Protein AF-0000000068151051 (afdb_homodimer)

Solvent-accessible surface area (backbone atoms only — not comparable to full-atom values): 31774 Å² total; per-residue (Å²): 129,66,44,76,43,50,45,67,61,50,52,56,44,54,72,76,52,77,57,61,64,48,44,52,53,27,36,29,39,45,66,69,66,43,44,52,66,57,81,72,37,67,48,80,40,77,83,54,43,30,38,35,38,36,38,33,32,34,49,68,95,52,65,44,31,28,42,36,41,39,20,39,16,71,58,23,56,83,70,77,38,70,38,56,23,33,34,39,37,36,24,31,52,78,53,45,43,67,46,36,39,39,48,36,52,30,48,63,60,51,50,51,53,20,45,49,50,30,54,48,40,69,37,43,42,46,91,75,57,74,17,37,16,32,35,32,59,50,71,61,38,52,42,35,55,62,53,30,52,86,73,43,88,63,43,40,34,34,36,30,42,92,43,71,66,48,44,50,54,38,40,52,58,44,40,75,73,67,31,47,67,45,76,41,80,50,56,61,58,32,33,70,56,25,33,33,34,39,37,43,39,80,36,63,51,57,63,47,54,48,89,48,60,48,78,17,24,17,36,43,39,49,30,18,65,39,71,68,23,21,47,51,30,39,57,36,65,48,68,30,74,41,41,31,19,64,41,60,75,59,29,63,62,19,17,54,55,19,52,13,40,74,70,63,51,41,58,75,86,69,50,42,41,45,14,55,42,59,68,68,70,50,62,71,59,87,54,70,57,47,27,30,37,37,40,39,57,79,57,37,48,45,56,38,40,51,52,53,53,47,49,53,56,67,75,99,129,65,43,77,43,50,43,68,62,49,51,56,44,53,72,76,52,77,57,61,64,48,43,52,54,27,37,28,38,46,66,70,66,42,44,50,65,58,81,71,38,67,47,79,40,78,82,52,44,30,39,34,40,37,38,33,34,33,49,70,95,52,65,44,30,26,42,35,39,40,19,40,15,71,59,24,56,85,72,77,37,71,38,56,22,33,37,40,36,34,23,31,50,79,55,44,42,67,45,34,39,40,47,38,51,30,48,63,60,52,50,50,52,19,45,48,51,30,54,50,40,68,37,44,42,46,91,75,56,76,17,36,18,31,35,31,58,50,70,62,37,53,42,35,56,62,53,30,53,85,73,44,86,63,42,39,34,33,36,31,42,94,43,71,66,50,43,50,53,39,41,54,58,43,39,73,73,66,34,47,67,46,77,40,80,49,57,62,59,31,33,69,58,26,34,33,34,38,37,43,38,80,35,64,51,58,62,46,54,49,90,48,59,48,78,16,23,18,36,43,39,48,30,17,65,39,71,68,23,20,47,52,30,40,57,35,68,48,68,30,75,41,40,32,19,66,42,59,74,59,30,63,63,18,17,54,54,19,54,12,40,75,71,63,52,42,58,74,87,68,49,42,40,45,13,55,43,59,68,69,68,51,62,71,59,87,53,71,56,45,27,29,36,36,40,41,58,80,56,38,49,46,55,38,40,51,51,52,54,44,50,53,56,68,73,98

Foldseek 3Di:
DAAEDEQVLLVVLVVVDDCLVLLLVLLLLVVVVQKDWDDKDKDFDVVQGKIKIWTWIDGHPDFKIKIWIKIAGPCVVVVVHARMFIWMWIATPVPRHTHYTYRNGCVLVLQLLLSVLLLCCQQEAFQDKQEEEEEDQHDNSVSNVVSNVVRDVAQEYEYEDDDPVSLVVSCVVSVVVPHHYHYDNQQLVSQVRTQEYEYAAQAQDEREELVSHFFQHEYEYENKQAARGDHHDLLNVLQAPAAEESDLVSVCGIWSSVVNVVVVSDPSVRYHYSSVSSVVVHRPDPDSRGYYYYTYNDHSSSVVSSVVSSVVSSVD/DAAEDEQVLLVVLVVVDDCLVLLLVLLLLVVVVQKDWDDKDKDFDVVQGKIKIWTWIDGHPDFKIKIWIKIAGPCVVVVVHARMFIWMWIAGPVPRHTHYTYRNGCVLVLQLLLSVLLLCCQQEAFQDKQEEEEEDQHDNSQSNVVSNVVVDVAQEYEYEDDDPVSLVVSCVVSVVVVHDYDYDNAQLVSQVRTQEYEYAALAQDEREELVSHFFQHEYEYENKQAARGDHHDLLNVLQAPAAEESDLVSVCGIWSSVVNVVVVSDPSVRYHYSSVSSVVVHRPDPDSRGYYYYTYNDHSSSVNSSVVSSVVSSVD

Organism: Rhizobium meliloti (strain 1021) (NCBI:txid266834)

Radius of gyration: 27.22 Å; Cα contacts (8 Å, |Δi|>4): 1507; chains: 2; bounding box: 50×81×58 Å

Nearest PDB structures (foldseek):
  6t3e-assembly1_A  TM=9.160E-01  e=2.532E-29  Thermococcus litoralis DSM 5473
  3hdj-assembly1_B  TM=8.845E-01  e=2.165E-24  Bordetella pertussis
  8j1g-assembly1_B  TM=8.274E-01  e=4.367E-23  Pseudomonas veronii
  8j1g-assembly1_A  TM=8.328E-01  e=1.120E-21  Pseudomonas veronii
  8j1c-assembly2_C  TM=8.297E-01  e=2.759E-21  Pseudomonas veronii

pLDDT: mean 96.79, std 2.71, range [82.94, 98.94]

Secondary structure (DSSP, 8-state):
--EEE-HHHHHHHHHTS-HHHHHHHHHHHHHTT-EE-PPPEEEEETTTTEEEEEEEEEETT-SEEEEEEEEEETTGGGGTS-SEEEEEEEEETTT--EEEEE--TTHHHHHHHHHHHHHHHHHHS-SS-S-EEEE--SHHHHHHHHHHTTT----EEEEE-S-HHHHHHHHHHHHTTT-EEEEES-HHHHHHH-SEEEE----SS--B-GGGPPTT-EEEE-S--STT---B-HHHHHH-SEEEES-HHHHTTSHHHHHHHHTTSS-GGGEEEHHHHHHHTS-S--STT--EEEE----HHHHHHHHHHHHHHHH-/--EEE-HHHHHHHHHTS-HHHHHHHHHHHHHTT-EE-PPPEEEEETTTTEEEEEEEEEETT-SEEEEEEEEEETTGGGGTS-SEEEEEEEEETTT--EEEEE--TTHHHHHHHHHHHHHHHHHHS-SS-S-EEEE--SHHHHHHHHHHTTT----EEEEE-S-HHHHHHHHHHHHTTT-EEEEES-HHHHHHH-SEEEE----SS--B-GGGPPTT-EEEE-S--STT---B-HHHHHH-SEEEES-HHHHTTSHHHHHHHHTTSS-GGGEEEHHHHHHHTS-S--STT--EEEE----HHHHHHHHHHHHHHHH-

Structure (mmCIF, N/CA/C/O backbone):
data_AF-0000000068151051-model_v1
#
loop_
_entity.id
_entity.type
_entity.pdbx_description
1 polymer Cyclodeaminase
#
loop_
_atom_site.group_PDB
_atom_site.id
_atom_site.type_symbol
_atom_site.label_atom_id
_atom_site.label_alt_id
_atom_site.label_comp_id
_atom_site.label_asym_id
_atom_site.label_entity_id
_atom_site.label_seq_id
_atom_site.pdbx_PDB_ins_code
_atom_site.Cartn_x
_atom_site.Cartn_y
_atom_site.Cartn_z
_atom_site.occupancy
_atom_site.B_iso_or_equiv
_atom_site.auth_seq_id
_atom_site.auth_comp_id
_atom_site.auth_asym_id
_atom_site.auth_atom_id
_atom_site.pdbx_PDB_model_num
ATOM 1 N N . MET A 1 1 ? 11.297 -12.086 16.5 1 83.62 1 MET A N 1
ATOM 2 C CA . MET A 1 1 ? 9.836 -12.148 16.562 1 83.62 1 MET A CA 1
ATOM 3 C C . MET A 1 1 ? 9.227 -10.758 16.438 1 83.62 1 MET A C 1
ATOM 5 O O . MET A 1 1 ? 9.742 -9.797 17.016 1 83.62 1 MET A O 1
ATOM 9 N N . THR A 1 2 ? 8.172 -10.617 15.703 1 95.56 2 THR A N 1
ATOM 10 C CA . THR A 1 2 ? 7.488 -9.352 15.477 1 95.56 2 THR A CA 1
ATOM 11 C C . THR A 1 2 ? 6.91 -8.812 16.781 1 95.56 2 THR A C 1
ATOM 13 O O . THR A 1 2 ? 6.27 -9.547 17.531 1 95.56 2 THR A O 1
ATOM 16 N N . LYS A 1 3 ? 7.211 -7.594 17.141 1 97.56 3 LYS A N 1
ATOM 17 C CA . LYS A 1 3 ? 6.609 -6.938 18.297 1 97.56 3 LYS A CA 1
ATOM 18 C C . LYS A 1 3 ? 5.301 -6.25 17.906 1 97.56 3 LYS A C 1
ATOM 20 O O . LYS A 1 3 ? 5.207 -5.629 16.844 1 97.56 3 LYS A O 1
ATOM 25 N N . VAL A 1 4 ? 4.297 -6.398 18.719 1 98.19 4 VAL A N 1
ATOM 26 C CA . VAL A 1 4 ? 3.016 -5.73 18.516 1 98.19 4 VAL A CA 1
ATOM 27 C C . VAL A 1 4 ? 2.748 -4.77 19.672 1 98.19 4 VAL A C 1
ATOM 29 O O . VAL A 1 4 ? 2.701 -5.184 20.828 1 98.19 4 VAL A O 1
ATOM 32 N N . PHE A 1 5 ? 2.619 -3.494 19.359 1 98.38 5 PHE A N 1
ATOM 33 C CA . PHE A 1 5 ? 2.375 -2.486 20.391 1 98.38 5 PHE A CA 1
ATOM 34 C C . PHE A 1 5 ? 0.96 -1.93 20.266 1 98.38 5 PHE A C 1
ATOM 36 O O . PHE A 1 5 ? 0.501 -1.604 19.172 1 98.38 5 PHE A O 1
ATOM 43 N N . GLY A 1 6 ? 0.269 -1.814 21.406 1 97.88 6 GLY A N 1
ATOM 44 C CA . GLY A 1 6 ? -1.085 -1.286 21.438 1 97.88 6 GLY A CA 1
ATOM 45 C C . GLY A 1 6 ? -1.134 0.217 21.625 1 97.88 6 GLY A C 1
ATOM 46 O O . GLY A 1 6 ? -0.105 0.85 21.875 1 97.88 6 GLY A O 1
ATOM 47 N N . ILE A 1 7 ? -2.293 0.784 21.578 1 97.62 7 ILE A N 1
ATOM 48 C CA . ILE A 1 7 ? -2.51 2.225 21.484 1 97.62 7 ILE A CA 1
ATOM 49 C C . ILE A 1 7 ? -2.088 2.891 22.797 1 97.62 7 ILE A C 1
ATOM 51 O O . ILE A 1 7 ? -1.545 3.998 22.781 1 97.62 7 ILE A O 1
ATOM 55 N N . GLU A 1 8 ? -2.275 2.297 23.922 1 97.75 8 GLU A N 1
ATOM 56 C CA . GLU A 1 8 ? -1.935 2.914 25.203 1 97.75 8 GLU A CA 1
ATOM 57 C C . GLU A 1 8 ? -0.425 3.068 25.359 1 97.75 8 GLU A C 1
ATOM 59 O O . GLU A 1 8 ? 0.054 4.109 25.812 1 97.75 8 GLU A O 1
ATOM 64 N N . GLU A 1 9 ? 0.271 1.989 24.969 1 97.69 9 GLU A N 1
ATOM 65 C CA . GLU A 1 9 ? 1.729 2.057 25.016 1 97.69 9 GLU A CA 1
ATOM 66 C C . GLU A 1 9 ? 2.258 3.125 24.062 1 97.69 9 GLU A C 1
ATOM 68 O O . GLU A 1 9 ? 3.207 3.842 24.391 1 97.69 9 GLU A O 1
ATOM 73 N N . ILE A 1 10 ? 1.653 3.225 22.938 1 98.5 10 ILE A N 1
ATOM 74 C CA . ILE A 1 10 ? 2.084 4.156 21.906 1 98.5 10 ILE A CA 1
ATOM 75 C C . ILE A 1 10 ? 1.846 5.594 22.375 1 98.5 10 ILE A C 1
ATOM 77 O O . ILE A 1 10 ? 2.723 6.449 22.25 1 98.5 10 ILE A O 1
ATOM 81 N N . ARG A 1 11 ? 0.716 5.852 22.969 1 97.88 11 ARG A N 1
ATOM 82 C CA . ARG A 1 11 ? 0.397 7.172 23.484 1 97.88 11 ARG A CA 1
ATOM 83 C C . ARG A 1 11 ? 1.372 7.574 24.594 1 97.88 11 ARG A C 1
ATOM 85 O O . ARG A 1 11 ? 1.846 8.711 24.625 1 97.88 11 ARG A O 1
ATOM 92 N N . ALA A 1 12 ? 1.688 6.656 25.469 1 97.44 12 ALA A N 1
ATOM 93 C CA . ALA A 1 12 ? 2.625 6.926 26.547 1 97.44 12 ALA A CA 1
ATOM 94 C C . ALA A 1 12 ? 4.012 7.258 26.016 1 97.44 12 ALA A C 1
ATOM 96 O O . ALA A 1 12 ? 4.68 8.164 26.516 1 97.44 12 ALA A O 1
ATOM 97 N N . ALA A 1 13 ? 4.383 6.516 25.031 1 97.5 13 ALA A N 1
ATOM 98 C CA . ALA A 1 13 ? 5.688 6.754 24.422 1 97.5 13 ALA A CA 1
ATOM 99 C C . ALA A 1 13 ? 5.754 8.141 23.797 1 97.5 13 ALA A C 1
ATOM 101 O O . ALA A 1 13 ? 6.727 8.875 23.984 1 97.5 13 ALA A O 1
ATOM 102 N N . THR A 1 14 ? 4.746 8.523 23.062 1 97.19 14 THR A N 1
ATOM 103 C CA . THR A 1 14 ? 4.734 9.789 22.328 1 97.19 14 THR A CA 1
ATOM 104 C C . THR A 1 14 ? 4.711 10.969 23.281 1 97.19 14 THR A C 1
ATOM 106 O O . THR A 1 14 ? 5.309 12.016 23.016 1 97.19 14 THR A O 1
ATOM 109 N N . ALA A 1 15 ? 4.066 10.828 24.422 1 94.62 15 ALA A N 1
ATOM 110 C CA . ALA A 1 15 ? 3.916 11.898 25.391 1 94.62 15 ALA A CA 1
ATOM 111 C C . ALA A 1 15 ? 5.266 12.289 25.984 1 94.62 15 ALA A C 1
ATOM 113 O O . ALA A 1 15 ? 5.441 13.422 26.453 1 94.62 15 ALA A O 1
ATOM 114 N N . SER A 1 16 ? 6.191 11.445 25.891 1 92.88 16 SER A N 1
ATOM 115 C CA . SER A 1 16 ? 7.48 11.68 26.531 1 92.88 16 SER A CA 1
ATOM 116 C C . SER A 1 16 ? 8.523 12.141 25.516 1 92.88 16 SER A C 1
ATOM 118 O O . SER A 1 16 ? 9.719 12.211 25.828 1 92.88 16 SER A O 1
ATOM 120 N N . MET A 1 17 ? 8.094 12.508 24.281 1 94.5 17 MET A N 1
ATOM 121 C CA . MET A 1 17 ? 9.055 12.758 23.219 1 94.5 17 MET A CA 1
ATOM 122 C C . MET A 1 17 ? 8.852 14.141 22.609 1 94.5 17 MET A C 1
ATOM 124 O O . MET A 1 17 ? 7.73 14.648 22.578 1 94.5 17 MET A O 1
ATOM 128 N N . ASP A 1 18 ? 10 14.75 22.172 1 93.88 18 ASP A N 1
ATOM 129 C CA . ASP A 1 18 ? 9.914 15.891 21.266 1 93.88 18 ASP A CA 1
ATOM 130 C C . ASP A 1 18 ? 9.805 15.43 19.812 1 93.88 18 ASP A C 1
ATOM 132 O O . ASP A 1 18 ? 10.812 15.227 19.141 1 93.88 18 ASP A O 1
ATOM 136 N N . LEU A 1 19 ? 8.656 15.414 19.297 1 97.25 19 LEU A N 1
ATOM 137 C CA . LEU A 1 19 ? 8.414 14.867 17.969 1 97.25 19 LEU A CA 1
ATOM 138 C C . LEU A 1 19 ? 8.531 15.953 16.906 1 97.25 19 LEU A C 1
ATOM 140 O O . LEU A 1 19 ? 8.617 15.656 15.703 1 97.25 19 LEU A O 1
ATOM 144 N N . THR A 1 20 ? 8.562 17.234 17.328 1 97.31 20 THR A N 1
ATOM 145 C CA . THR A 1 20 ? 8.672 18.312 16.359 1 97.31 20 THR A CA 1
ATOM 146 C C . THR A 1 20 ? 10 18.234 15.617 1 97.31 20 THR A C 1
ATOM 148 O O . THR A 1 20 ? 10.039 18.281 14.383 1 97.31 20 THR A O 1
ATOM 151 N N . SER A 1 21 ? 11.086 18.094 16.406 1 96.81 21 SER A N 1
ATOM 152 C CA . SER A 1 21 ? 12.414 18.016 15.797 1 96.81 21 SER A CA 1
ATOM 153 C C . SER A 1 21 ? 12.539 16.781 14.906 1 96.81 21 SER A C 1
ATOM 155 O O . SER A 1 21 ? 13.219 16.828 13.883 1 96.81 21 SER A O 1
ATOM 157 N N . VAL A 1 22 ? 11.875 15.711 15.297 1 97.69 22 VAL A N 1
ATOM 158 C CA . VAL A 1 22 ? 11.867 14.469 14.531 1 97.69 22 VAL A CA 1
ATOM 159 C C . VAL A 1 22 ? 11.195 14.695 13.188 1 97.69 22 VAL A C 1
ATOM 161 O O . VAL A 1 22 ? 11.703 14.266 12.148 1 97.69 22 VAL A O 1
ATOM 164 N N . MET A 1 23 ? 10.109 15.406 13.18 1 98.31 23 MET A N 1
ATOM 165 C CA . MET A 1 23 ? 9.375 15.711 11.961 1 98.31 23 MET A CA 1
ATOM 166 C C . MET A 1 23 ? 10.188 16.641 11.062 1 98.31 23 MET A C 1
ATOM 168 O O . MET A 1 23 ? 10.258 16.438 9.844 1 98.31 23 MET A O 1
ATOM 172 N N . GLU A 1 24 ? 10.805 17.688 11.656 1 98.12 24 GLU A N 1
ATOM 173 C CA . GLU A 1 24 ? 11.609 18.625 10.883 1 98.12 24 GLU A CA 1
ATOM 174 C C . GLU A 1 24 ? 12.75 17.906 10.164 1 98.12 24 GLU A C 1
ATOM 176 O O . GLU A 1 24 ? 12.992 18.156 8.984 1 98.12 24 GLU A O 1
ATOM 181 N N . ALA A 1 25 ? 13.391 17.016 10.875 1 98 25 ALA A N 1
ATOM 182 C CA . ALA A 1 25 ? 14.484 16.266 10.273 1 98 25 ALA A CA 1
ATOM 183 C C . ALA A 1 25 ? 13.992 15.438 9.094 1 98 25 ALA A C 1
ATOM 185 O O . ALA A 1 25 ? 14.703 15.281 8.094 1 98 25 ALA A O 1
ATOM 186 N N . GLY A 1 26 ? 12.82 14.906 9.203 1 98.5 26 GLY A N 1
ATOM 187 C CA . GLY A 1 26 ? 12.227 14.148 8.117 1 98.5 26 GLY A CA 1
ATOM 188 C C . GLY A 1 26 ? 11.977 14.977 6.875 1 98.5 26 GLY A C 1
ATOM 189 O O . GLY A 1 26 ? 12.328 14.578 5.766 1 98.5 26 GLY A O 1
ATOM 190 N N . PHE A 1 27 ? 11.375 16.156 7.062 1 98.69 27 PHE A N 1
ATOM 191 C CA . PHE A 1 27 ? 11.086 17.031 5.934 1 98.69 27 PHE A CA 1
ATOM 192 C C . PHE A 1 27 ? 12.375 17.438 5.227 1 98.69 27 PHE A C 1
ATOM 194 O O . PHE A 1 27 ? 12.43 17.484 3.996 1 98.69 27 PHE A O 1
ATOM 201 N N . VAL A 1 28 ? 13.43 17.734 5.992 1 98.56 28 VAL A N 1
ATOM 202 C CA . VAL A 1 28 ? 14.711 18.125 5.418 1 98.56 28 VAL A CA 1
ATOM 203 C C . VAL A 1 28 ? 15.289 16.953 4.617 1 98.56 28 VAL A C 1
ATOM 205 O O . VAL A 1 28 ? 15.711 17.141 3.471 1 98.56 28 VAL A O 1
ATOM 208 N N . ALA A 1 29 ? 15.281 15.75 5.203 1 98.62 29 ALA A N 1
ATOM 209 C CA . ALA A 1 29 ? 15.789 14.57 4.516 1 98.62 29 ALA A CA 1
ATOM 210 C C . ALA A 1 29 ? 15.062 14.352 3.193 1 98.62 29 ALA A C 1
ATOM 212 O O . ALA A 1 29 ? 15.688 14.023 2.18 1 98.62 29 ALA A O 1
ATOM 213 N N . TYR A 1 30 ? 13.781 14.539 3.205 1 98.62 30 TYR A N 1
ATOM 214 C CA . TYR A 1 30 ? 12.977 14.352 2.004 1 98.62 30 TYR A CA 1
ATOM 215 C C . TYR A 1 30 ? 13.375 15.352 0.92 1 98.62 30 TYR A C 1
ATOM 217 O O . TYR A 1 30 ? 13.656 14.961 -0.216 1 98.62 30 TYR A O 1
ATOM 225 N N . SER A 1 31 ? 13.43 16.609 1.278 1 98.06 31 SER A N 1
ATOM 226 C CA . SER A 1 31 ? 13.727 17.641 0.301 1 98.06 31 SER A CA 1
ATOM 227 C C . SER A 1 31 ? 15.172 17.547 -0.188 1 98.06 31 SER A C 1
ATOM 229 O O . SER A 1 31 ? 15.5 18.047 -1.268 1 98.06 31 SER A O 1
ATOM 231 N N . ASP A 1 32 ? 16.031 16.922 0.599 1 98 32 ASP A N 1
ATOM 232 C CA . ASP A 1 32 ? 17.422 16.719 0.22 1 98 32 ASP A CA 1
ATOM 233 C C . ASP A 1 32 ? 17.578 15.5 -0.691 1 98 32 ASP A C 1
ATOM 235 O O . ASP A 1 32 ? 18.688 15.148 -1.093 1 98 32 ASP A O 1
ATOM 239 N N . GLY A 1 33 ? 16.531 14.789 -0.972 1 97.81 33 GLY A N 1
ATOM 240 C CA . GLY A 1 33 ? 16.578 13.656 -1.886 1 97.81 33 GLY A CA 1
ATOM 241 C C . GLY A 1 33 ? 17.078 12.383 -1.235 1 97.81 33 GLY A C 1
ATOM 242 O O . GLY A 1 33 ? 17.531 11.469 -1.923 1 97.81 33 GLY A O 1
ATOM 243 N N . LYS A 1 34 ? 16.969 12.312 0.081 1 98.31 34 LYS A N 1
ATOM 244 C CA . LYS A 1 34 ? 17.531 11.172 0.808 1 98.31 34 LYS A CA 1
ATOM 245 C C . LYS A 1 34 ? 16.453 10.133 1.112 1 98.31 34 LYS A C 1
ATOM 247 O O . LYS A 1 34 ? 16.734 9.117 1.758 1 98.31 34 LYS A O 1
ATOM 252 N N . VAL A 1 35 ? 15.297 10.344 0.704 1 98.56 35 VAL A N 1
ATOM 253 C CA . VAL A 1 35 ? 14.172 9.484 1.053 1 98.56 35 VAL A CA 1
ATOM 254 C C . VAL A 1 35 ? 13.547 8.906 -0.216 1 98.56 35 VAL A C 1
ATOM 256 O O . VAL A 1 35 ? 13.398 9.617 -1.217 1 98.56 35 VAL A O 1
ATOM 259 N N . VAL A 1 36 ? 13.234 7.598 -0.225 1 98.25 36 VAL A N 1
ATOM 260 C CA . VAL A 1 36 ? 12.484 6.945 -1.289 1 98.25 36 VAL A CA 1
ATOM 261 C C . VAL A 1 36 ? 11.008 6.855 -0.896 1 98.25 36 VAL A C 1
ATOM 263 O O . VAL A 1 36 ? 10.664 6.219 0.101 1 98.25 36 VAL A O 1
ATOM 266 N N . VAL A 1 37 ? 10.195 7.512 -1.643 1 98.06 37 VAL A N 1
ATOM 267 C CA . VAL A 1 37 ? 8.758 7.562 -1.388 1 98.06 37 VAL A CA 1
ATOM 268 C C . VAL A 1 37 ? 7.996 7.258 -2.676 1 98.06 37 VAL A C 1
ATOM 270 O O . VAL A 1 37 ? 7.82 8.141 -3.523 1 98.06 37 VAL A O 1
ATOM 273 N N . PRO A 1 38 ? 7.48 6.027 -2.826 1 97.31 38 PRO A N 1
ATOM 274 C CA . PRO A 1 38 ? 6.664 5.699 -4 1 97.31 38 PRO A CA 1
ATOM 275 C C . PRO A 1 38 ? 5.297 6.379 -3.977 1 97.31 38 PRO A C 1
ATOM 277 O O . PRO A 1 38 ? 4.93 7 -2.977 1 97.31 38 PRO A O 1
ATOM 280 N N . PRO A 1 39 ? 4.559 6.332 -5.145 1 95.56 39 PRO A N 1
ATOM 281 C CA . PRO A 1 39 ? 3.205 6.887 -5.176 1 95.56 39 PRO A CA 1
ATOM 282 C C . PRO A 1 39 ? 2.289 6.27 -4.125 1 95.56 39 PRO A C 1
ATOM 284 O O . PRO A 1 39 ? 2.41 5.082 -3.812 1 95.56 39 PRO A O 1
ATOM 287 N N . VAL A 1 40 ? 1.353 7.062 -3.672 1 97.06 40 VAL A N 1
ATOM 288 C CA . VAL A 1 40 ? 0.411 6.66 -2.633 1 97.06 40 VAL A CA 1
ATOM 289 C C . VAL A 1 40 ? -0.542 5.602 -3.182 1 97.06 40 VAL A C 1
ATOM 291 O O . VAL A 1 40 ? -1.047 5.73 -4.301 1 97.06 40 VAL A O 1
ATOM 294 N N . GLY A 1 41 ? -0.64 4.441 -2.441 1 97.38 41 GLY A N 1
ATOM 295 C CA . GLY A 1 41 ? -1.747 3.545 -2.734 1 97.38 41 GLY A CA 1
ATOM 296 C C . GLY A 1 41 ? -3.084 4.07 -2.244 1 97.38 41 GLY A C 1
ATOM 297 O O . GLY A 1 41 ? -3.17 4.645 -1.157 1 97.38 41 GLY A O 1
ATOM 298 N N . GLU A 1 42 ? -4.133 3.836 -3.053 1 96.44 42 GLU A N 1
ATOM 299 C CA . GLU A 1 42 ? -5.449 4.355 -2.703 1 96.44 42 GLU A CA 1
ATOM 300 C C . GLU A 1 42 ? -6.543 3.336 -3.012 1 96.44 42 GLU A C 1
ATOM 302 O O . GLU A 1 42 ? -6.551 2.729 -4.086 1 96.44 42 GLU A O 1
ATOM 307 N N . LEU A 1 43 ? -7.34 3.068 -2.094 1 97.31 43 LEU A N 1
ATOM 308 C CA . LEU A 1 43 ? -8.547 2.258 -2.238 1 97.31 43 LEU A CA 1
ATOM 309 C C . LEU A 1 43 ? -9.789 3.064 -1.876 1 97.31 43 LEU A C 1
ATOM 311 O O . LEU A 1 43 ? -9.93 3.521 -0.739 1 97.31 43 LEU A O 1
ATOM 315 N N . LEU A 1 44 ? -10.727 3.219 -2.789 1 95.38 44 LEU A N 1
ATOM 316 C CA . LEU A 1 44 ? -11.898 4.066 -2.604 1 95.38 44 LEU A CA 1
ATOM 317 C C . LEU A 1 44 ? -13.156 3.227 -2.418 1 95.38 44 LEU A C 1
ATOM 319 O O . LEU A 1 44 ? -13.281 2.148 -3.008 1 95.38 44 LEU A O 1
ATOM 323 N N . PHE A 1 45 ? -14 3.658 -1.65 1 96.06 45 PHE A N 1
ATOM 324 C CA . PHE A 1 45 ? -15.281 3.02 -1.36 1 96.06 45 PHE A CA 1
ATOM 325 C C . PHE A 1 45 ? -16.438 3.971 -1.646 1 96.06 45 PHE A C 1
ATOM 327 O O . PHE A 1 45 ? -16.391 5.141 -1.257 1 96.06 45 PHE A O 1
ATOM 334 N N . GLU A 1 46 ? -17.5 3.504 -2.24 1 93.06 46 GLU A N 1
ATOM 335 C CA . GLU A 1 46 ? -18.656 4.336 -2.562 1 93.06 46 GLU A CA 1
ATOM 336 C C . GLU A 1 46 ? -19.734 4.211 -1.499 1 93.06 46 GLU A C 1
ATOM 338 O O . GLU A 1 46 ? -20.359 5.203 -1.12 1 93.06 46 GLU A O 1
ATOM 343 N N . GLU A 1 47 ? -19.969 2.928 -0.992 1 92.88 47 GLU A N 1
ATOM 344 C CA . GLU A 1 47 ? -21.016 2.66 -0.009 1 92.88 47 GLU A CA 1
ATOM 345 C C . GLU A 1 47 ? -20.547 1.657 1.041 1 92.88 47 GLU A C 1
ATOM 347 O O . GLU A 1 47 ? -20.438 0.461 0.763 1 92.88 47 GLU A O 1
ATOM 352 N N . PRO A 1 48 ? -20.391 2.162 2.234 1 95.44 48 PRO A N 1
ATOM 353 C CA . PRO A 1 48 ? -20.359 3.562 2.662 1 95.44 48 PRO A CA 1
ATOM 354 C C . PRO A 1 48 ? -19.203 4.336 2.039 1 95.44 48 PRO A C 1
ATOM 356 O O . PRO A 1 48 ? -18.203 3.738 1.624 1 95.44 48 PRO A O 1
ATOM 359 N N . PRO A 1 49 ? -19.328 5.633 1.945 1 93.69 49 PRO A N 1
ATOM 360 C CA . PRO A 1 49 ? -18.219 6.418 1.412 1 93.69 49 PRO A CA 1
ATOM 361 C C . PRO A 1 49 ? -16.984 6.371 2.307 1 93.69 49 PRO A C 1
ATOM 363 O O . PRO A 1 49 ? -17.094 6.504 3.529 1 93.69 49 PRO A O 1
ATOM 366 N N . GLY A 1 50 ? -15.875 6.098 1.716 1 94.44 50 GLY A N 1
ATOM 367 C CA . GLY A 1 50 ? -14.625 6.016 2.453 1 94.44 50 GLY A CA 1
ATOM 368 C C . GLY A 1 50 ? -13.422 5.781 1.56 1 94.44 50 GLY A C 1
ATOM 369 O O . GLY A 1 50 ? -13.555 5.695 0.337 1 94.44 50 GLY A O 1
ATOM 370 N N . ASP A 1 51 ? -12.305 5.859 2.107 1 95.81 51 ASP A N 1
ATOM 371 C CA . ASP A 1 51 ? -11.062 5.602 1.389 1 95.81 51 ASP A CA 1
ATOM 372 C C . ASP A 1 51 ? -9.992 5.043 2.324 1 95.81 51 ASP A C 1
ATOM 374 O O . ASP A 1 51 ? -10.102 5.168 3.547 1 95.81 51 ASP A O 1
ATOM 378 N N . THR A 1 52 ? -9.125 4.352 1.811 1 97.69 52 THR A N 1
ATOM 379 C CA . THR A 1 52 ? -7.926 3.869 2.494 1 97.69 52 THR A CA 1
ATOM 380 C C . THR A 1 52 ? -6.668 4.242 1.712 1 97.69 52 THR A C 1
ATOM 382 O O . THR A 1 52 ? -6.598 4.023 0.5 1 97.69 52 THR A O 1
ATOM 385 N N . HIS A 1 53 ? -5.734 4.844 2.422 1 97.75 53 HIS A N 1
ATOM 386 C CA . HIS A 1 53 ? -4.469 5.246 1.823 1 97.75 53 HIS A CA 1
ATOM 387 C C . HIS A 1 53 ? -3.309 4.434 2.395 1 97.75 53 HIS A C 1
ATOM 389 O O . HIS A 1 53 ? -3.279 4.141 3.592 1 97.75 53 HIS A O 1
ATOM 395 N N . ILE A 1 54 ? -2.449 4.066 1.501 1 98.75 54 ILE A N 1
ATOM 396 C CA . ILE A 1 54 ? -1.216 3.379 1.87 1 98.75 54 ILE A CA 1
ATOM 397 C C . ILE A 1 54 ? -0.012 4.234 1.479 1 98.75 54 ILE A C 1
ATOM 399 O O . ILE A 1 54 ? 0.216 4.492 0.294 1 98.75 54 ILE A O 1
ATOM 403 N N . LYS A 1 55 ? 0.696 4.703 2.447 1 98.75 55 LYS A N 1
ATOM 404 C CA . LYS A 1 55 ? 1.946 5.426 2.23 1 98.75 55 LYS A CA 1
ATOM 405 C C . LYS A 1 55 ? 3.137 4.637 2.773 1 98.75 55 LYS A C 1
ATOM 407 O O . LYS A 1 55 ? 3.043 4.012 3.832 1 98.75 55 LYS A O 1
ATOM 412 N N . TYR A 1 56 ? 4.207 4.648 2.057 1 98.88 56 TYR A N 1
ATOM 413 C CA . TYR A 1 56 ? 5.344 3.812 2.418 1 98.88 56 TYR A CA 1
ATOM 414 C C . TYR A 1 56 ? 6.637 4.367 1.832 1 98.88 56 TYR A C 1
ATOM 416 O O . TYR A 1 56 ? 6.609 5.152 0.882 1 98.88 56 TYR A O 1
ATOM 424 N N . GLY A 1 57 ? 7.727 3.973 2.455 1 98.75 57 GLY A N 1
ATOM 425 C CA . GLY A 1 57 ? 9.031 4.422 2.006 1 98.75 57 GLY A CA 1
ATOM 426 C C . GLY A 1 57 ? 10.133 4.152 3.016 1 98.75 57 GLY A C 1
ATOM 427 O O . GLY A 1 57 ? 9.914 3.465 4.016 1 98.75 57 GLY A O 1
ATOM 428 N N . TYR A 1 58 ? 11.289 4.645 2.711 1 98.75 58 TYR A N 1
ATOM 429 C CA . TYR A 1 58 ? 12.438 4.523 3.607 1 98.75 58 TYR A CA 1
ATOM 430 C C . TYR A 1 58 ? 13.422 5.668 3.395 1 98.75 58 TYR A C 1
ATOM 432 O O . TYR A 1 58 ? 13.43 6.293 2.332 1 98.75 58 TYR A O 1
ATOM 440 N N . ILE A 1 59 ? 14.078 6.043 4.434 1 98.56 59 ILE A N 1
ATOM 441 C CA . ILE A 1 59 ? 15.242 6.914 4.336 1 98.56 59 ILE A CA 1
ATOM 442 C C . ILE A 1 59 ? 16.469 6.098 3.938 1 98.56 59 ILE A C 1
ATOM 444 O O . ILE A 1 59 ? 16.734 5.047 4.527 1 98.56 59 ILE A O 1
ATOM 448 N N . ARG A 1 60 ? 17.219 6.57 2.918 1 97.69 60 ARG A N 1
ATOM 449 C CA . ARG A 1 60 ? 18.422 5.863 2.463 1 97.69 60 ARG A CA 1
ATOM 450 C C . ARG A 1 60 ? 19.406 5.664 3.607 1 97.69 60 ARG A C 1
ATOM 452 O O . ARG A 1 60 ? 19.578 6.555 4.441 1 97.69 60 ARG A O 1
ATOM 459 N N . ASP A 1 61 ? 20.016 4.477 3.729 1 94.62 61 ASP A N 1
ATOM 460 C CA . ASP A 1 61 ? 21.062 4.102 4.688 1 94.62 61 ASP A CA 1
ATOM 461 C C . ASP A 1 61 ? 20.5 4.039 6.105 1 94.62 61 ASP A C 1
ATOM 463 O O . ASP A 1 61 ? 21.234 4.195 7.078 1 94.62 61 ASP A O 1
ATOM 467 N N . ASP A 1 62 ? 19.219 3.969 6.25 1 96.75 62 ASP A N 1
ATOM 468 C CA . ASP A 1 62 ? 18.578 3.758 7.547 1 96.75 62 ASP A CA 1
ATOM 469 C C . ASP A 1 62 ? 18.297 2.275 7.785 1 96.75 62 ASP A C 1
ATOM 471 O O . ASP A 1 62 ? 18.641 1.432 6.957 1 96.75 62 ASP A O 1
ATOM 475 N N . ARG A 1 63 ? 17.75 1.962 8.93 1 97 63 ARG A N 1
ATOM 476 C CA . ARG A 1 63 ? 17.594 0.57 9.344 1 97 63 ARG A CA 1
ATOM 477 C C . ARG A 1 63 ? 16.25 0.012 8.914 1 97 63 ARG A C 1
ATOM 479 O O . ARG A 1 63 ? 16.094 -1.201 8.758 1 97 63 ARG A O 1
ATOM 486 N N . VAL A 1 64 ? 15.234 0.95 8.742 1 98.56 64 VAL A N 1
ATOM 487 C CA . VAL A 1 64 ? 13.883 0.409 8.594 1 98.56 64 VAL A CA 1
ATOM 488 C C . VAL A 1 64 ? 13.188 1.076 7.406 1 98.56 64 VAL A C 1
ATOM 490 O O . VAL A 1 64 ? 13.602 2.148 6.957 1 98.56 64 VAL A O 1
ATOM 493 N N . PHE A 1 65 ? 12.242 0.43 6.812 1 98.81 65 PHE A N 1
ATOM 494 C CA . PHE A 1 65 ? 11.195 1.064 6.016 1 98.81 65 PHE A CA 1
ATOM 495 C C . PHE A 1 65 ? 9.836 0.903 6.676 1 98.81 65 PHE A C 1
ATOM 497 O O . PHE A 1 65 ? 9.656 0.039 7.535 1 98.81 65 PHE A O 1
ATOM 504 N N . VAL A 1 66 ? 8.953 1.82 6.379 1 98.94 66 VAL A N 1
ATOM 505 C CA . VAL A 1 66 ? 7.672 1.876 7.074 1 98.94 66 VAL A CA 1
ATOM 506 C C . VAL A 1 66 ? 6.531 1.891 6.062 1 98.94 66 VAL A C 1
ATOM 508 O O . VAL A 1 66 ? 6.648 2.498 4.996 1 98.94 66 VAL A O 1
ATOM 511 N N . ILE A 1 67 ? 5.477 1.165 6.352 1 98.94 67 ILE A N 1
ATOM 512 C CA . ILE A 1 67 ? 4.207 1.192 5.629 1 98.94 67 ILE A CA 1
ATOM 513 C C . ILE A 1 67 ? 3.092 1.659 6.559 1 98.94 67 ILE A C 1
ATOM 515 O O . ILE A 1 67 ? 2.848 1.045 7.602 1 98.94 67 ILE A O 1
ATOM 519 N N . LYS A 1 68 ? 2.488 2.703 6.184 1 98.88 68 LYS A N 1
ATOM 520 C CA . LYS A 1 68 ? 1.348 3.232 6.926 1 98.88 68 LYS A CA 1
ATOM 521 C C . LYS A 1 68 ? 0.043 2.986 6.172 1 98.88 68 LYS A C 1
ATOM 523 O O . LYS A 1 68 ? -0.036 3.213 4.965 1 98.88 68 LYS A O 1
ATOM 528 N N . ILE A 1 69 ? -0.921 2.523 6.879 1 98.88 69 ILE A N 1
ATOM 529 C CA . ILE A 1 69 ? -2.279 2.377 6.367 1 98.88 69 ILE A CA 1
ATOM 530 C C . ILE A 1 69 ? -3.227 3.287 7.148 1 98.88 69 ILE A C 1
ATOM 532 O O . ILE A 1 69 ? -3.23 3.273 8.383 1 98.88 69 ILE A O 1
ATOM 536 N N . ALA A 1 70 ? -3.932 4.066 6.449 1 98.31 70 ALA A N 1
ATOM 537 C CA . ALA A 1 70 ? -4.914 4.969 7.051 1 98.31 70 ALA A CA 1
ATOM 538 C C . ALA A 1 70 ? -6.258 4.871 6.332 1 98.31 70 ALA A C 1
ATOM 540 O O . ALA A 1 70 ? -6.32 4.949 5.102 1 98.31 70 ALA A O 1
ATOM 541 N N . SER A 1 71 ? -7.285 4.738 7.078 1 97.19 71 SER A N 1
ATOM 542 C CA . SER A 1 71 ? -8.633 4.664 6.527 1 97.19 71 SER A CA 1
ATOM 543 C C . SER A 1 71 ? -9.492 5.836 7 1 97.19 71 SER A C 1
ATOM 545 O O . SER A 1 71 ? -9.359 6.285 8.141 1 97.19 71 SER A O 1
ATOM 547 N N . GLY A 1 72 ? -10.234 6.387 6.125 1 95.56 72 GLY A N 1
ATOM 548 C CA . GLY A 1 72 ? -11.289 7.344 6.418 1 95.56 72 GLY A CA 1
ATOM 549 C C . GLY A 1 72 ? -12.656 6.887 5.949 1 95.56 72 GLY A C 1
ATOM 550 O O . GLY A 1 72 ? -12.867 6.676 4.754 1 95.56 72 GLY A O 1
ATOM 551 N N . PHE A 1 73 ? -13.508 6.609 6.859 1 96.12 73 PHE A N 1
ATOM 552 C CA . PHE A 1 73 ? -14.883 6.223 6.562 1 96.12 73 PHE A CA 1
ATOM 553 C C . PHE A 1 73 ? -15.859 7.23 7.148 1 96.12 73 PHE A C 1
ATOM 555 O O . PHE A 1 73 ? -16.109 7.234 8.352 1 96.12 73 PHE A O 1
ATOM 562 N N . TYR A 1 74 ? -16.5 7.973 6.332 1 90.81 74 TYR A N 1
ATOM 563 C CA . TYR A 1 74 ? -17.141 9.234 6.691 1 90.81 74 TYR A CA 1
ATOM 564 C C . TYR A 1 74 ? -18.531 8.984 7.254 1 90.81 74 TYR A C 1
ATOM 566 O O . TYR A 1 74 ? -19.141 9.875 7.859 1 90.81 74 TYR A O 1
ATOM 574 N N . GLY A 1 75 ? -19.062 7.789 7.074 1 92.19 75 GLY A N 1
ATOM 575 C CA . GLY A 1 75 ? -20.344 7.41 7.676 1 92.19 75 GLY A CA 1
ATOM 576 C C . GLY A 1 75 ? -20.203 6.961 9.117 1 92.19 75 GLY A C 1
ATOM 577 O O . GLY A 1 75 ? -21.203 6.816 9.82 1 92.19 75 GLY A O 1
ATOM 578 N N . ASN A 1 76 ? -19.016 6.762 9.578 1 94.44 76 ASN A N 1
ATOM 579 C CA . ASN A 1 76 ? -18.766 6.25 10.922 1 94.44 76 ASN A CA 1
ATOM 580 C C . ASN A 1 76 ? -19.328 7.184 11.992 1 94.44 76 ASN A C 1
ATOM 582 O O . ASN A 1 76 ? -19.781 6.73 13.039 1 94.44 76 ASN A O 1
ATOM 586 N N . ALA A 1 77 ? -19.266 8.516 11.773 1 86.5 77 ALA A N 1
ATOM 587 C CA . ALA A 1 77 ? -19.734 9.492 12.75 1 86.5 77 ALA A CA 1
ATOM 588 C C . ALA A 1 77 ? -21.188 9.203 13.148 1 86.5 77 ALA A C 1
ATOM 590 O O . ALA A 1 77 ? -21.547 9.32 14.328 1 86.5 77 ALA A O 1
ATOM 591 N N . ALA A 1 78 ? -21.953 8.82 12.195 1 88.62 78 ALA A N 1
ATOM 592 C CA . ALA A 1 78 ? -23.359 8.523 12.438 1 88.62 78 ALA A CA 1
ATOM 593 C C . ALA A 1 78 ? -23.531 7.273 13.297 1 88.62 78 ALA A C 1
ATOM 595 O O . ALA A 1 78 ? -24.562 7.07 13.914 1 88.62 78 ALA A O 1
ATOM 596 N N . LEU A 1 79 ? -22.5 6.473 13.328 1 92.19 79 LEU A N 1
ATOM 597 C CA . LEU A 1 79 ? -22.516 5.242 14.109 1 92.19 79 LEU A CA 1
ATOM 598 C C . LEU A 1 79 ? -21.844 5.445 15.461 1 92.19 79 LEU A C 1
ATOM 600 O O . LEU A 1 79 ? -21.672 4.492 16.219 1 92.19 79 LEU A O 1
ATOM 604 N N . GLY A 1 80 ? -21.406 6.664 15.742 1 89.75 80 GLY A N 1
ATOM 605 C CA . GLY A 1 80 ? -20.688 6.945 16.969 1 89.75 80 GLY A CA 1
ATOM 606 C C . GLY A 1 80 ? -19.266 6.426 16.953 1 89.75 80 GLY A C 1
ATOM 607 O O . GLY A 1 80 ? -18.688 6.148 18.016 1 89.75 80 GLY A O 1
ATOM 608 N N . LEU A 1 81 ? -18.75 6.148 15.797 1 93.31 81 LEU A N 1
ATOM 609 C CA . LEU A 1 81 ? -17.406 5.633 15.625 1 93.31 81 LEU A CA 1
ATOM 610 C C . LEU A 1 81 ? -16.484 6.707 15.055 1 93.31 81 LEU A C 1
ATOM 612 O O . LEU A 1 81 ? -16.938 7.633 14.383 1 93.31 81 LEU A O 1
ATOM 616 N N . PRO A 1 82 ? -15.203 6.578 15.383 1 92 82 PRO A N 1
ATOM 617 C CA . PRO A 1 82 ? -14.266 7.488 14.727 1 92 82 PRO A CA 1
ATOM 618 C C . PRO A 1 82 ? -14.266 7.34 13.203 1 92 82 PRO A C 1
ATOM 620 O O . PRO A 1 82 ? -14.383 6.227 12.688 1 92 82 PRO A O 1
ATOM 623 N N . SER A 1 83 ? -14.062 8.469 12.523 1 92.5 83 SER A N 1
ATOM 624 C CA . SER A 1 83 ? -14.078 8.445 11.07 1 92.5 83 SER A CA 1
ATOM 625 C C . SER A 1 83 ? -12.75 7.945 10.508 1 92.5 83 SER A C 1
ATOM 627 O O . SER A 1 83 ? -12.672 7.543 9.344 1 92.5 83 SER A O 1
ATOM 629 N N . SER A 1 84 ? -11.703 8.047 11.328 1 94.88 84 SER A N 1
ATOM 630 C CA . SER A 1 84 ? -10.375 7.68 10.852 1 94.88 84 SER A CA 1
ATOM 631 C C . SER A 1 84 ? -9.781 6.559 11.695 1 94.88 84 SER A C 1
ATOM 633 O O . SER A 1 84 ? -10.094 6.43 12.883 1 94.88 84 SER A O 1
ATOM 635 N N . SER A 1 85 ? -9.055 5.699 11.109 1 96.81 85 SER A N 1
ATOM 636 C CA . SER A 1 85 ? -8.305 4.621 11.742 1 96.81 85 SER A CA 1
ATOM 637 C C . SER A 1 85 ? -7.047 4.273 10.953 1 96.81 85 SER A C 1
ATOM 639 O O . SER A 1 85 ? -6.754 4.91 9.938 1 96.81 85 SER A O 1
ATOM 641 N N . GLY A 1 86 ? -6.316 3.314 11.523 1 97.94 86 GLY A N 1
ATOM 642 C CA . GLY A 1 86 ? -5.121 2.92 10.797 1 97.94 86 GLY A CA 1
ATOM 643 C C . GLY A 1 86 ? -4.113 2.182 11.664 1 97.94 86 GLY A C 1
ATOM 644 O O . GLY A 1 86 ? -4.43 1.775 12.781 1 97.94 86 GLY A O 1
ATOM 645 N N . LEU A 1 87 ? -2.969 1.945 11.094 1 98.81 87 LEU A N 1
ATOM 646 C CA . LEU A 1 87 ? -1.814 1.354 11.758 1 98.81 87 LEU A CA 1
ATOM 647 C C . LEU A 1 87 ? -0.529 1.656 11 1 98.81 87 LEU A C 1
ATOM 649 O O . LEU A 1 87 ? -0.573 2.166 9.875 1 98.81 87 LEU A O 1
ATOM 653 N N . MET A 1 88 ? 0.587 1.363 11.625 1 98.88 88 MET A N 1
ATOM 654 C CA . MET A 1 88 ? 1.884 1.451 10.961 1 98.88 88 MET A CA 1
ATOM 655 C C . MET A 1 88 ? 2.666 0.151 11.117 1 98.88 88 MET A C 1
ATOM 657 O O . MET A 1 88 ? 2.623 -0.48 12.18 1 98.88 88 MET A O 1
ATOM 661 N N . LEU A 1 89 ? 3.324 -0.208 10.117 1 98.94 89 LEU A N 1
ATOM 662 C CA . LEU A 1 89 ? 4.176 -1.392 10.07 1 98.94 89 LEU A CA 1
ATOM 663 C C . LEU A 1 89 ? 5.633 -1.005 9.844 1 98.94 89 LEU A C 1
ATOM 665 O O . LEU A 1 89 ? 5.938 -0.21 8.953 1 98.94 89 LEU A O 1
ATOM 669 N N . VAL A 1 90 ? 6.484 -1.54 10.711 1 98.88 90 VAL A N 1
ATOM 670 C CA . VAL A 1 90 ? 7.914 -1.243 10.633 1 98.88 90 VAL A CA 1
ATOM 671 C C . VAL A 1 90 ? 8.68 -2.492 10.211 1 98.88 90 VAL A C 1
ATOM 673 O O . VAL A 1 90 ? 8.586 -3.537 10.859 1 98.88 90 VAL A O 1
ATOM 676 N N . PHE A 1 91 ? 9.469 -2.344 9.141 1 98.81 91 PHE A N 1
ATOM 677 C CA . PHE A 1 91 ? 10.195 -3.469 8.562 1 98.81 91 PHE A CA 1
ATOM 678 C C . PHE A 1 91 ? 11.695 -3.205 8.578 1 98.81 91 PHE A C 1
ATOM 680 O O . PHE A 1 91 ? 12.133 -2.053 8.539 1 98.81 91 PHE A O 1
ATOM 687 N N . SER A 1 92 ? 12.453 -4.266 8.578 1 98.44 92 SER A N 1
ATOM 688 C CA . SER A 1 92 ? 13.906 -4.184 8.438 1 98.44 92 SER A CA 1
ATOM 689 C C . SER A 1 92 ? 14.305 -3.91 6.996 1 98.44 92 SER A C 1
ATOM 691 O O . SER A 1 92 ? 13.906 -4.637 6.086 1 98.44 92 SER A O 1
ATOM 693 N N . GLN A 1 93 ? 15.141 -2.865 6.758 1 97.75 93 GLN A N 1
ATOM 694 C CA . GLN A 1 93 ? 15.672 -2.623 5.422 1 97.75 93 GLN A CA 1
ATOM 695 C C . GLN A 1 93 ? 16.719 -3.674 5.047 1 97.75 93 GLN A C 1
ATOM 697 O O . GLN A 1 93 ? 17.062 -3.812 3.873 1 97.75 93 GLN A O 1
ATOM 702 N N . LYS A 1 94 ? 17.203 -4.355 6.027 1 97 94 LYS A N 1
ATOM 703 C CA . LYS A 1 94 ? 18.25 -5.34 5.793 1 97 94 LYS A CA 1
ATOM 704 C C . LYS A 1 94 ? 17.672 -6.668 5.312 1 97 94 LYS A C 1
ATOM 706 O O . LYS A 1 94 ? 18.234 -7.324 4.441 1 97 94 LYS A O 1
ATOM 711 N N . THR A 1 95 ? 16.5 -7.07 5.848 1 97.5 95 THR A N 1
ATOM 712 C CA . THR A 1 95 ? 16.031 -8.43 5.609 1 97.5 95 THR A CA 1
ATOM 713 C C . THR A 1 95 ? 14.625 -8.414 5.008 1 97.5 95 THR A C 1
ATOM 715 O O . THR A 1 95 ? 14.156 -9.43 4.5 1 97.5 95 THR A O 1
ATOM 718 N N . GLY A 1 96 ? 13.938 -7.293 5.102 1 98 96 GLY A N 1
ATOM 719 C CA . GLY A 1 96 ? 12.562 -7.211 4.641 1 98 96 GLY A CA 1
ATOM 720 C C . GLY A 1 96 ? 11.562 -7.793 5.625 1 98 96 GLY A C 1
ATOM 721 O O . GLY A 1 96 ? 10.367 -7.836 5.352 1 98 96 GLY A O 1
ATOM 722 N N . PHE A 1 97 ? 12.078 -8.219 6.844 1 98.44 97 PHE A N 1
ATOM 723 C CA . PHE A 1 97 ? 11.195 -8.836 7.832 1 98.44 97 PHE A CA 1
ATOM 724 C C . PHE A 1 97 ? 10.43 -7.77 8.609 1 98.44 97 PHE A C 1
ATOM 726 O O . PHE A 1 97 ? 10.961 -6.695 8.891 1 98.44 97 PHE A O 1
ATOM 733 N N . LEU A 1 98 ? 9.195 -8.094 8.945 1 98.75 98 LEU A N 1
ATOM 734 C CA . LEU A 1 98 ? 8.406 -7.246 9.828 1 98.75 98 LEU A CA 1
ATOM 735 C C . LEU A 1 98 ? 8.992 -7.227 11.234 1 98.75 98 LEU A C 1
ATOM 737 O O . LEU A 1 98 ? 9.148 -8.273 11.859 1 98.75 98 LEU A O 1
ATOM 741 N N . GLU A 1 99 ? 9.32 -6.027 11.719 1 98.25 99 GLU A N 1
ATOM 742 C CA . GLU A 1 99 ? 9.883 -5.91 13.055 1 98.25 99 GLU A CA 1
ATOM 743 C C . GLU A 1 99 ? 8.805 -5.547 14.078 1 98.25 99 GLU A C 1
ATOM 745 O O . GLU A 1 99 ? 8.797 -6.078 15.195 1 98.25 99 GLU A O 1
ATOM 750 N N . SER A 1 100 ? 7.934 -4.637 13.703 1 98.69 100 SER A N 1
ATOM 751 C CA . SER A 1 100 ? 6.953 -4.152 14.664 1 98.69 100 SER A CA 1
ATOM 752 C C . SER A 1 100 ? 5.633 -3.805 13.984 1 98.69 100 SER A C 1
ATOM 754 O O . SER A 1 100 ? 5.625 -3.324 12.852 1 98.69 100 SER A O 1
ATOM 756 N N . VAL A 1 101 ? 4.551 -4.105 14.641 1 98.81 101 VAL A N 1
ATOM 757 C CA . VAL A 1 101 ? 3.219 -3.619 14.312 1 98.81 101 VAL A CA 1
ATOM 758 C C . VAL A 1 101 ? 2.771 -2.586 15.344 1 98.81 101 VAL A C 1
ATOM 760 O O . VAL A 1 101 ? 2.68 -2.891 16.531 1 98.81 101 VAL A O 1
ATOM 763 N N . LEU A 1 102 ? 2.555 -1.39 14.898 1 98.81 102 LEU A N 1
ATOM 764 C CA . LEU A 1 102 ? 1.992 -0.359 15.758 1 98.81 102 LEU A CA 1
ATOM 765 C C . LEU A 1 102 ? 0.485 -0.242 15.555 1 98.81 102 LEU A C 1
ATOM 767 O O . LEU A 1 102 ? 0.031 0.388 14.602 1 98.81 102 LEU A O 1
ATOM 771 N N . LEU A 1 103 ? -0.242 -0.835 16.453 1 98.69 103 LEU A N 1
ATOM 772 C CA . LEU A 1 103 ? -1.697 -0.731 16.438 1 98.69 103 LEU A CA 1
ATOM 773 C C . LEU A 1 103 ? -2.156 0.581 17.078 1 98.69 103 LEU A C 1
ATOM 775 O O . LEU A 1 103 ? -2.768 0.582 18.141 1 98.69 103 LEU A O 1
ATOM 779 N N . ASP A 1 104 ? -2.008 1.631 16.312 1 98.38 104 ASP A N 1
ATOM 780 C CA . ASP A 1 104 ? -2.172 2.963 16.875 1 98.38 104 ASP A CA 1
ATOM 781 C C . ASP A 1 104 ? -3.541 3.545 16.531 1 98.38 104 ASP A C 1
ATOM 783 O O . ASP A 1 104 ? -3.869 4.66 16.953 1 98.38 104 ASP A O 1
ATOM 787 N N . GLU A 1 105 ? -4.348 2.844 15.703 1 97.69 105 GLU A N 1
ATOM 788 C CA . GLU A 1 105 ? -5.699 3.25 15.344 1 97.69 105 GLU A CA 1
ATOM 789 C C . GLU A 1 105 ? -5.707 4.633 14.695 1 97.69 105 GLU A C 1
ATOM 791 O O . GLU A 1 105 ? -6.652 5.402 14.867 1 97.69 105 GLU A O 1
ATOM 796 N N . GLY A 1 106 ? -4.648 4.996 14.031 1 97.62 106 GLY A N 1
ATOM 797 C CA . GLY A 1 106 ? -4.555 6.266 13.32 1 97.62 106 GLY A CA 1
ATOM 798 C C . GLY A 1 106 ? -3.977 7.383 14.172 1 97.62 106 GLY A C 1
ATOM 799 O O . GLY A 1 106 ? -3.791 8.5 13.688 1 97.62 106 GLY A O 1
ATOM 800 N N . TYR A 1 107 ? -3.613 7.137 15.422 1 98.06 107 TYR A N 1
ATOM 801 C CA . TYR A 1 107 ? -3.143 8.156 16.359 1 98.06 107 TYR A CA 1
ATOM 802 C C . TYR A 1 107 ? -1.836 8.773 15.867 1 98.06 107 TYR A C 1
ATOM 804 O O . TYR A 1 107 ? -1.688 10 15.859 1 98.06 107 TYR A O 1
ATOM 812 N N . LEU A 1 108 ? -0.889 7.992 15.477 1 98.75 108 LEU A N 1
ATOM 813 C CA . LEU A 1 108 ? 0.405 8.508 15.039 1 98.75 108 LEU A CA 1
ATOM 814 C C . LEU A 1 108 ? 0.262 9.328 13.766 1 98.75 108 LEU A C 1
ATOM 816 O O . LEU A 1 108 ? 0.983 10.312 13.57 1 98.75 108 LEU A O 1
ATOM 820 N N . THR A 1 109 ? -0.638 8.875 12.859 1 98.38 109 THR A N 1
ATOM 821 C CA . THR A 1 109 ? -0.945 9.68 11.68 1 98.38 109 THR A CA 1
ATOM 822 C C . THR A 1 109 ? -1.446 11.062 12.086 1 98.38 109 THR A C 1
ATOM 824 O O . THR A 1 109 ? -1.003 12.07 11.539 1 98.38 109 THR A O 1
ATOM 827 N N . ASN A 1 110 ? -2.32 11.062 13.047 1 97.62 110 ASN A N 1
ATOM 828 C CA . ASN A 1 110 ? -2.867 12.328 13.516 1 97.62 110 ASN A CA 1
ATOM 829 C C . ASN A 1 110 ? -1.778 13.227 14.102 1 97.62 110 ASN A C 1
ATOM 831 O O . ASN A 1 110 ? -1.718 14.414 13.797 1 97.62 110 ASN A O 1
ATOM 835 N N . VAL A 1 111 ? -0.912 12.648 14.883 1 98.31 111 VAL A N 1
ATOM 836 C CA . VAL A 1 111 ? 0.133 13.398 15.57 1 98.31 111 VAL A CA 1
ATOM 837 C C . VAL A 1 111 ? 1.091 14 14.547 1 98.31 111 VAL A C 1
ATOM 839 O O . VAL A 1 111 ? 1.339 15.211 14.555 1 98.31 111 VAL A O 1
ATOM 842 N N . ARG A 1 112 ? 1.586 13.203 13.664 1 98.5 112 ARG A N 1
ATOM 843 C CA . ARG A 1 112 ? 2.564 13.719 12.711 1 98.5 112 ARG A CA 1
ATOM 844 C C . ARG A 1 112 ? 1.925 14.727 11.758 1 98.5 112 ARG A C 1
ATOM 846 O O . ARG A 1 112 ? 2.586 15.648 11.289 1 98.5 112 ARG A O 1
ATOM 853 N N . THR A 1 113 ? 0.627 14.609 11.445 1 98.12 113 THR A N 1
ATOM 854 C CA . THR A 1 113 ? -0.089 15.57 10.609 1 98.12 113 THR A CA 1
ATOM 855 C C . THR A 1 113 ? -0.237 16.906 11.328 1 98.12 113 THR A C 1
ATOM 857 O O . THR A 1 113 ? 0.004 17.969 10.742 1 98.12 113 THR A O 1
ATOM 860 N N . ALA A 1 114 ? -0.596 16.844 12.57 1 98 114 ALA A N 1
ATOM 861 C CA . ALA A 1 114 ? -0.731 18.062 13.352 1 98 114 ALA A CA 1
ATOM 862 C C . ALA A 1 114 ? 0.611 18.781 13.492 1 98 114 ALA A C 1
ATOM 864 O O . ALA A 1 114 ? 0.68 20 13.398 1 98 114 ALA A O 1
ATOM 865 N N . LEU A 1 115 ? 1.627 18.016 13.719 1 98.38 115 LEU A N 1
ATOM 866 C CA . LEU A 1 115 ? 2.969 18.578 13.836 1 98.38 115 LEU A CA 1
ATOM 867 C C . LEU A 1 115 ? 3.393 19.25 12.539 1 98.38 115 LEU A C 1
ATOM 869 O O . LEU A 1 115 ? 4.078 20.281 12.562 1 98.38 115 LEU A O 1
ATOM 873 N N . ALA A 1 116 ? 3.037 18.703 11.43 1 98.56 116 ALA A N 1
ATOM 874 C CA . ALA A 1 116 ? 3.35 19.328 10.141 1 98.56 116 ALA A CA 1
ATOM 875 C C . ALA A 1 116 ? 2.715 20.719 10.031 1 98.56 116 ALA A C 1
ATOM 877 O O . ALA A 1 116 ? 3.346 21.656 9.547 1 98.56 116 ALA A O 1
ATOM 878 N N . GLY A 1 117 ? 1.48 20.812 10.422 1 98.44 117 GLY A N 1
ATOM 879 C CA . GLY A 1 117 ? 0.824 22.109 10.422 1 98.44 117 GLY A CA 1
ATOM 880 C C . GLY A 1 117 ? 1.52 23.125 11.312 1 98.44 117 GLY A C 1
ATOM 881 O O . GLY A 1 117 ? 1.704 24.266 10.914 1 98.44 117 GLY A O 1
ATOM 882 N N . ARG A 1 118 ? 1.902 22.688 12.5 1 97.88 118 ARG A N 1
ATOM 883 C CA . ARG A 1 118 ? 2.658 23.531 13.406 1 97.88 118 ARG A CA 1
ATOM 884 C C . ARG A 1 118 ? 3.941 24.031 12.758 1 97.88 118 ARG A C 1
ATOM 886 O O . ARG A 1 118 ? 4.25 25.219 12.805 1 97.88 118 ARG A O 1
ATOM 893 N N . ILE A 1 119 ? 4.676 23.109 12.18 1 97.69 119 ILE A N 1
ATOM 894 C CA . ILE A 1 119 ? 5.961 23.422 11.57 1 97.69 119 ILE A CA 1
ATOM 895 C C . ILE A 1 119 ? 5.758 24.406 10.422 1 97.69 119 ILE A C 1
ATOM 897 O O . ILE A 1 119 ? 6.5 25.391 10.297 1 97.69 119 ILE A O 1
ATOM 901 N N . ALA A 1 120 ? 4.75 24.172 9.609 1 97.62 120 ALA A N 1
ATOM 902 C CA . ALA A 1 120 ? 4.453 25.109 8.523 1 97.62 120 ALA A CA 1
ATOM 903 C C . ALA A 1 120 ? 4.16 26.516 9.07 1 97.62 120 ALA A C 1
ATOM 905 O O . ALA A 1 120 ? 4.684 27.5 8.562 1 97.62 120 ALA A O 1
ATOM 906 N N . ALA A 1 121 ? 3.363 26.609 10.086 1 96.75 121 ALA A N 1
ATOM 907 C CA . ALA A 1 121 ? 3.006 27.891 10.688 1 96.75 121 ALA A CA 1
ATOM 908 C C . ALA A 1 121 ? 4.238 28.609 11.242 1 96.75 121 ALA A C 1
ATOM 910 O O . ALA A 1 121 ? 4.363 29.828 11.125 1 96.75 121 ALA A O 1
ATOM 911 N N . ARG A 1 122 ? 5.121 27.828 11.859 1 94.69 122 ARG A N 1
ATOM 912 C CA . ARG A 1 122 ? 6.34 28.406 12.43 1 94.69 122 ARG A CA 1
ATOM 913 C C . ARG A 1 122 ? 7.102 29.219 11.391 1 94.69 122 ARG A C 1
ATOM 915 O O . ARG A 1 122 ? 7.645 30.281 11.711 1 94.69 122 ARG A O 1
ATOM 922 N N . TYR A 1 123 ? 7.078 28.75 10.172 1 93.81 123 TYR A N 1
ATOM 923 C CA . TYR A 1 123 ? 7.91 29.359 9.141 1 93.81 123 TYR A CA 1
ATOM 924 C C . TYR A 1 123 ? 7.094 30.312 8.281 1 93.81 123 TYR A C 1
ATOM 926 O O . TYR A 1 123 ? 7.652 31.203 7.625 1 93.81 123 TYR A O 1
ATOM 934 N N . LEU A 1 124 ? 5.738 30.188 8.328 1 96.31 124 LEU A N 1
ATOM 935 C CA . LEU A 1 124 ? 4.98 30.891 7.301 1 96.31 124 LEU A CA 1
ATOM 936 C C . LEU A 1 124 ? 3.955 31.828 7.922 1 96.31 124 LEU A C 1
ATOM 938 O O . LEU A 1 124 ? 3.504 32.781 7.277 1 96.31 124 LEU A O 1
ATOM 942 N N . ALA A 1 125 ? 3.49 31.578 9.07 1 95.94 125 ALA A N 1
ATOM 943 C CA . ALA A 1 125 ? 2.393 32.344 9.672 1 95.94 125 ALA A CA 1
ATOM 944 C C . ALA A 1 125 ? 2.83 33.75 10.023 1 95.94 125 ALA A C 1
ATOM 946 O O . ALA A 1 125 ? 4.023 34.031 10.188 1 95.94 125 ALA A O 1
ATOM 947 N N . PRO A 1 126 ? 1.849 34.688 10.094 1 95.88 126 PRO A N 1
ATOM 948 C CA . PRO A 1 126 ? 2.197 36.031 10.57 1 95.88 126 PRO A CA 1
ATOM 949 C C . PRO A 1 126 ? 2.598 36.062 12.047 1 95.88 126 PRO A C 1
ATOM 951 O O . PRO A 1 126 ? 2.156 35.188 12.82 1 95.88 126 PRO A O 1
ATOM 954 N N . LYS A 1 127 ? 3.393 37.031 12.391 1 92.5 127 LYS A N 1
ATOM 955 C CA . LYS A 1 127 ? 3.82 37.156 13.781 1 92.5 127 LYS A CA 1
ATOM 956 C C . LYS A 1 127 ? 2.639 37.5 14.695 1 92.5 127 LYS A C 1
ATOM 958 O O . LYS A 1 127 ? 2.543 36.969 15.797 1 92.5 127 LYS A O 1
ATOM 963 N N . GLU A 1 128 ? 1.856 38.344 14.203 1 94.12 128 GLU A N 1
ATOM 964 C CA . GLU A 1 128 ? 0.65 38.688 14.945 1 94.12 128 GLU A CA 1
ATOM 965 C C . GLU A 1 128 ? -0.577 38 14.367 1 94.12 128 GLU A C 1
ATOM 967 O O . GLU A 1 128 ? -0.954 38.219 13.219 1 94.12 128 GLU A O 1
ATOM 972 N N . VAL A 1 129 ? -1.186 37.156 15.172 1 97.5 129 VAL A N 1
ATOM 973 C CA . VAL A 1 129 ? -2.379 36.438 14.766 1 97.5 129 VAL A CA 1
ATOM 974 C C . VAL A 1 129 ? -3.611 37.031 15.438 1 97.5 129 VAL A C 1
ATOM 976 O O . VAL A 1 129 ? -3.719 37.031 16.672 1 97.5 129 VAL A O 1
ATOM 979 N N . LYS A 1 130 ? -4.531 37.531 14.633 1 96.75 130 LYS A N 1
ATOM 980 C CA . LYS A 1 130 ? -5.766 38.125 15.125 1 96.75 130 LYS A CA 1
ATOM 981 C C . LYS A 1 130 ? -6.754 37.062 15.586 1 96.75 130 LYS A C 1
ATOM 983 O O . LYS A 1 130 ? -7.344 37.156 16.672 1 96.75 130 LYS A O 1
ATOM 988 N N . ALA A 1 131 ? -6.934 36.156 14.828 1 98.5 131 ALA A N 1
ATOM 989 C CA . ALA A 1 131 ? -7.809 35 15.086 1 98.5 131 ALA A CA 1
ATOM 990 C C . ALA A 1 131 ? -7.43 33.812 14.211 1 98.5 131 ALA A C 1
ATOM 992 O O . ALA A 1 131 ? -6.887 34 13.117 1 98.5 131 ALA A O 1
ATOM 993 N N . ILE A 1 132 ? -7.723 32.656 14.789 1 98.81 132 ILE A N 1
ATOM 994 C CA . ILE A 1 132 ? -7.484 31.406 14.062 1 98.81 132 ILE A CA 1
ATOM 995 C C . ILE A 1 132 ? -8.781 30.938 13.422 1 98.81 132 ILE A C 1
ATOM 997 O O . ILE A 1 132 ? -9.789 30.75 14.109 1 98.81 132 ILE A O 1
ATOM 1001 N N . GLY A 1 133 ? -8.797 30.859 12.109 1 98.88 133 GLY A N 1
ATOM 1002 C CA . GLY A 1 133 ? -9.914 30.266 11.391 1 98.88 133 GLY A CA 1
ATOM 1003 C C . GLY A 1 133 ? -9.758 28.766 11.188 1 98.88 133 GLY A C 1
ATOM 1004 O O . GLY A 1 133 ? -8.688 28.297 10.797 1 98.88 133 GLY A O 1
ATOM 1005 N N . VAL A 1 134 ? -10.773 27.984 11.445 1 98.81 134 VAL A N 1
ATOM 1006 C CA . VAL A 1 134 ? -10.719 26.531 11.297 1 98.81 134 VAL A CA 1
ATOM 1007 C C . VAL A 1 134 ? -11.898 26.062 10.453 1 98.81 134 VAL A C 1
ATOM 1009 O O . VAL A 1 134 ? -13.062 26.312 10.797 1 98.81 134 VAL A O 1
ATOM 1012 N N . PHE A 1 135 ? -11.586 25.453 9.336 1 98.69 135 PHE A N 1
ATOM 1013 C CA . PHE A 1 135 ? -12.609 24.75 8.555 1 98.69 135 PHE A CA 1
ATOM 1014 C C . PHE A 1 135 ? -12.641 23.281 8.914 1 98.69 135 PHE A C 1
ATOM 1016 O O . PHE A 1 135 ? -11.68 22.547 8.672 1 98.69 135 PHE A O 1
ATOM 1023 N N . GLY A 1 136 ? -13.781 22.812 9.391 1 96.81 136 GLY A N 1
ATOM 1024 C CA . GLY A 1 136 ? -13.93 21.453 9.891 1 96.81 136 GLY A CA 1
ATOM 1025 C C . GLY A 1 136 ? -14.062 21.391 11.406 1 96.81 136 GLY A C 1
ATOM 1026 O O . GLY A 1 136 ? -13.68 22.328 12.109 1 96.81 136 GLY A O 1
ATOM 1027 N N . THR A 1 137 ? -14.625 20.25 11.852 1 95.44 137 THR A N 1
ATOM 1028 C CA . THR A 1 137 ? -14.875 20.109 13.281 1 95.44 137 THR A CA 1
ATOM 1029 C C . THR A 1 137 ? -14.375 18.75 13.781 1 95.44 137 THR A C 1
ATOM 1031 O O . THR A 1 137 ? -14.75 18.312 14.867 1 95.44 137 THR A O 1
ATOM 1034 N N . GLY A 1 138 ? -13.602 18.062 13 1 93.19 138 GLY A N 1
ATOM 1035 C CA . GLY A 1 138 ? -13.164 16.719 13.344 1 93.19 138 GLY A CA 1
ATOM 1036 C C . GLY A 1 138 ? -11.883 16.703 14.156 1 93.19 138 GLY A C 1
ATOM 1037 O O . GLY A 1 138 ? -11.5 17.719 14.742 1 93.19 138 GLY A O 1
ATOM 1038 N N . THR A 1 139 ? -11.281 15.531 14.188 1 93.81 139 THR A N 1
ATOM 1039 C CA . THR A 1 139 ? -10.07 15.297 14.969 1 93.81 139 THR A CA 1
ATOM 1040 C C . THR A 1 139 ? -8.953 16.234 14.539 1 93.81 139 THR A C 1
ATOM 1042 O O . THR A 1 139 ? -8.305 16.875 15.375 1 93.81 139 THR A O 1
ATOM 1045 N N . MET A 1 140 ? -8.781 16.391 13.312 1 95.5 140 MET A N 1
ATOM 1046 C CA . MET A 1 140 ? -7.684 17.203 12.812 1 95.5 140 MET A CA 1
ATOM 1047 C C . MET A 1 140 ? -7.941 18.688 13.086 1 95.5 140 MET A C 1
ATOM 1049 O O . MET A 1 140 ? -7.008 19.453 13.344 1 95.5 140 MET A O 1
ATOM 1053 N N . ALA A 1 141 ? -9.172 19.078 13.039 1 97.25 141 ALA A N 1
ATOM 1054 C CA . ALA A 1 141 ? -9.516 20.469 13.391 1 97.25 141 ALA A CA 1
ATOM 1055 C C . ALA A 1 141 ? -9.062 20.797 14.805 1 97.25 141 ALA A C 1
ATOM 1057 O O . ALA A 1 141 ? -8.562 21.891 15.055 1 97.25 141 ALA A O 1
ATOM 1058 N N . ARG A 1 142 ? -9.25 19.906 15.711 1 97.44 142 ARG A N 1
ATOM 1059 C CA . ARG A 1 142 ? -8.875 20.094 17.109 1 97.44 142 ARG A CA 1
ATOM 1060 C C . ARG A 1 142 ? -7.363 20.016 17.297 1 97.44 142 ARG A C 1
ATOM 1062 O O . ARG A 1 142 ? -6.762 20.906 17.891 1 97.44 142 ARG A O 1
ATOM 1069 N N . MET A 1 143 ? -6.773 19.047 16.672 1 97.25 143 MET A N 1
ATOM 1070 C CA . MET A 1 143 ? -5.359 18.781 16.906 1 97.25 143 MET A CA 1
ATOM 1071 C C . MET A 1 143 ? -4.48 19.844 16.266 1 97.25 143 MET A C 1
ATOM 1073 O O . MET A 1 143 ? -3.449 20.219 16.828 1 97.25 143 MET A O 1
ATOM 1077 N N . GLN A 1 144 ? -4.879 20.328 15.156 1 98.19 144 GLN A N 1
ATOM 1078 C CA . GLN A 1 144 ? -4.094 21.359 14.508 1 98.19 144 GLN A CA 1
ATOM 1079 C C . GLN A 1 144 ? -3.994 22.609 15.391 1 98.19 144 GLN A C 1
ATOM 1081 O O . GLN A 1 144 ? -2.914 23.188 15.547 1 98.19 144 GLN A O 1
ATOM 1086 N N . VAL A 1 145 ? -5.082 23 16 1 98.44 145 VAL A N 1
ATOM 1087 C CA . VAL A 1 145 ? -5.086 24.188 16.859 1 98.44 145 VAL A CA 1
ATOM 1088 C C . VAL A 1 145 ? -4.277 23.906 18.125 1 98.44 145 VAL A C 1
ATOM 1090 O O . VAL A 1 145 ? -3.469 24.734 18.547 1 98.44 145 VAL A O 1
ATOM 1093 N N . THR A 1 146 ? -4.473 22.719 18.688 1 97.12 146 THR A N 1
ATOM 1094 C CA . THR A 1 146 ? -3.785 22.359 19.922 1 97.12 146 THR A CA 1
ATOM 1095 C C . THR A 1 146 ? -2.271 22.375 19.719 1 97.12 146 THR A C 1
ATOM 1097 O O . THR A 1 146 ? -1.54 22.922 20.547 1 97.12 146 THR A O 1
ATOM 1100 N N . TYR A 1 147 ? -1.823 21.844 18.656 1 96.81 147 TYR A N 1
ATOM 1101 C CA . TYR A 1 147 ? -0.388 21.781 18.406 1 96.81 147 TYR A CA 1
ATOM 1102 C C . TYR A 1 147 ? 0.163 23.141 18 1 96.81 147 TYR A C 1
ATOM 1104 O O . TYR A 1 147 ? 1.359 23.406 18.156 1 96.81 147 TYR A O 1
ATOM 1112 N N . LEU A 1 148 ? -0.65 24.031 17.531 1 96.38 148 LEU A N 1
ATOM 1113 C CA . LEU A 1 148 ? -0.264 25.391 17.125 1 96.38 148 LEU A CA 1
ATOM 1114 C C . LEU A 1 148 ? 0.033 26.25 18.344 1 96.38 148 LEU A C 1
ATOM 1116 O O . LEU A 1 148 ? 0.633 27.328 18.203 1 96.38 148 LEU A O 1
ATOM 1120 N N . SER A 1 149 ? -0.296 25.844 19.516 1 94.75 149 SER A N 1
ATOM 1121 C CA . SER A 1 149 ? -0.277 26.672 20.719 1 94.75 149 SER A CA 1
ATOM 1122 C C . SER A 1 149 ? 1.139 27.125 21.062 1 94.75 149 SER A C 1
ATOM 1124 O O . SER A 1 149 ? 1.325 28.141 21.719 1 94.75 149 SER A O 1
ATOM 1126 N N . THR A 1 150 ? 2.115 26.391 20.562 1 93.75 150 THR A N 1
ATOM 1127 C CA . THR A 1 150 ? 3.494 26.766 20.859 1 93.75 150 THR A CA 1
ATOM 1128 C C . THR A 1 150 ? 3.98 27.828 19.875 1 93.75 150 THR A C 1
ATOM 1130 O O . THR A 1 150 ? 5.02 28.453 20.078 1 93.75 150 THR A O 1
ATOM 1133 N N . GLU A 1 151 ? 3.184 28.094 18.844 1 95.94 151 GLU A N 1
ATOM 1134 C CA . GLU A 1 151 ? 3.619 29.016 17.797 1 95.94 151 GLU A CA 1
ATOM 1135 C C . GLU A 1 151 ? 2.857 30.328 17.875 1 95.94 151 GLU A C 1
ATOM 1137 O O . GLU A 1 151 ? 3.266 31.328 17.266 1 95.94 151 GLU A O 1
ATOM 1142 N N . THR A 1 152 ? 1.761 30.422 18.594 1 97.06 152 THR A N 1
ATOM 1143 C CA . THR A 1 152 ? 0.971 31.641 18.766 1 97.06 152 THR A CA 1
ATOM 1144 C C . THR A 1 152 ? 0.218 31.625 20.094 1 97.06 152 THR A C 1
ATOM 1146 O O . THR A 1 152 ? -0.245 30.562 20.531 1 97.06 152 THR A O 1
ATOM 1149 N N . ASP A 1 153 ? 0.015 32.812 20.656 1 96.38 153 ASP A N 1
ATOM 1150 C CA . ASP A 1 153 ? -0.729 32.938 21.906 1 96.38 153 ASP A CA 1
ATOM 1151 C C . ASP A 1 153 ? -2.199 33.25 21.641 1 96.38 153 ASP A C 1
ATOM 1153 O O . ASP A 1 153 ? -2.982 33.438 22.578 1 96.38 153 ASP A O 1
ATOM 1157 N N . CYS A 1 154 ? -2.498 33.281 20.359 1 98.06 154 CYS A N 1
ATOM 1158 C CA . CYS A 1 154 ? -3.875 33.625 20.016 1 98.06 154 CYS A CA 1
ATOM 1159 C C . CYS A 1 154 ? -4.844 32.594 20.578 1 98.06 154 CYS A C 1
ATOM 1161 O O . CYS A 1 154 ? -4.648 31.391 20.391 1 98.06 154 CYS A O 1
ATOM 1163 N N . GLN A 1 155 ? -5.922 33.094 21.188 1 98.19 155 GLN A N 1
ATOM 1164 C CA . GLN A 1 155 ? -6.902 32.188 21.781 1 98.19 155 GLN A CA 1
ATOM 1165 C C . GLN A 1 155 ? -8.266 32.344 21.109 1 98.19 155 GLN A C 1
ATOM 1167 O O . GLN A 1 155 ? -9.242 31.719 21.531 1 98.19 155 GLN A O 1
ATOM 1172 N N . ASN A 1 156 ? -8.383 33.156 20.078 1 98.69 156 ASN A N 1
ATOM 1173 C CA . ASN A 1 156 ? -9.633 33.375 19.359 1 98.69 156 ASN A CA 1
ATOM 1174 C C . ASN A 1 156 ? -9.742 32.438 18.141 1 98.69 156 ASN A C 1
ATOM 1176 O O . ASN A 1 156 ? -8.852 32.438 17.297 1 98.69 156 ASN A O 1
ATOM 1180 N N . ILE A 1 157 ? -10.805 31.672 18.125 1 98.81 157 ILE A N 1
ATOM 1181 C CA . ILE A 1 157 ? -11.055 30.75 17.016 1 98.81 157 ILE A CA 1
ATOM 1182 C C . ILE A 1 157 ? -12.375 31.109 16.344 1 98.81 157 ILE A C 1
ATOM 1184 O O . ILE A 1 157 ? -13.367 31.406 17.016 1 98.81 157 ILE A O 1
ATOM 1188 N N . VAL A 1 158 ? -12.406 31.219 15.062 1 98.88 158 VAL A N 1
ATOM 1189 C CA . VAL A 1 158 ? -13.633 31.172 14.273 1 98.88 158 VAL A CA 1
ATOM 1190 C C . VAL A 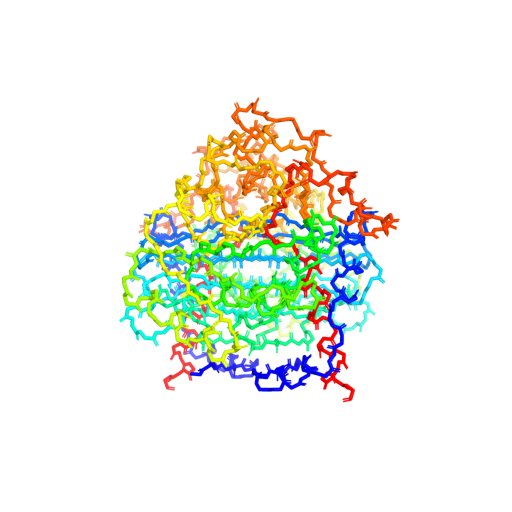1 158 ? -13.727 29.828 13.547 1 98.88 158 VAL A C 1
ATOM 1192 O O . VAL A 1 158 ? -12.938 29.562 12.641 1 98.88 158 VAL A O 1
ATOM 1195 N N . ALA A 1 159 ? -14.734 29 13.906 1 98.81 159 ALA A N 1
ATOM 1196 C CA . ALA A 1 159 ? -14.852 27.656 13.375 1 98.81 159 ALA A CA 1
ATOM 1197 C C . ALA A 1 159 ? -16 27.562 12.367 1 98.81 159 ALA A C 1
ATOM 1199 O O . ALA A 1 159 ? -17.125 27.969 12.656 1 98.81 159 ALA A O 1
ATOM 1200 N N . TRP A 1 160 ? -15.648 27.047 11.242 1 98.75 160 TRP A N 1
ATOM 1201 C CA . TRP A 1 160 ? -16.641 26.781 10.203 1 98.75 160 TRP A CA 1
ATOM 1202 C C . TRP A 1 160 ? -16.984 25.297 10.148 1 98.75 160 TRP A C 1
ATOM 1204 O O . TRP A 1 160 ? -16.094 24.438 10.273 1 98.75 160 TRP A O 1
ATOM 1214 N N . GLY A 1 161 ? -18.172 24.922 10.039 1 97.06 161 GLY A N 1
ATOM 1215 C CA . GLY A 1 161 ? -18.672 23.562 9.852 1 97.06 161 GLY A CA 1
ATOM 1216 C C . GLY A 1 161 ? -20.062 23.516 9.242 1 97.06 161 GLY A C 1
ATOM 1217 O O . GLY A 1 161 ? -20.734 24.547 9.117 1 97.06 161 GLY A O 1
ATOM 1218 N N . ARG A 1 162 ? -20.578 22.391 8.836 1 92.5 162 ARG A N 1
ATOM 1219 C CA . ARG A 1 162 ? -21.859 22.234 8.148 1 92.5 162 ARG A CA 1
ATOM 1220 C C . ARG A 1 162 ? -22.969 21.859 9.133 1 92.5 162 ARG A C 1
ATOM 1222 O O . ARG A 1 162 ? -24.156 22.047 8.836 1 92.5 162 ARG A O 1
ATOM 1229 N N . SER A 1 163 ? -22.547 21.297 10.25 1 92.19 163 SER A N 1
ATOM 1230 C CA . SER A 1 163 ? -23.5 20.797 11.227 1 92.19 163 SER A CA 1
ATOM 1231 C C . SER A 1 163 ? -23.469 21.609 12.516 1 92.19 163 SER A C 1
ATOM 1233 O O . SER A 1 163 ? -22.406 21.75 13.141 1 92.19 163 SER A O 1
ATOM 1235 N N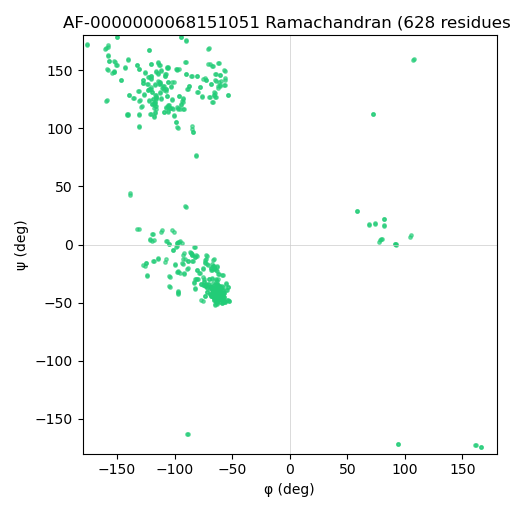 . ASP A 1 164 ? -24.703 21.984 12.945 1 95.69 164 ASP A N 1
ATOM 1236 C CA . ASP A 1 164 ? -24.781 22.734 14.203 1 95.69 164 ASP A CA 1
ATOM 1237 C C . ASP A 1 164 ? -24.328 21.875 15.375 1 95.69 164 ASP A C 1
ATOM 1239 O O . ASP A 1 164 ? -23.641 22.359 16.281 1 95.69 164 ASP A O 1
ATOM 1243 N N . ASP A 1 165 ? -24.672 20.688 15.289 1 94.5 165 ASP A N 1
ATOM 1244 C CA . ASP A 1 165 ? -24.312 19.781 16.375 1 94.5 165 ASP A CA 1
ATOM 1245 C C . ASP A 1 165 ? -22.797 19.578 16.438 1 94.5 165 ASP A C 1
ATOM 1247 O O . ASP A 1 165 ? -22.219 19.625 17.531 1 94.5 165 ASP A O 1
ATOM 1251 N N . SER A 1 166 ? -22.188 19.422 15.297 1 93.62 166 SER A N 1
ATOM 1252 C CA . SER A 1 166 ? -20.75 19.234 15.258 1 93.62 166 SER A CA 1
ATOM 1253 C C . SER A 1 166 ? -20.016 20.5 15.703 1 93.62 166 SER A C 1
ATOM 1255 O O . SER A 1 166 ? -19 20.438 16.391 1 93.62 166 SER A O 1
ATOM 1257 N N . LEU A 1 167 ? -20.516 21.656 15.32 1 97.5 167 LEU A N 1
ATOM 1258 C CA . LEU A 1 167 ? -19.922 22.938 15.703 1 97.5 167 LEU A CA 1
ATOM 1259 C C . LEU A 1 167 ? -20.031 23.156 17.219 1 97.5 167 LEU A C 1
ATOM 1261 O O . LEU A 1 167 ? -19.078 23.625 17.844 1 97.5 167 LEU A O 1
ATOM 1265 N N . ARG A 1 168 ? -21.156 22.766 17.734 1 97.38 168 ARG A N 1
ATOM 1266 C CA . ARG A 1 168 ? -21.344 22.891 19.188 1 97.38 168 ARG A CA 1
ATOM 1267 C C . ARG A 1 168 ? -20.328 22.031 19.938 1 97.38 168 ARG A C 1
ATOM 1269 O O . ARG A 1 168 ? -19.719 22.484 20.906 1 97.38 168 ARG A O 1
ATOM 1276 N N . ARG A 1 169 ? -20.234 20.812 19.5 1 95 169 ARG A N 1
ATOM 1277 C CA . ARG A 1 169 ? -19.281 19.906 20.141 1 95 169 ARG A CA 1
ATOM 1278 C C . ARG A 1 169 ? -17.859 20.453 20.031 1 95 169 ARG A C 1
ATOM 1280 O O . ARG A 1 169 ? -17.094 20.375 21 1 95 169 ARG A O 1
ATOM 1287 N N . TYR A 1 170 ? -17.547 20.938 18.875 1 97.5 170 TYR A N 1
ATOM 1288 C CA . TYR A 1 170 ? -16.219 21.547 18.672 1 97.5 170 TYR A CA 1
ATOM 1289 C C . TYR A 1 170 ? -16.016 22.703 19.625 1 97.5 170 TYR A C 1
ATOM 1291 O O . TYR A 1 170 ? -14.953 22.812 20.266 1 97.5 170 TYR A O 1
ATOM 1299 N N . CYS A 1 171 ? -16.953 23.594 19.688 1 98.19 171 CYS A N 1
ATOM 1300 C CA . CYS A 1 171 ? -16.891 24.75 20.562 1 98.19 171 CYS A CA 1
ATOM 1301 C C . CYS A 1 171 ? -16.641 24.344 22 1 98.19 171 CYS A C 1
ATOM 1303 O O . CYS A 1 171 ? -15.75 24.891 22.656 1 98.19 171 CYS A O 1
ATOM 1305 N N . ASP A 1 172 ? -17.344 23.406 22.469 1 98.12 172 ASP A N 1
ATOM 1306 C CA . ASP A 1 172 ? -17.203 22.938 23.844 1 98.12 172 ASP A CA 1
ATOM 1307 C C . ASP A 1 172 ? -15.812 22.375 24.094 1 98.12 172 ASP A C 1
ATOM 1309 O O . ASP A 1 172 ? -15.172 22.703 25.094 1 98.12 172 ASP A O 1
ATOM 1313 N N . ASP A 1 173 ? -15.375 21.562 23.203 1 97.62 173 ASP A N 1
ATOM 1314 C CA . ASP A 1 173 ? -14.078 20.922 23.344 1 97.62 173 ASP A CA 1
ATOM 1315 C C . ASP A 1 173 ? -12.953 21.969 23.391 1 97.62 173 ASP A C 1
ATOM 1317 O O . ASP A 1 173 ? -12.062 21.875 24.234 1 97.62 173 ASP A O 1
ATOM 1321 N N . MET A 1 174 ? -12.992 22.938 22.484 1 98.38 174 MET A N 1
ATOM 1322 C CA . MET A 1 174 ? -11.914 23.922 22.391 1 98.38 174 MET A CA 1
ATOM 1323 C C . MET A 1 174 ? -12 24.922 23.547 1 98.38 174 MET A C 1
ATOM 1325 O O . MET A 1 174 ? -10.977 25.391 24.031 1 98.38 174 MET A O 1
ATOM 1329 N N . ALA A 1 175 ? -13.203 25.234 23.953 1 98.19 175 ALA A N 1
ATOM 1330 C CA . ALA A 1 175 ? -13.375 26.109 25.109 1 98.19 175 ALA A CA 1
ATOM 1331 C C . ALA A 1 175 ? -12.734 25.5 26.359 1 98.19 175 ALA A C 1
ATOM 1333 O O . ALA A 1 175 ? -12.164 26.219 27.188 1 98.19 175 ALA A O 1
ATOM 1334 N N . ALA A 1 176 ? -12.844 24.25 26.469 1 98.06 176 ALA A N 1
ATOM 1335 C CA . ALA A 1 176 ? -12.266 23.531 27.594 1 98.06 176 ALA A CA 1
ATOM 1336 C C . ALA A 1 176 ? -10.742 23.656 27.609 1 98.06 176 ALA A C 1
ATOM 1338 O O . ALA A 1 176 ? -10.109 23.531 28.656 1 98.06 176 ALA A O 1
ATOM 1339 N N . LEU A 1 177 ? -10.203 24 26.516 1 97.31 177 LEU A N 1
ATOM 1340 C CA . LEU A 1 177 ? -8.758 24.156 26.391 1 97.31 177 LEU A CA 1
ATOM 1341 C C . LEU A 1 177 ? -8.359 25.625 26.516 1 97.31 177 LEU A C 1
ATOM 1343 O O . LEU A 1 177 ? -7.184 25.969 26.359 1 97.31 177 LEU A O 1
ATOM 1347 N N . GLY A 1 178 ? -9.344 26.516 26.688 1 97.62 178 GLY A N 1
ATOM 1348 C CA . GLY A 1 178 ? -9.047 27.922 26.953 1 97.62 178 GLY A CA 1
ATOM 1349 C C . GLY A 1 178 ? -9.258 28.828 25.766 1 97.62 178 GLY A C 1
ATOM 1350 O O . GLY A 1 178 ? -8.977 30.016 25.828 1 97.62 178 GLY A O 1
ATOM 1351 N N . TYR A 1 179 ? -9.805 28.266 24.719 1 98.62 179 TYR A N 1
ATOM 1352 C CA . TYR A 1 179 ? -10.023 29.078 23.516 1 98.62 179 TYR A CA 1
ATOM 1353 C C . TYR A 1 179 ? -11.398 29.734 23.562 1 98.62 179 TYR A C 1
ATOM 1355 O O . TYR A 1 179 ? -12.336 29.188 24.141 1 98.62 179 TYR A O 1
ATOM 1363 N N . HIS A 1 180 ? -11.461 30.906 23 1 98.62 180 HIS A N 1
ATOM 1364 C CA . HIS A 1 180 ? -12.734 31.562 22.688 1 98.62 180 HIS A CA 1
ATOM 1365 C C . HIS A 1 180 ? -13.188 31.234 21.266 1 98.62 180 HIS A C 1
ATOM 1367 O O . HIS A 1 180 ? -12.562 31.656 20.297 1 98.62 180 HIS A O 1
ATOM 1373 N N . VAL A 1 181 ? -14.391 30.531 21.172 1 98.69 181 VAL A N 1
ATOM 1374 C CA . VAL A 1 181 ? -14.766 30 19.859 1 98.69 181 VAL A CA 1
ATOM 1375 C C . VAL A 1 181 ? -16.062 30.656 19.391 1 98.69 181 VAL A C 1
ATOM 1377 O O . VAL A 1 181 ? -17.062 30.672 20.109 1 98.69 181 VAL A O 1
ATOM 1380 N N . THR A 1 182 ? -16.016 31.266 18.297 1 98.38 182 THR A N 1
ATOM 1381 C CA . THR A 1 182 ? -17.203 31.641 17.531 1 98.38 182 THR A CA 1
ATOM 1382 C C . THR A 1 182 ? -17.422 30.656 16.375 1 98.38 182 THR A C 1
ATOM 1384 O O . THR A 1 182 ? -16.469 30.203 15.75 1 98.38 182 THR A O 1
ATOM 1387 N N . THR A 1 183 ? -18.688 30.312 16.141 1 98.44 183 THR A N 1
ATOM 1388 C CA . THR A 1 183 ? -18.984 29.359 15.094 1 98.44 183 THR A CA 1
ATOM 1389 C C . THR A 1 183 ? -19.719 30.031 13.938 1 98.44 183 THR A C 1
ATOM 1391 O O . THR A 1 183 ? -20.375 31.047 14.125 1 98.44 183 THR A O 1
ATOM 1394 N N . THR A 1 184 ? -19.516 29.516 12.758 1 98.31 184 THR A N 1
ATOM 1395 C CA . THR A 1 184 ? -20.203 30.062 11.594 1 98.31 184 THR A CA 1
ATOM 1396 C C . THR A 1 184 ? -20.375 28.984 10.523 1 98.31 184 THR A C 1
ATOM 1398 O O . THR A 1 184 ? -19.703 27.953 10.555 1 98.31 184 THR A O 1
ATOM 1401 N N . ARG A 1 185 ? -21.359 29.156 9.609 1 97 185 ARG A N 1
ATOM 1402 C CA . ARG A 1 185 ? -21.547 28.328 8.414 1 97 185 ARG A CA 1
ATOM 1403 C C . ARG A 1 185 ? -21.25 29.125 7.148 1 97 185 ARG A C 1
ATOM 1405 O O . ARG A 1 185 ? -21.438 28.625 6.035 1 97 185 ARG A O 1
ATOM 1412 N N . ASP A 1 186 ? -20.656 30.328 7.406 1 97.69 186 ASP A N 1
ATOM 1413 C CA . ASP A 1 186 ? -20.281 31.219 6.312 1 97.69 186 ASP A CA 1
ATOM 1414 C C . ASP A 1 186 ? -18.766 31.422 6.258 1 97.69 186 ASP A C 1
ATOM 1416 O O . ASP A 1 186 ? -18.203 32.062 7.133 1 97.69 186 ASP A O 1
ATOM 1420 N N . ALA A 1 187 ? -18.203 30.984 5.176 1 98 187 ALA A N 1
ATOM 1421 C CA . ALA A 1 187 ? -16.766 31.047 5.008 1 98 187 ALA A CA 1
ATOM 1422 C C . ALA A 1 187 ? -16.25 32.469 5.012 1 98 187 ALA A C 1
ATOM 1424 O O . ALA A 1 187 ? -15.141 32.75 5.453 1 98 187 ALA A O 1
ATOM 1425 N N . ARG A 1 188 ? -17.031 33.438 4.578 1 97.69 188 ARG A N 1
ATOM 1426 C CA . ARG A 1 188 ? -16.656 34.844 4.508 1 97.69 188 ARG A CA 1
ATOM 1427 C C . ARG A 1 188 ? -16.344 35.406 5.891 1 97.69 188 ARG A C 1
ATOM 1429 O O . ARG A 1 188 ? -15.445 36.219 6.047 1 97.69 188 ARG A O 1
ATOM 1436 N N . GLU A 1 189 ? -17.031 34.938 6.781 1 98.38 189 GLU A N 1
ATOM 1437 C CA . GLU A 1 189 ? -16.844 35.406 8.148 1 98.38 189 GLU A CA 1
ATOM 1438 C C . GLU A 1 189 ? -15.484 34.938 8.695 1 98.38 189 GLU A C 1
ATOM 1440 O O . GLU A 1 189 ? -14.828 35.688 9.43 1 98.38 189 GLU A O 1
ATOM 1445 N N . VAL A 1 190 ? -15.078 33.719 8.359 1 98.69 190 VAL A N 1
ATOM 1446 C CA . VAL A 1 190 ? -13.766 33.25 8.758 1 98.69 190 VAL A CA 1
ATOM 1447 C C . VAL A 1 190 ? -12.68 34.094 8.109 1 98.69 190 VAL A C 1
ATOM 1449 O O . VAL A 1 190 ? -11.758 34.562 8.781 1 98.69 190 VAL A O 1
ATOM 1452 N N . ALA A 1 191 ? -12.828 34.312 6.785 1 98.06 191 ALA A N 1
ATOM 1453 C CA . ALA A 1 191 ? -11.828 35.062 6.016 1 98.06 191 ALA A CA 1
ATOM 1454 C C . ALA A 1 191 ? -11.695 36.5 6.52 1 98.06 191 ALA A C 1
ATOM 1456 O O . ALA A 1 191 ? -10.602 37.062 6.516 1 98.06 191 ALA A O 1
ATOM 1457 N N . GLU A 1 192 ? -12.797 37.062 6.918 1 97.44 192 GLU A N 1
ATOM 1458 C CA . GLU A 1 192 ? -12.805 38.438 7.375 1 97.44 192 GLU A CA 1
ATOM 1459 C C . GLU A 1 192 ? -12.188 38.562 8.758 1 97.44 192 GLU A C 1
ATOM 1461 O O . GLU A 1 192 ? -11.508 39.562 9.055 1 97.44 192 GLU A O 1
ATOM 1466 N N . ALA A 1 193 ? -12.32 37.625 9.523 1 98.31 193 ALA A N 1
ATOM 1467 C CA . ALA A 1 193 ? -11.953 37.719 10.93 1 98.31 193 ALA A CA 1
ATOM 1468 C C . ALA A 1 193 ? -10.555 37.188 11.188 1 98.31 193 ALA A C 1
ATOM 1470 O O . ALA A 1 193 ? -9.914 37.531 12.18 1 98.31 193 ALA A O 1
ATOM 1471 N N . CYS A 1 194 ? -10.086 36.344 10.375 1 98.62 194 CYS A N 1
ATOM 1472 C CA . CYS A 1 194 ? -8.914 35.531 10.727 1 98.62 194 CYS A CA 1
ATOM 1473 C C . CYS A 1 194 ? -7.781 35.781 9.734 1 98.62 194 CYS A C 1
ATOM 1475 O O . CYS A 1 194 ? -8.023 35.906 8.531 1 98.62 194 CYS A O 1
ATOM 1477 N N . ASN A 1 195 ? -6.535 35.781 10.289 1 98.44 195 ASN A N 1
ATOM 1478 C CA . ASN A 1 195 ? -5.371 35.875 9.414 1 98.44 195 ASN A CA 1
ATOM 1479 C C . ASN A 1 195 ? -4.477 34.656 9.562 1 98.44 195 ASN A C 1
ATOM 1481 O O . ASN A 1 195 ? -3.338 34.625 9.102 1 98.44 195 ASN A O 1
ATOM 1485 N N . LEU A 1 196 ? -4.844 33.656 10.219 1 98.62 196 LEU A N 1
ATOM 1486 C CA . LEU A 1 196 ? -4.312 32.312 10.25 1 98.62 196 LEU A CA 1
ATOM 1487 C C . LEU A 1 196 ? -5.43 31.281 10.094 1 98.62 196 LEU A C 1
ATOM 1489 O O . LEU A 1 196 ? -6.258 31.109 10.992 1 98.62 196 LEU A O 1
ATOM 1493 N N . ILE A 1 197 ? -5.43 30.562 8.938 1 98.88 197 ILE A N 1
ATOM 1494 C CA . ILE A 1 197 ? -6.562 29.719 8.594 1 98.88 197 ILE A CA 1
ATOM 1495 C C . ILE A 1 197 ? -6.082 28.281 8.398 1 98.88 197 ILE A C 1
ATOM 1497 O O . ILE A 1 197 ? -5.078 28.047 7.723 1 98.88 197 ILE A O 1
ATOM 1501 N N . ILE A 1 198 ? -6.785 27.328 8.984 1 98.81 198 ILE A N 1
ATOM 1502 C CA . ILE A 1 198 ? -6.512 25.891 8.883 1 98.81 198 ILE A CA 1
ATOM 1503 C C . ILE A 1 198 ? -7.68 25.188 8.18 1 98.81 198 ILE A C 1
ATOM 1505 O O . ILE A 1 198 ? -8.836 25.344 8.594 1 98.81 198 ILE A O 1
ATOM 1509 N N . MET A 1 199 ? -7.352 24.469 7.125 1 98.56 199 MET A N 1
ATOM 1510 C CA . MET A 1 199 ? -8.344 23.719 6.363 1 98.56 199 MET A CA 1
ATOM 1511 C C . MET A 1 199 ? -8.242 22.219 6.66 1 98.56 199 MET A C 1
ATOM 1513 O O . MET A 1 199 ? -7.215 21.609 6.383 1 98.56 199 MET A O 1
ATOM 1517 N N . THR A 1 200 ? -9.312 21.609 7.172 1 97.19 200 THR A N 1
ATOM 1518 C CA . THR A 1 200 ? -9.242 20.219 7.559 1 97.19 200 THR A CA 1
ATOM 1519 C C . THR A 1 200 ? -10.508 19.469 7.152 1 97.19 200 THR A C 1
ATOM 1521 O O . THR A 1 200 ? -11.047 18.672 7.926 1 97.19 200 THR A O 1
ATOM 1524 N N . THR A 1 201 ? -11.023 19.688 5.969 1 95.44 201 THR A N 1
ATOM 1525 C CA . THR A 1 201 ? -12.234 19.031 5.496 1 95.44 201 THR A CA 1
ATOM 1526 C C . THR A 1 201 ? -11.93 18.109 4.32 1 95.44 201 THR A C 1
ATOM 1528 O O . THR A 1 201 ? -10.953 18.312 3.604 1 95.44 201 THR A O 1
ATOM 1531 N N . PRO A 1 202 ? -12.812 17.141 4.145 1 92.56 202 PRO A N 1
ATOM 1532 C CA . PRO A 1 202 ? -12.68 16.297 2.955 1 92.56 202 PRO A CA 1
ATOM 1533 C C . PRO A 1 202 ? -13.453 16.844 1.756 1 92.56 202 PRO A C 1
ATOM 1535 O O . PRO A 1 202 ? -13.984 16.062 0.958 1 92.56 202 PRO A O 1
ATOM 1538 N N . SER A 1 203 ? -13.57 18.125 1.64 1 95.31 203 SER A N 1
ATOM 1539 C CA . SER A 1 203 ? -14.406 18.75 0.606 1 95.31 203 SER A CA 1
ATOM 1540 C C . SER A 1 203 ? -13.867 18.438 -0.788 1 95.31 203 SER A C 1
ATOM 1542 O O . SER A 1 203 ? -12.656 18.297 -0.977 1 95.31 203 SER A O 1
ATOM 1544 N N . THR A 1 204 ? -14.805 18.312 -1.745 1 95 204 THR A N 1
ATOM 1545 C CA . THR A 1 204 ? -14.422 18.125 -3.143 1 95 204 THR A CA 1
ATOM 1546 C C . THR A 1 204 ? -14.688 19.391 -3.943 1 95 204 THR A C 1
ATOM 1548 O O . THR A 1 204 ? -14.523 19.406 -5.164 1 95 204 THR A O 1
ATOM 1551 N N . LYS A 1 205 ? -15.133 20.406 -3.244 1 96.75 205 LYS A N 1
ATOM 1552 C CA . LYS A 1 205 ? -15.328 21.734 -3.824 1 96.75 205 LYS A CA 1
ATOM 1553 C C . LYS A 1 205 ? -14.695 22.812 -2.951 1 96.75 205 LYS A C 1
ATOM 1555 O O . LYS A 1 205 ? -14.711 22.719 -1.723 1 96.75 205 LYS A O 1
ATOM 1560 N N . PRO A 1 206 ? -14.266 23.906 -3.572 1 98.19 206 PRO A N 1
ATOM 1561 C CA . PRO A 1 206 ? -13.656 24.984 -2.777 1 98.19 206 PRO A CA 1
ATOM 1562 C C . PRO A 1 206 ? -14.609 25.562 -1.733 1 98.19 206 PRO A C 1
ATOM 1564 O O . PRO A 1 206 ? -15.789 25.781 -2.023 1 98.19 206 PRO A O 1
ATOM 1567 N N . LEU A 1 207 ? -14.102 25.766 -0.583 1 98.56 207 LEU A N 1
ATOM 1568 C CA . LEU A 1 207 ? -14.859 26.375 0.505 1 98.56 207 LEU A CA 1
ATOM 1569 C C . LEU A 1 207 ? -14.445 27.828 0.701 1 98.56 207 LEU A C 1
ATOM 1571 O O . LEU A 1 207 ? -15.266 28.672 1.062 1 98.56 207 LEU A O 1
ATOM 1575 N N . LEU A 1 208 ? -13.164 28.141 0.538 1 98.56 208 LEU A N 1
ATOM 1576 C CA . LEU A 1 208 ? -12.609 29.469 0.685 1 98.56 208 LEU A CA 1
ATOM 1577 C C . LEU A 1 208 ? -12.227 30.062 -0.672 1 98.56 208 LEU A C 1
ATOM 1579 O O . LEU A 1 208 ? -11.555 29.391 -1.468 1 98.56 208 LEU A O 1
ATOM 1583 N N . MET A 1 209 ? -12.648 31.312 -0.913 1 98.19 209 MET A N 1
ATOM 1584 C CA . MET A 1 209 ? -12.438 31.953 -2.211 1 98.19 209 MET A CA 1
ATOM 1585 C C . MET A 1 209 ? -11.336 33 -2.129 1 98.19 209 MET A C 1
ATOM 1587 O O . MET A 1 209 ? -11.148 33.625 -1.087 1 98.19 209 MET A O 1
ATOM 1591 N N . ALA A 1 210 ? -10.688 33.219 -3.229 1 97.88 210 ALA A N 1
ATOM 1592 C CA . ALA A 1 210 ? -9.578 34.156 -3.297 1 97.88 210 ALA A CA 1
ATOM 1593 C C . ALA A 1 210 ? -10.047 35.594 -2.955 1 97.88 210 ALA A C 1
ATOM 1595 O O . ALA A 1 210 ? -9.32 36.344 -2.311 1 97.88 210 ALA A O 1
ATOM 1596 N N . SER A 1 211 ? -11.219 35.906 -3.406 1 96.81 211 SER A N 1
ATOM 1597 C CA . SER A 1 211 ? -11.758 37.25 -3.232 1 96.81 211 SER A CA 1
ATOM 1598 C C . SER A 1 211 ? -12.016 37.562 -1.76 1 96.81 211 SER A C 1
ATOM 1600 O O . SER A 1 211 ? -12.211 38.719 -1.387 1 96.81 211 SER A O 1
ATOM 1602 N N . GLN A 1 212 ? -11.977 36.594 -0.985 1 96.94 212 GLN A N 1
ATOM 1603 C CA . GLN A 1 212 ? -12.32 36.75 0.426 1 96.94 212 GLN A CA 1
ATOM 1604 C C . GLN A 1 212 ? -11.07 37.031 1.265 1 96.94 212 GLN A C 1
ATOM 1606 O O . GLN A 1 212 ? -11.172 37.438 2.418 1 96.94 212 GLN A O 1
ATOM 1611 N N . LEU A 1 213 ? -9.93 36.781 0.761 1 96.19 213 LEU A N 1
ATOM 1612 C CA . LEU A 1 213 ? -8.703 36.781 1.554 1 96.19 213 LEU A CA 1
ATOM 1613 C C . LEU A 1 213 ? -8.273 38.188 1.907 1 96.19 213 LEU A C 1
ATOM 1615 O O . LEU A 1 213 ? -8.375 39.094 1.082 1 96.19 213 LEU A O 1
ATOM 1619 N N . GLN A 1 214 ? -7.777 38.312 3.027 1 96.31 214 GLN A N 1
ATOM 1620 C CA . GLN A 1 214 ? -7.16 39.562 3.482 1 96.31 214 GLN A CA 1
ATOM 1621 C C . GLN A 1 214 ? -5.645 39.5 3.336 1 96.31 214 GLN A C 1
ATOM 1623 O O . GLN A 1 214 ? -5.043 38.438 3.43 1 96.31 214 GLN A O 1
ATOM 1628 N N . PRO A 1 215 ? -5.059 40.719 3.127 1 96.44 215 PRO A N 1
ATOM 1629 C CA . PRO A 1 215 ? -3.598 40.719 3.207 1 96.44 215 PRO A CA 1
ATOM 1630 C C . PRO A 1 215 ? -3.072 40.188 4.539 1 96.44 215 PRO A C 1
ATOM 1632 O O . PRO A 1 215 ? -3.699 40.406 5.582 1 96.44 215 PRO A O 1
ATOM 1635 N N . GLY A 1 216 ? -1.961 39.469 4.465 1 97.5 216 GLY A N 1
ATOM 1636 C CA . GLY A 1 216 ? -1.312 38.969 5.676 1 97.5 216 GLY A CA 1
ATOM 1637 C C . GLY A 1 216 ? -1.775 37.594 6.086 1 97.5 216 GLY A C 1
ATOM 1638 O O . GLY A 1 216 ? -1.226 37 7.02 1 97.5 216 GLY A O 1
ATOM 1639 N N . THR A 1 217 ? -2.666 36.969 5.359 1 98.25 217 THR A N 1
ATOM 1640 C CA . THR A 1 217 ? -3.27 35.688 5.723 1 98.25 217 THR A CA 1
ATOM 1641 C C . THR A 1 217 ? -2.309 34.531 5.441 1 98.25 217 THR A C 1
ATOM 1643 O O . THR A 1 217 ? -1.63 34.531 4.414 1 98.25 217 THR A O 1
ATOM 1646 N N . HIS A 1 218 ? -2.223 33.625 6.395 1 98.62 218 HIS A N 1
ATOM 1647 C CA . HIS A 1 218 ? -1.604 32.312 6.176 1 98.62 218 HIS A CA 1
ATOM 1648 C C . HIS A 1 218 ? -2.648 31.219 6.184 1 98.62 218 HIS A C 1
ATOM 1650 O O . HIS A 1 218 ? -3.541 31.203 7.031 1 98.62 218 HIS A O 1
ATOM 1656 N N . ILE A 1 219 ? -2.516 30.281 5.215 1 98.81 219 ILE A N 1
ATOM 1657 C CA . ILE A 1 219 ? -3.418 29.141 5.141 1 98.81 219 ILE A CA 1
ATOM 1658 C C . ILE A 1 219 ? -2.615 27.844 5.219 1 98.81 219 ILE A C 1
ATOM 1660 O O . ILE A 1 219 ? -1.659 27.656 4.465 1 98.81 219 ILE A O 1
ATOM 1664 N N . THR A 1 220 ? -2.936 27.016 6.156 1 98.69 220 THR A N 1
ATOM 1665 C CA . THR A 1 220 ? -2.498 25.625 6.156 1 98.69 220 THR A CA 1
ATOM 1666 C C . THR A 1 220 ? -3.613 24.703 5.668 1 98.69 220 THR A C 1
ATOM 1668 O O . THR A 1 220 ? -4.621 24.516 6.355 1 98.69 220 THR A O 1
ATOM 1671 N N . ALA A 1 221 ? -3.424 24.141 4.508 1 98.56 221 ALA A N 1
ATOM 1672 C CA . ALA A 1 221 ? -4.426 23.266 3.918 1 98.56 221 ALA A CA 1
ATOM 1673 C C . ALA A 1 221 ? -4.031 21.797 4.09 1 98.56 221 ALA A C 1
ATOM 1675 O O . ALA A 1 221 ? -2.992 21.359 3.59 1 98.56 221 ALA A O 1
ATOM 1676 N N . MET A 1 222 ? -4.957 21.016 4.695 1 95.62 222 MET A N 1
ATOM 1677 C CA . MET A 1 222 ? -4.629 19.625 5.043 1 95.62 222 MET A CA 1
ATOM 1678 C C . MET A 1 222 ? -5.676 18.672 4.488 1 95.62 222 MET A C 1
ATOM 1680 O O . MET A 1 222 ? -5.414 17.469 4.363 1 95.62 222 MET A O 1
ATOM 1684 N N . GLY A 1 223 ? -6.719 19.078 4.164 1 94.12 223 GLY A N 1
ATOM 1685 C CA . GLY A 1 223 ? -7.852 18.203 3.922 1 94.12 223 GLY A CA 1
ATOM 1686 C C . GLY A 1 223 ? -7.816 17.531 2.557 1 94.12 223 GLY A C 1
ATOM 1687 O O . GLY A 1 223 ? -8.406 16.469 2.363 1 94.12 223 GLY A O 1
ATOM 1688 N N . SER A 1 224 ? -7.25 18.141 1.583 1 94 224 SER A N 1
ATOM 1689 C CA . SER A 1 224 ? -7.203 17.609 0.22 1 94 224 SER A CA 1
ATOM 1690 C C . SER A 1 224 ? -6.047 16.641 0.041 1 94 224 SER A C 1
ATOM 1692 O O . SER A 1 224 ? -4.938 17.031 -0.319 1 94 224 SER A O 1
ATOM 1694 N N . ASP A 1 225 ? -6.426 15.305 0.177 1 89.38 225 ASP A N 1
ATOM 1695 C CA . ASP A 1 225 ? -5.355 14.312 0.111 1 89.38 225 ASP A CA 1
ATOM 1696 C C . ASP A 1 225 ? -5.602 13.312 -1.02 1 89.38 225 ASP A C 1
ATOM 1698 O O . ASP A 1 225 ? -4.941 12.273 -1.093 1 89.38 225 ASP A O 1
ATOM 1702 N N . THR A 1 226 ? -6.621 13.469 -1.828 1 91.38 226 THR A N 1
ATOM 1703 C CA . THR A 1 226 ? -6.863 12.758 -3.078 1 91.38 226 THR A CA 1
ATOM 1704 C C . THR A 1 226 ? -7 13.734 -4.242 1 91.38 226 THR A C 1
ATOM 1706 O O . THR A 1 226 ? -7.188 14.938 -4.031 1 91.38 226 THR A O 1
ATOM 1709 N N . PRO A 1 227 ? -6.953 13.18 -5.461 1 91.75 227 PRO A N 1
ATOM 1710 C CA . PRO A 1 227 ? -7.082 14.078 -6.613 1 91.75 227 PRO A CA 1
ATOM 1711 C C . PRO A 1 227 ? -8.453 14.742 -6.695 1 91.75 227 PRO A C 1
ATOM 1713 O O . PRO A 1 227 ? -8.594 15.797 -7.316 1 91.75 227 PRO A O 1
ATOM 1716 N N . GLU A 1 228 ? -9.398 14.148 -6.055 1 91.75 228 GLU A N 1
ATOM 1717 C CA . GLU A 1 228 ? -10.766 14.641 -6.172 1 91.75 228 GLU A CA 1
ATOM 1718 C C . GLU A 1 228 ? -11.062 15.711 -5.125 1 91.75 228 GLU A C 1
ATOM 1720 O O . GLU A 1 228 ? -11.961 16.531 -5.312 1 91.75 228 GLU A O 1
ATOM 1725 N N . LYS A 1 229 ? -10.305 15.766 -4.078 1 94.94 229 LYS A N 1
ATOM 1726 C CA . LYS A 1 229 ? -10.578 16.688 -2.984 1 94.94 229 LYS A CA 1
ATOM 1727 C C . LYS A 1 229 ? -9.969 18.062 -3.256 1 94.94 229 LYS A C 1
ATOM 1729 O O . LYS A 1 229 ? -8.898 18.156 -3.861 1 94.94 229 LYS A O 1
ATOM 1734 N N . GLN A 1 230 ? -10.711 19.094 -2.785 1 97.94 230 GLN A N 1
ATOM 1735 C CA . GLN A 1 230 ? -10.273 20.484 -2.928 1 97.94 230 GLN A CA 1
ATOM 1736 C C . GLN A 1 230 ? -10.977 21.391 -1.916 1 97.94 230 GLN A C 1
ATOM 1738 O O . GLN A 1 230 ? -12.203 21.469 -1.889 1 97.94 230 GLN A O 1
ATOM 1743 N N . GLU A 1 231 ? -10.172 22.078 -1.137 1 98.38 231 GLU A N 1
ATOM 1744 C CA . GLU A 1 231 ? -10.734 22.953 -0.114 1 98.38 231 GLU A CA 1
ATOM 1745 C C . GLU A 1 231 ? -10.648 24.406 -0.529 1 98.38 231 GLU A C 1
ATOM 1747 O O . GLU A 1 231 ? -11.461 25.234 -0.109 1 98.38 231 GLU A O 1
ATOM 1752 N N . LEU A 1 232 ? -9.672 24.734 -1.348 1 98.75 232 LEU A N 1
ATOM 1753 C CA . LEU A 1 232 ? -9.367 26.125 -1.681 1 98.75 232 LEU A CA 1
ATOM 1754 C C . LEU A 1 232 ? -9.68 26.422 -3.143 1 98.75 232 LEU A C 1
ATOM 1756 O O . LEU A 1 232 ? -9.391 25.609 -4.02 1 98.75 232 LEU A O 1
ATOM 1760 N N . ASP A 1 233 ? -10.258 27.625 -3.359 1 98.12 233 ASP A N 1
ATOM 1761 C CA . ASP A 1 233 ? -10.211 28.188 -4.703 1 98.12 233 ASP A CA 1
ATOM 1762 C C . ASP A 1 233 ? -8.781 28.234 -5.227 1 98.12 233 ASP A C 1
ATOM 1764 O O . ASP A 1 233 ? -7.883 28.75 -4.559 1 98.12 233 ASP A O 1
ATOM 1768 N N . SER A 1 234 ? -8.648 27.688 -6.422 1 97.94 234 SER A N 1
ATOM 1769 C CA . SER A 1 234 ? -7.297 27.562 -6.949 1 97.94 234 SER A CA 1
ATOM 1770 C C . SER A 1 234 ? -6.656 28.938 -7.129 1 97.94 234 SER A C 1
ATOM 1772 O O . SER A 1 234 ? -5.43 29.062 -7.09 1 97.94 234 SER A O 1
ATOM 1774 N N . LEU A 1 235 ? -7.441 29.953 -7.301 1 98.44 235 LEU A N 1
ATOM 1775 C CA . LEU A 1 235 ? -6.941 31.312 -7.484 1 98.44 235 LEU A CA 1
ATOM 1776 C C . LEU A 1 235 ? -6.262 31.828 -6.211 1 98.44 235 LEU A C 1
ATOM 1778 O O . LEU A 1 235 ? -5.512 32.812 -6.25 1 98.44 235 LEU A O 1
ATOM 1782 N N . ILE A 1 236 ? -6.551 31.188 -5.09 1 98.69 236 ILE A N 1
ATOM 1783 C CA . ILE A 1 236 ? -5.883 31.547 -3.842 1 98.69 236 ILE A CA 1
ATOM 1784 C C . ILE A 1 236 ? -4.379 31.328 -3.98 1 98.69 236 ILE A C 1
ATOM 1786 O O . ILE A 1 236 ? -3.578 32.156 -3.531 1 98.69 236 ILE A O 1
ATOM 1790 N N . LEU A 1 237 ? -4.035 30.219 -4.613 1 98.69 237 LEU A N 1
ATOM 1791 C CA . LEU A 1 237 ? -2.617 29.922 -4.77 1 98.69 237 LEU A CA 1
ATOM 1792 C C . LEU A 1 237 ? -1.957 30.875 -5.75 1 98.69 237 LEU A C 1
ATOM 1794 O O . LEU A 1 237 ? -0.775 31.203 -5.609 1 98.69 237 LEU A O 1
ATOM 1798 N N . ALA A 1 238 ? -2.727 31.344 -6.688 1 98 238 ALA A N 1
ATOM 1799 C CA . ALA A 1 238 ? -2.219 32.375 -7.609 1 98 238 ALA A CA 1
ATOM 1800 C C . ALA A 1 238 ? -1.996 33.688 -6.898 1 98 238 ALA A C 1
ATOM 1802 O O . ALA A 1 238 ? -1.06 34.438 -7.223 1 98 238 ALA A O 1
ATOM 1803 N N . ARG A 1 239 ? -2.82 34.031 -6.008 1 97.81 239 ARG A N 1
ATOM 1804 C CA . ARG A 1 239 ? -2.771 35.281 -5.266 1 97.81 239 ARG A CA 1
ATOM 1805 C C . ARG A 1 239 ? -1.708 35.219 -4.176 1 97.81 239 ARG A C 1
ATOM 1807 O O . ARG A 1 239 ? -1.189 36.25 -3.756 1 97.81 239 ARG A O 1
ATOM 1814 N N . ALA A 1 240 ? -1.36 34.094 -3.713 1 98.38 240 ALA A N 1
ATOM 1815 C CA . ALA A 1 240 ? -0.399 33.906 -2.627 1 98.38 240 ALA A CA 1
ATOM 1816 C C . ALA A 1 240 ? 0.989 34.406 -3.045 1 98.38 240 ALA A C 1
ATOM 1818 O O . ALA A 1 240 ? 1.404 34.188 -4.188 1 98.38 240 ALA A O 1
ATOM 1819 N N . ASP A 1 241 ? 1.669 35.031 -2.143 1 97.94 241 ASP A N 1
ATOM 1820 C CA . ASP A 1 241 ? 3.051 35.438 -2.369 1 97.94 241 ASP A CA 1
ATOM 1821 C C . ASP A 1 241 ? 4.008 34.25 -2.246 1 97.94 241 ASP A C 1
ATOM 1823 O O . ASP A 1 241 ? 5.055 34.219 -2.898 1 97.94 241 ASP A O 1
ATOM 1827 N N . ILE A 1 242 ? 3.672 33.344 -1.363 1 97.75 242 ILE A N 1
ATOM 1828 C CA . ILE A 1 242 ? 4.5 32.188 -1.108 1 97.75 242 ILE A CA 1
ATOM 1829 C C . ILE A 1 242 ? 3.617 30.938 -1.021 1 97.75 242 ILE A C 1
ATOM 1831 O O . ILE A 1 242 ? 2.643 30.906 -0.268 1 97.75 242 ILE A O 1
ATOM 1835 N N . VAL A 1 243 ? 3.938 29.906 -1.81 1 98.5 243 VAL A N 1
ATOM 1836 C CA . VAL A 1 243 ? 3.283 28.609 -1.774 1 98.5 243 VAL A CA 1
ATOM 1837 C C . VAL A 1 243 ? 4.301 27.531 -1.408 1 98.5 243 VAL A C 1
ATOM 1839 O O . VAL A 1 243 ? 5.355 27.422 -2.039 1 98.5 243 VAL A O 1
ATOM 1842 N N . VAL A 1 244 ? 3.971 26.781 -0.368 1 98.19 244 VAL A N 1
ATOM 1843 C CA . VAL A 1 244 ? 4.891 25.766 0.128 1 98.19 244 VAL A CA 1
ATOM 1844 C C . VAL A 1 244 ? 4.211 24.391 0.118 1 98.19 244 VAL A C 1
ATOM 1846 O O . VAL A 1 244 ? 3.062 24.266 0.544 1 98.19 244 VAL A O 1
ATOM 1849 N N . ALA A 1 245 ? 4.906 23.422 -0.383 1 98.5 245 ALA A N 1
ATOM 1850 C CA . ALA A 1 245 ? 4.465 22.031 -0.381 1 98.5 245 ALA A CA 1
ATOM 1851 C C . ALA A 1 245 ? 5.27 21.203 0.614 1 98.5 245 ALA A C 1
ATOM 1853 O O . ALA A 1 245 ? 6.461 21.438 0.813 1 98.5 245 ALA A O 1
ATOM 1854 N N . ASP A 1 246 ? 4.598 20.219 1.205 1 98.38 246 ASP A N 1
ATOM 1855 C CA . ASP A 1 246 ? 5.379 19.25 1.97 1 98.38 246 ASP A CA 1
ATOM 1856 C C . ASP A 1 246 ? 6.168 18.328 1.043 1 98.38 246 ASP A C 1
ATOM 1858 O O . ASP A 1 246 ? 7.238 17.844 1.412 1 98.38 246 ASP A O 1
ATOM 1862 N N . SER A 1 247 ? 5.664 18.016 -0.038 1 98.31 247 SER A N 1
ATOM 1863 C CA . SER A 1 247 ? 6.289 17.297 -1.146 1 98.31 247 SER A CA 1
ATOM 1864 C C . SER A 1 247 ? 5.852 17.875 -2.49 1 98.31 247 SER A C 1
ATOM 1866 O O . SER A 1 247 ? 4.688 17.75 -2.877 1 98.31 247 SER A O 1
ATOM 1868 N N . LEU A 1 248 ? 6.785 18.484 -3.178 1 97.81 248 LEU A N 1
ATOM 1869 C CA . LEU A 1 248 ? 6.441 19.031 -4.484 1 97.81 248 LEU A CA 1
ATOM 1870 C C . LEU A 1 248 ? 5.918 17.938 -5.414 1 97.81 248 LEU A C 1
ATOM 1872 O O . LEU A 1 248 ? 4.875 18.109 -6.051 1 97.81 248 LEU A O 1
ATOM 1876 N N . GLU A 1 249 ? 6.566 16.844 -5.418 1 97.5 249 GLU A N 1
ATOM 1877 C CA . GLU A 1 249 ? 6.184 15.734 -6.289 1 97.5 249 GLU A CA 1
ATOM 1878 C C . GLU A 1 249 ? 4.766 15.258 -5.988 1 97.5 249 GLU A C 1
ATOM 1880 O O . GLU A 1 249 ? 3.953 15.102 -6.902 1 97.5 249 GLU A O 1
ATOM 1885 N N . GLN A 1 250 ? 4.461 15.023 -4.793 1 97.5 250 GLN A N 1
ATOM 1886 C CA . GLN A 1 250 ? 3.145 14.523 -4.414 1 97.5 250 GLN A CA 1
ATOM 1887 C C . GLN A 1 250 ? 2.064 15.57 -4.645 1 97.5 250 GLN A C 1
ATOM 1889 O O . GLN A 1 250 ? 0.951 15.25 -5.062 1 97.5 250 GLN A O 1
ATOM 1894 N N . CYS A 1 251 ? 2.379 16.812 -4.418 1 97.94 251 CYS A N 1
ATOM 1895 C CA . CYS A 1 251 ? 1.418 17.906 -4.551 1 97.94 251 CYS A CA 1
ATOM 1896 C C . CYS A 1 251 ? 1.104 18.188 -6.016 1 97.94 251 CYS A C 1
ATOM 1898 O O . CYS A 1 251 ? 0.161 18.906 -6.328 1 97.94 251 CYS A O 1
ATOM 1900 N N . LEU A 1 252 ? 1.83 17.594 -6.918 1 97.56 252 LEU A N 1
ATOM 1901 C CA . LEU A 1 252 ? 1.507 17.719 -8.336 1 97.56 252 LEU A CA 1
ATOM 1902 C C . LEU A 1 252 ? 0.469 16.672 -8.75 1 97.56 252 LEU A C 1
ATOM 1904 O O . LEU A 1 252 ? -0.083 16.75 -9.852 1 97.56 252 LEU A O 1
ATOM 1908 N N . SER A 1 253 ? 0.154 15.766 -7.836 1 96.5 253 SER A N 1
ATOM 1909 C CA . SER A 1 253 ? -0.82 14.734 -8.188 1 96.5 253 SER A CA 1
ATOM 1910 C C . SER A 1 253 ? -2.047 14.812 -7.281 1 96.5 253 SER A C 1
ATOM 1912 O O . SER A 1 253 ? -3.064 14.172 -7.555 1 96.5 253 SER A O 1
ATOM 1914 N N . ARG A 1 254 ? -1.98 15.5 -6.242 1 95.81 254 ARG A N 1
ATOM 1915 C CA . ARG A 1 254 ? -3.08 15.664 -5.297 1 95.81 254 ARG A CA 1
ATOM 1916 C C . ARG A 1 254 ? -2.906 16.938 -4.477 1 95.81 254 ARG A C 1
ATOM 1918 O O . ARG A 1 254 ? -1.812 17.5 -4.422 1 95.81 254 ARG A O 1
ATOM 1925 N N . GLY A 1 255 ? -3.986 17.375 -3.85 1 96.69 255 GLY A N 1
ATOM 1926 C CA . GLY A 1 255 ? -3.924 18.562 -3.012 1 96.69 255 GLY A CA 1
ATOM 1927 C C . GLY A 1 255 ? -4.301 19.828 -3.748 1 96.69 255 GLY A C 1
ATOM 1928 O O . GLY A 1 255 ? -4.77 19.781 -4.887 1 96.69 255 GLY A O 1
ATOM 1929 N N . GLU A 1 256 ? -4.094 20.969 -3.066 1 98.62 256 GLU A N 1
ATOM 1930 C CA . GLU A 1 256 ? -4.473 22.281 -3.576 1 98.62 256 GLU A CA 1
ATOM 1931 C C . GLU A 1 256 ? -3.557 22.719 -4.719 1 98.62 256 GLU A C 1
ATOM 1933 O O . GLU A 1 256 ? -4.016 23.312 -5.695 1 98.62 256 GLU A O 1
ATOM 1938 N N . ILE A 1 257 ? -2.318 22.391 -4.605 1 98.75 257 ILE A N 1
ATOM 1939 C CA . ILE A 1 257 ? -1.343 22.766 -5.625 1 98.75 257 ILE A CA 1
ATOM 1940 C C . ILE A 1 257 ? -1.648 22.031 -6.922 1 98.75 257 ILE A C 1
ATOM 1942 O O . ILE A 1 257 ? -1.54 22.594 -8.008 1 98.75 257 ILE A O 1
ATOM 1946 N N . PHE A 1 258 ? -2.037 20.75 -6.828 1 98.44 258 PHE A N 1
ATOM 1947 C CA . PHE A 1 258 ? -2.424 19.953 -7.984 1 98.44 258 PHE A CA 1
ATOM 1948 C C . PHE A 1 258 ? -3.496 20.672 -8.797 1 98.44 258 PHE A C 1
ATOM 1950 O O . PHE A 1 258 ? -3.344 20.859 -10.008 1 98.44 258 PHE A O 1
ATOM 1957 N N . HIS A 1 259 ? -4.504 21.141 -8.125 1 98.25 259 HIS A N 1
ATOM 1958 C CA . HIS A 1 259 ? -5.617 21.812 -8.789 1 98.25 259 HIS A CA 1
ATOM 1959 C C . HIS A 1 259 ? -5.172 23.141 -9.406 1 98.25 259 HIS A C 1
ATOM 1961 O O . HIS A 1 259 ? -5.582 23.469 -10.523 1 98.25 259 HIS A O 1
ATOM 1967 N N . ALA A 1 260 ? -4.391 23.844 -8.703 1 98.62 260 ALA A N 1
ATOM 1968 C CA . ALA A 1 260 ? -3.936 25.156 -9.188 1 98.62 260 ALA A CA 1
ATOM 1969 C C . ALA A 1 260 ? -3.047 25 -10.414 1 98.62 260 ALA A C 1
ATOM 1971 O O . ALA A 1 260 ? -3.176 25.75 -11.383 1 98.62 260 ALA A O 1
ATOM 1972 N N . VAL A 1 261 ? -2.129 24.047 -10.375 1 98.62 261 VAL A N 1
ATOM 1973 C CA . VAL A 1 261 ? -1.235 23.797 -11.5 1 98.62 261 VAL A CA 1
ATOM 1974 C C . VAL A 1 261 ? -2.039 23.297 -12.703 1 98.62 261 VAL A C 1
ATOM 1976 O O . VAL A 1 261 ? -1.856 23.781 -13.82 1 98.62 261 VAL A O 1
ATOM 1979 N N . ARG A 1 262 ? -2.895 22.391 -12.469 1 97.81 262 ARG A N 1
ATOM 1980 C CA . ARG A 1 262 ? -3.727 21.828 -13.531 1 97.81 262 ARG A CA 1
ATOM 1981 C C . ARG A 1 262 ? -4.559 22.922 -14.203 1 97.81 262 ARG A C 1
ATOM 1983 O O . ARG A 1 262 ? -4.758 22.906 -15.414 1 97.81 262 ARG A O 1
ATOM 1990 N N . ALA A 1 263 ? -4.992 23.875 -13.43 1 97.81 263 ALA A N 1
ATOM 1991 C CA . ALA A 1 263 ? -5.816 24.969 -13.93 1 97.81 263 ALA A CA 1
ATOM 1992 C C . ALA A 1 263 ? -4.957 26.047 -14.586 1 97.81 263 ALA A C 1
ATOM 1994 O O . ALA A 1 263 ? -5.484 27 -15.164 1 97.81 263 ALA A O 1
ATOM 1995 N N . GLY A 1 264 ? -3.701 25.922 -14.438 1 98.38 264 GLY A N 1
ATOM 1996 C CA . GLY A 1 264 ? -2.783 26.891 -15.031 1 98.38 264 GLY A CA 1
ATOM 1997 C C . GLY A 1 264 ? -2.623 28.156 -14.203 1 98.38 264 GLY A C 1
ATOM 1998 O O . GLY A 1 264 ? -2.156 29.172 -14.711 1 98.38 264 GLY A O 1
ATOM 1999 N N . HIS A 1 265 ? -3.018 28.156 -12.961 1 98.5 265 HIS A N 1
ATOM 2000 C CA . HIS A 1 265 ? -2.986 29.344 -12.125 1 98.5 265 HIS A CA 1
ATOM 2001 C C . HIS A 1 265 ? -1.591 29.578 -11.555 1 98.5 265 HIS A C 1
ATOM 2003 O O . HIS A 1 265 ? -1.209 30.734 -11.297 1 98.5 265 HIS A O 1
ATOM 2009 N N . ILE A 1 266 ? -0.858 28.516 -11.352 1 98.5 266 ILE A N 1
ATOM 2010 C CA . ILE A 1 266 ? 0.533 28.625 -10.93 1 98.5 266 ILE A CA 1
ATOM 2011 C C . ILE A 1 266 ? 1.378 27.578 -11.641 1 98.5 266 ILE A C 1
ATOM 2013 O O . ILE A 1 266 ? 0.844 26.594 -12.172 1 98.5 266 ILE A O 1
ATOM 2017 N N . ALA A 1 267 ? 2.676 27.828 -11.695 1 98.25 267 ALA A N 1
ATOM 2018 C CA . ALA A 1 267 ? 3.635 26.844 -12.188 1 98.25 267 ALA A CA 1
ATOM 2019 C C . ALA A 1 267 ? 4.289 26.094 -11.031 1 98.25 267 ALA A C 1
ATOM 2021 O O . ALA A 1 267 ? 4.457 26.641 -9.938 1 98.25 267 ALA A O 1
ATOM 2022 N N . ALA A 1 268 ? 4.672 24.859 -11.273 1 98 268 ALA A N 1
ATOM 2023 C CA . ALA A 1 268 ? 5.348 24.047 -10.273 1 98 268 ALA A CA 1
ATOM 2024 C C . ALA A 1 268 ? 6.602 24.75 -9.75 1 98 268 ALA A C 1
ATOM 2026 O O . ALA A 1 268 ? 6.945 24.609 -8.57 1 98 268 ALA A O 1
ATOM 2027 N N . ALA A 1 269 ? 7.234 25.484 -10.602 1 97.62 269 ALA A N 1
ATOM 2028 C CA . ALA A 1 269 ? 8.492 26.141 -10.273 1 97.62 269 ALA A CA 1
ATOM 2029 C C . ALA A 1 269 ? 8.281 27.234 -9.227 1 97.62 269 ALA A C 1
ATOM 2031 O O . ALA A 1 269 ? 9.234 27.688 -8.594 1 97.62 269 ALA A O 1
ATOM 2032 N N . GLN A 1 270 ? 7.066 27.703 -8.992 1 97.5 270 GLN A N 1
ATOM 2033 C CA . GLN A 1 270 ? 6.742 28.766 -8.047 1 97.5 270 GLN A CA 1
ATOM 2034 C C . GLN A 1 270 ? 6.527 28.188 -6.641 1 97.5 270 GLN A C 1
ATOM 2036 O O . GLN A 1 270 ? 6.336 28.953 -5.684 1 97.5 270 GLN A O 1
ATOM 2041 N N . VAL A 1 271 ? 6.531 26.875 -6.555 1 98.06 271 VAL A N 1
ATOM 2042 C CA . VAL A 1 271 ? 6.234 26.203 -5.289 1 98.06 271 VAL A CA 1
ATOM 2043 C C . VAL A 1 271 ? 7.535 25.844 -4.574 1 98.06 271 VAL A C 1
ATOM 2045 O O . VAL A 1 271 ? 8.445 25.281 -5.18 1 98.06 271 VAL A O 1
ATOM 2048 N N . ARG A 1 272 ? 7.598 26.266 -3.332 1 96.62 272 ARG A N 1
ATOM 2049 C CA . ARG A 1 272 ? 8.711 25.859 -2.477 1 96.62 272 ARG A CA 1
ATOM 2050 C C . ARG A 1 272 ? 8.367 24.578 -1.718 1 96.62 272 ARG A C 1
ATOM 2052 O O . ARG A 1 272 ? 7.195 24.234 -1.562 1 96.62 272 ARG A O 1
ATOM 2059 N N . GLU A 1 273 ? 9.398 23.922 -1.334 1 97.69 273 GLU A N 1
ATOM 2060 C CA . GLU A 1 273 ? 9.188 22.719 -0.52 1 97.69 273 GLU A CA 1
ATOM 2061 C C . GLU A 1 273 ? 9.547 22.984 0.94 1 97.69 273 GLU A C 1
ATOM 2063 O O . GLU A 1 273 ? 10.57 23.609 1.229 1 97.69 273 GLU A O 1
ATOM 2068 N N . LEU A 1 274 ? 8.789 22.484 1.851 1 97.75 274 LEU A N 1
ATOM 2069 C CA . LEU A 1 274 ? 8.867 22.766 3.279 1 97.75 274 LEU A CA 1
ATOM 2070 C C . LEU A 1 274 ? 10.242 22.391 3.832 1 97.75 274 LEU A C 1
ATOM 2072 O O . LEU A 1 274 ? 10.812 23.141 4.633 1 97.75 274 LEU A O 1
ATOM 2076 N N . GLY A 1 275 ? 10.773 21.234 3.432 1 98 275 GLY A N 1
ATOM 2077 C CA . GLY A 1 275 ? 12.07 20.812 3.924 1 98 275 GLY A CA 1
ATOM 2078 C C . GLY A 1 275 ? 13.18 21.797 3.619 1 98 275 GLY A C 1
ATOM 2079 O O . GLY A 1 275 ? 14.109 21.969 4.414 1 98 275 GLY A O 1
ATOM 2080 N N . GLY A 1 276 ? 13.109 22.375 2.418 1 96.44 276 GLY A N 1
ATOM 2081 C CA . GLY A 1 276 ? 14.07 23.422 2.072 1 96.44 276 GLY A CA 1
ATOM 2082 C C . GLY A 1 276 ? 13.992 24.625 2.98 1 96.44 276 GLY A C 1
ATOM 2083 O O . GLY A 1 276 ? 15.016 25.219 3.336 1 96.44 276 GLY A O 1
ATOM 2084 N N . GLN A 1 277 ? 12.805 25.016 3.377 1 94.75 277 GLN A N 1
ATOM 2085 C CA . GLN A 1 277 ? 12.609 26.156 4.273 1 94.75 277 GLN A CA 1
ATOM 2086 C C . GLN A 1 277 ? 13.156 25.859 5.668 1 94.75 277 GLN A C 1
ATOM 2088 O O . GLN A 1 277 ? 13.797 26.703 6.285 1 94.75 277 GLN A O 1
ATOM 2093 N N . ILE A 1 278 ? 12.844 24.672 6.109 1 96.69 278 ILE A N 1
ATOM 2094 C CA . ILE A 1 278 ? 13.328 24.234 7.414 1 96.69 278 ILE A CA 1
ATOM 2095 C C . ILE A 1 278 ? 14.859 24.25 7.434 1 96.69 278 ILE A C 1
ATOM 2097 O O . ILE A 1 278 ? 15.469 24.75 8.383 1 96.69 278 ILE A O 1
ATOM 2101 N N . ARG A 1 279 ? 15.461 23.734 6.418 1 95.62 279 ARG A N 1
ATOM 2102 C CA . ARG A 1 279 ? 16.906 23.688 6.309 1 95.62 279 ARG A CA 1
ATOM 2103 C C . ARG A 1 279 ? 17.516 25.094 6.363 1 95.62 279 ARG A C 1
ATOM 2105 O O . ARG A 1 279 ? 18.547 25.312 7 1 95.62 279 ARG A O 1
ATOM 2112 N N . ALA A 1 280 ? 16.875 25.984 5.656 1 93.38 280 ALA A N 1
ATOM 2113 C CA . ALA A 1 280 ? 17.359 27.359 5.633 1 93.38 280 ALA A CA 1
ATOM 2114 C C . ALA A 1 280 ? 17.266 28 7.016 1 93.38 280 ALA A C 1
ATOM 2116 O O . ALA A 1 280 ? 18.078 28.859 7.367 1 93.38 280 ALA A O 1
ATOM 2117 N N . GLY A 1 281 ? 16.297 27.594 7.797 1 89.81 281 GLY A N 1
ATOM 2118 C CA . GLY A 1 281 ? 16.172 28.016 9.18 1 89.81 281 GLY A CA 1
ATOM 2119 C C . GLY A 1 281 ? 15.586 29.406 9.32 1 89.81 281 GLY A C 1
ATOM 2120 O O . GLY A 1 281 ? 15.578 29.984 10.414 1 89.81 281 GLY A O 1
ATOM 2121 N N . THR A 1 282 ? 15.195 30.031 8.219 1 85.38 282 THR A N 1
ATOM 2122 C CA . THR A 1 282 ? 14.641 31.391 8.289 1 85.38 282 THR A CA 1
ATOM 2123 C C . THR A 1 282 ? 13.188 31.391 7.824 1 85.38 282 THR A C 1
ATOM 2125 O O . THR A 1 282 ? 12.797 30.578 6.988 1 85.38 282 THR A O 1
ATOM 2128 N N . ARG A 1 283 ? 12.484 32.344 8.469 1 87.5 283 ARG A N 1
ATOM 2129 C CA . ARG A 1 283 ? 11.109 32.562 8.031 1 87.5 283 ARG A CA 1
ATOM 2130 C C . ARG A 1 283 ? 11.062 33 6.57 1 87.5 283 ARG A C 1
ATOM 2132 O O . ARG A 1 283 ? 11.914 33.75 6.109 1 87.5 283 ARG A O 1
ATOM 2139 N N . VAL A 1 284 ? 10.094 32.438 5.992 1 86.19 284 VAL A N 1
ATOM 2140 C CA . VAL A 1 284 ? 9.961 32.75 4.57 1 86.19 284 VAL A CA 1
ATOM 2141 C C . VAL A 1 284 ? 9.227 34.062 4.379 1 86.19 284 VAL A C 1
ATOM 2143 O O . VAL A 1 284 ? 9.5 34.812 3.432 1 86.19 284 VAL A O 1
ATOM 2146 N N . ARG A 1 285 ? 8.344 34.281 5.312 1 88.31 285 ARG A N 1
ATOM 2147 C CA . ARG A 1 285 ? 7.59 35.531 5.285 1 88.31 285 ARG A CA 1
ATOM 2148 C C . ARG A 1 285 ? 8.508 36.75 5.52 1 88.31 285 ARG A C 1
ATOM 2150 O O . ARG A 1 285 ? 9.281 36.75 6.473 1 88.31 285 ARG A O 1
ATOM 2157 N N . THR A 1 286 ? 8.453 37.781 4.637 1 86.38 286 THR A N 1
ATOM 2158 C CA . THR A 1 286 ? 9.312 38.938 4.754 1 86.38 286 THR A CA 1
ATOM 2159 C C . THR A 1 286 ? 8.492 40.188 5.059 1 86.38 286 THR A C 1
ATOM 2161 O O . THR A 1 286 ? 9.047 41.25 5.324 1 86.38 286 THR A O 1
ATOM 2164 N N . SER A 1 287 ? 7.168 40.062 4.914 1 90.81 287 SER A N 1
ATOM 2165 C CA . SER A 1 287 ? 6.266 41.188 5.211 1 90.81 287 SER A CA 1
ATOM 2166 C C . SER A 1 287 ? 4.973 40.688 5.848 1 90.81 287 SER A C 1
ATOM 2168 O O . SER A 1 287 ? 4.508 39.562 5.547 1 90.81 287 SER A O 1
ATOM 2170 N N . GLN A 1 288 ? 4.383 41.531 6.629 1 91.31 288 GLN A N 1
ATOM 2171 C CA . GLN A 1 288 ? 3.164 41.156 7.344 1 91.31 288 GLN A CA 1
ATOM 2172 C C . GLN A 1 288 ? 1.968 41.094 6.398 1 91.31 288 GLN A C 1
ATOM 2174 O O . GLN A 1 288 ? 0.939 40.5 6.727 1 91.31 288 GLN A O 1
ATOM 2179 N N . ASP A 1 289 ? 2.123 41.656 5.223 1 95 289 ASP A N 1
ATOM 2180 C CA . ASP A 1 289 ? 1.001 41.75 4.293 1 95 289 ASP A CA 1
ATOM 2181 C C . ASP A 1 289 ? 1 40.531 3.344 1 95 289 ASP A C 1
ATOM 2183 O O . ASP A 1 289 ? 0.016 40.312 2.641 1 95 289 ASP A O 1
ATOM 2187 N N . GLN A 1 290 ? 2.076 39.719 3.393 1 97.06 290 GLN A N 1
ATOM 2188 C CA . GLN A 1 290 ? 2.193 38.594 2.465 1 97.06 290 GLN A CA 1
ATOM 2189 C C . GLN A 1 290 ? 1.159 37.531 2.773 1 97.06 290 GLN A C 1
ATOM 2191 O O . GLN A 1 290 ? 0.9 37.219 3.941 1 97.06 290 GLN A O 1
ATOM 2196 N N . ILE A 1 291 ? 0.604 37.031 1.705 1 98.06 291 ILE A N 1
ATOM 2197 C CA . ILE A 1 291 ? -0.259 35.844 1.788 1 98.06 291 ILE A CA 1
ATOM 2198 C C . ILE A 1 291 ? 0.564 34.594 1.555 1 98.06 291 ILE A C 1
ATOM 2200 O O . ILE A 1 291 ? 1.308 34.5 0.575 1 98.06 291 ILE A O 1
ATOM 2204 N N . THR A 1 292 ? 0.486 33.656 2.49 1 98.44 292 THR A N 1
ATOM 2205 C CA . THR A 1 292 ? 1.219 32.375 2.363 1 98.44 292 THR A CA 1
ATOM 2206 C C . THR A 1 292 ? 0.268 31.203 2.445 1 98.44 292 THR A C 1
ATOM 2208 O O . THR A 1 292 ? -0.735 31.25 3.16 1 98.44 292 THR A O 1
ATOM 2211 N N . VAL A 1 293 ? 0.563 30.125 1.66 1 98.75 293 VAL A N 1
ATOM 2212 C CA . VAL A 1 293 ? -0.223 28.891 1.66 1 98.75 293 VAL A CA 1
ATOM 2213 C C . VAL A 1 293 ? 0.703 27.688 1.808 1 98.75 293 VAL A C 1
ATOM 2215 O O . VAL A 1 293 ? 1.686 27.562 1.074 1 98.75 293 VAL A O 1
ATOM 2218 N N . ALA A 1 294 ? 0.45 26.922 2.779 1 98.69 294 ALA A N 1
ATOM 2219 C CA . ALA A 1 294 ? 1.069 25.609 2.893 1 98.69 294 ALA A CA 1
ATOM 2220 C C . ALA A 1 294 ? 0.087 24.5 2.512 1 98.69 294 ALA A C 1
ATOM 2222 O O . ALA A 1 294 ? -0.982 24.375 3.113 1 98.69 294 ALA A O 1
ATOM 2223 N N . ASP A 1 295 ? 0.414 23.781 1.479 1 98.69 295 ASP A N 1
ATOM 2224 C CA . ASP A 1 295 ? -0.339 22.594 1.065 1 98.69 295 ASP A CA 1
ATOM 2225 C C . ASP A 1 295 ? 0.329 21.312 1.562 1 98.69 295 ASP A C 1
ATOM 2227 O O . ASP A 1 295 ? 1.343 20.875 1.011 1 98.69 295 ASP A O 1
ATOM 2231 N N . LEU A 1 296 ? -0.246 20.719 2.561 1 98.44 296 LEU A N 1
ATOM 2232 C CA . LEU A 1 296 ? 0.326 19.547 3.213 1 98.44 296 LEU A CA 1
ATOM 2233 C C . LEU A 1 296 ? -0.489 18.297 2.898 1 98.44 296 LEU A C 1
ATOM 2235 O O . LEU A 1 296 ? -1.616 18.141 3.377 1 98.44 296 LEU A O 1
ATOM 2239 N N . THR A 1 297 ? 0.087 17.344 2.172 1 97.38 297 THR A N 1
ATOM 2240 C CA . THR A 1 297 ? -0.627 16.156 1.701 1 97.38 297 THR A CA 1
ATOM 2241 C C . THR A 1 297 ? -0.241 14.93 2.52 1 97.38 297 THR A C 1
ATOM 2243 O O . THR A 1 297 ? -0.81 13.852 2.338 1 97.38 297 THR A O 1
ATOM 2246 N N . GLY A 1 298 ? 0.604 15.078 3.479 1 97.56 298 GLY A N 1
ATOM 2247 C CA . GLY A 1 298 ? 1.106 13.93 4.219 1 97.56 298 GLY A CA 1
ATOM 2248 C C . GLY A 1 298 ? 2.078 13.086 3.42 1 97.56 298 GLY A C 1
ATOM 2249 O O . GLY A 1 298 ? 1.688 12.43 2.451 1 97.56 298 GLY A O 1
ATOM 2250 N N . VAL A 1 299 ? 3.326 13.078 3.832 1 98.06 299 VAL A N 1
ATOM 2251 C CA . VAL A 1 299 ? 4.371 12.367 3.1 1 98.06 299 VAL A CA 1
ATOM 2252 C C . VAL A 1 299 ? 4.906 11.211 3.941 1 98.06 299 VAL A C 1
ATOM 2254 O O . VAL A 1 299 ? 5.023 11.336 5.164 1 98.06 299 VAL A O 1
ATOM 2257 N N . ALA A 1 300 ? 5.309 10.156 3.271 1 98.69 300 ALA A N 1
ATOM 2258 C CA . ALA A 1 300 ? 5.699 8.922 3.945 1 98.69 300 ALA A CA 1
ATOM 2259 C C . ALA A 1 300 ? 6.855 9.164 4.91 1 98.69 300 ALA A C 1
ATOM 2261 O O . ALA A 1 300 ? 6.992 8.453 5.914 1 98.69 300 ALA A O 1
ATOM 2262 N N . VAL A 1 301 ? 7.648 10.148 4.684 1 98.75 301 VAL A N 1
ATOM 2263 C CA . VAL A 1 301 ? 8.805 10.391 5.535 1 98.75 301 VAL A CA 1
ATOM 2264 C C . VAL A 1 301 ? 8.352 10.758 6.941 1 98.75 301 VAL A C 1
ATOM 2266 O O . VAL A 1 301 ? 9.016 10.438 7.926 1 98.75 301 VAL A O 1
ATOM 2269 N N . GLN A 1 302 ? 7.219 11.469 7.066 1 98.75 302 GLN A N 1
ATOM 2270 C CA . GLN A 1 302 ? 6.66 11.758 8.383 1 98.75 302 GLN A CA 1
ATOM 2271 C C . GLN A 1 302 ? 6.336 10.469 9.141 1 98.75 302 GLN A C 1
ATOM 2273 O O . GLN A 1 302 ? 6.617 10.359 10.336 1 98.75 302 GLN A O 1
ATOM 2278 N N . ASP A 1 303 ? 5.754 9.508 8.469 1 98.88 303 ASP A N 1
ATOM 2279 C CA . ASP A 1 303 ? 5.402 8.211 9.047 1 98.88 303 ASP A CA 1
ATOM 2280 C C . ASP A 1 303 ? 6.656 7.426 9.43 1 98.88 303 ASP A C 1
ATOM 2282 O O . ASP A 1 303 ? 6.699 6.801 10.492 1 98.88 303 ASP A O 1
ATOM 2286 N N . ILE A 1 304 ? 7.668 7.43 8.555 1 98.88 304 ILE A N 1
ATOM 2287 C CA . ILE A 1 304 ? 8.938 6.758 8.828 1 98.88 304 ILE A CA 1
ATOM 2288 C C . ILE A 1 304 ? 9.547 7.297 10.117 1 98.88 304 ILE A C 1
ATOM 2290 O O . ILE A 1 304 ? 9.891 6.527 11.016 1 98.88 304 ILE A O 1
ATOM 2294 N N . GLN A 1 305 ? 9.586 8.625 10.219 1 98.75 305 GLN A N 1
ATOM 2295 C CA . GLN A 1 305 ? 10.234 9.281 11.352 1 98.75 305 GLN A CA 1
ATOM 2296 C C . GLN A 1 305 ? 9.5 8.992 12.648 1 98.75 305 GLN A C 1
ATOM 2298 O O . GLN A 1 305 ? 10.109 8.602 13.648 1 98.75 305 GLN A O 1
ATOM 2303 N N . ILE A 1 306 ? 8.211 9.148 12.641 1 98.81 306 ILE A N 1
ATOM 2304 C CA . ILE A 1 306 ? 7.48 9.023 13.898 1 98.81 306 ILE A CA 1
ATOM 2305 C C . ILE A 1 306 ? 7.445 7.555 14.32 1 98.81 306 ILE A C 1
ATOM 2307 O O . ILE A 1 306 ? 7.566 7.242 15.508 1 98.81 306 ILE A O 1
ATOM 2311 N N . ALA A 1 307 ? 7.234 6.602 13.383 1 98.88 307 ALA A N 1
ATOM 2312 C CA . ALA A 1 307 ? 7.215 5.176 13.711 1 98.88 307 ALA A CA 1
ATOM 2313 C C . ALA A 1 307 ? 8.562 4.727 14.273 1 98.88 307 ALA A C 1
ATOM 2315 O O . ALA A 1 307 ? 8.617 4.004 15.273 1 98.88 307 ALA A O 1
ATOM 2316 N N . LYS A 1 308 ? 9.656 5.133 13.602 1 98.06 308 LYS A N 1
ATOM 2317 C CA . LYS A 1 308 ? 11 4.797 14.062 1 98.06 308 LYS A CA 1
ATOM 2318 C C . LYS A 1 308 ? 11.234 5.309 15.484 1 98.06 308 LYS A C 1
ATOM 2320 O O . LYS A 1 308 ? 11.703 4.566 16.344 1 98.06 308 LYS A O 1
ATOM 2325 N N . ALA A 1 309 ? 10.891 6.59 15.727 1 98.25 309 ALA A N 1
ATOM 2326 C CA . ALA A 1 309 ? 11.102 7.199 17.031 1 98.25 309 ALA A CA 1
ATOM 2327 C C . ALA A 1 309 ? 10.312 6.465 18.109 1 98.25 309 ALA A C 1
ATOM 2329 O O . ALA A 1 309 ? 10.852 6.152 19.172 1 98.25 309 ALA A O 1
ATOM 2330 N N . VAL A 1 310 ? 9.062 6.184 17.844 1 98.56 310 VAL A N 1
ATOM 2331 C CA . VAL A 1 310 ? 8.188 5.539 18.812 1 98.56 310 VAL A CA 1
ATOM 2332 C C . VAL A 1 310 ? 8.68 4.121 19.094 1 98.56 310 VAL A C 1
ATOM 2334 O O . VAL A 1 310 ? 8.719 3.688 20.25 1 98.56 310 VAL A O 1
ATOM 2337 N N . CYS A 1 311 ? 9.094 3.359 18.062 1 98.06 311 CYS A N 1
ATOM 2338 C CA . CYS A 1 311 ? 9.594 2.002 18.25 1 98.06 311 CYS A CA 1
ATOM 2339 C C . CYS A 1 311 ? 10.859 1.996 19.094 1 98.06 311 CYS A C 1
ATOM 2341 O O . CYS A 1 311 ? 11.031 1.118 19.953 1 98.06 311 CYS A O 1
ATOM 2343 N N . GLU A 1 312 ? 11.727 2.984 18.828 1 96.56 312 GLU A N 1
ATOM 2344 C CA . GLU A 1 312 ? 12.945 3.09 19.625 1 96.56 312 GLU A CA 1
ATOM 2345 C C . GLU A 1 312 ? 12.625 3.357 21.094 1 96.56 312 GLU A C 1
ATOM 2347 O O . GLU A 1 312 ? 13.25 2.779 21.984 1 96.56 312 GLU A O 1
ATOM 2352 N N . ARG A 1 313 ? 11.664 4.238 21.344 1 96.88 313 ARG A N 1
ATOM 2353 C CA . ARG A 1 313 ? 11.25 4.551 22.703 1 96.88 313 ARG A CA 1
ATOM 2354 C C . ARG A 1 313 ? 10.633 3.328 23.375 1 96.88 313 ARG A C 1
ATOM 2356 O O . ARG A 1 313 ? 10.883 3.076 24.562 1 96.88 313 ARG A O 1
ATOM 2363 N N . LEU A 1 314 ? 9.82 2.559 22.656 1 96.81 314 LEU A N 1
ATOM 2364 C CA . LEU A 1 314 ? 9.094 1.418 23.219 1 96.81 314 LEU A CA 1
ATOM 2365 C C . LEU A 1 314 ? 10.031 0.236 23.438 1 96.81 314 LEU A C 1
ATOM 2367 O O . LEU A 1 314 ? 9.766 -0.618 24.281 1 96.81 314 LEU A O 1
ATOM 2371 N N . SER A 1 315 ? 11.086 0.122 22.672 1 90.94 315 SER A N 1
ATOM 2372 C CA . SER A 1 315 ? 12.008 -1.006 22.766 1 90.94 315 SER A CA 1
ATOM 2373 C C . SER A 1 315 ? 13.109 -0.73 23.781 1 90.94 315 SER A C 1
ATOM 2375 O O . SER A 1 315 ? 13.93 -1.606 24.078 1 90.94 315 SER A O 1
ATOM 2377 N N . SER A 1 316 ? 13.312 0.505 24.234 1 82.94 316 SER A N 1
ATOM 2378 C CA . SER A 1 316 ? 14.266 0.861 25.281 1 82.94 316 SER A CA 1
ATOM 2379 C C . SER A 1 316 ? 13.711 0.546 26.672 1 82.94 316 SER A C 1
ATOM 2381 O O . SER A 1 316 ? 12.492 0.538 26.859 1 82.94 316 SER A O 1
ATOM 2383 N N . MET B 1 1 ? -12.008 -5.199 19.016 1 83.56 1 MET B N 1
ATOM 2384 C CA . MET B 1 1 ? -10.555 -5.246 19.172 1 83.56 1 MET B CA 1
ATOM 2385 C C . MET B 1 1 ? -9.914 -6.055 18.047 1 83.56 1 MET B C 1
ATOM 2387 O O . MET B 1 1 ? -10.438 -7.102 17.656 1 83.56 1 MET B O 1
ATOM 2391 N N . THR B 1 2 ? -8.812 -5.613 17.531 1 95.5 2 THR B N 1
ATOM 2392 C CA . THR B 1 2 ? -8.094 -6.266 16.453 1 95.5 2 THR B CA 1
ATOM 2393 C C . THR B 1 2 ? -7.562 -7.629 16.891 1 95.5 2 THR B C 1
ATOM 2395 O O . THR B 1 2 ? -6.977 -7.75 17.969 1 95.5 2 THR B O 1
ATOM 2398 N N . LYS B 1 3 ? -7.852 -8.68 16.172 1 97.5 3 LYS B N 1
ATOM 2399 C CA . LYS B 1 3 ? -7.293 -10 16.438 1 97.5 3 LYS B CA 1
ATOM 2400 C C . LYS B 1 3 ? -5.953 -10.18 15.727 1 97.5 3 LYS B C 1
ATOM 2402 O O . LYS B 1 3 ? -5.793 -9.766 14.578 1 97.5 3 LYS B O 1
ATOM 2407 N N . VAL B 1 4 ? -4.992 -10.727 16.406 1 98.19 4 VAL B N 1
ATOM 2408 C CA . VAL B 1 4 ? -3.688 -11.031 15.828 1 98.19 4 VAL B CA 1
ATOM 2409 C C . VAL B 1 4 ? -3.453 -12.539 15.844 1 98.19 4 VAL B C 1
ATOM 2411 O O . VAL B 1 4 ? -3.469 -13.164 16.906 1 98.19 4 VAL B O 1
ATOM 2414 N N . PHE B 1 5 ? -3.279 -13.109 14.672 1 98.38 5 PHE B N 1
ATOM 2415 C CA . PHE B 1 5 ? -3.064 -14.547 14.562 1 98.38 5 PHE B CA 1
ATOM 2416 C C . PHE B 1 5 ? -1.635 -14.852 14.133 1 98.38 5 PHE B C 1
ATOM 2418 O O . PHE B 1 5 ? -1.114 -14.227 13.211 1 98.38 5 PHE B O 1
ATOM 2425 N N . GLY B 1 6 ? -1.003 -15.82 14.797 1 97.88 6 GLY B N 1
ATOM 2426 C CA . GLY B 1 6 ? 0.359 -16.219 14.477 1 97.88 6 GLY B CA 1
ATOM 2427 C C . GLY B 1 6 ? 0.43 -17.328 13.453 1 97.88 6 GLY B C 1
ATOM 2428 O O . GLY B 1 6 ? -0.596 -17.906 13.078 1 97.88 6 GLY B O 1
ATOM 2429 N N . ILE B 1 7 ? 1.603 -17.672 13.039 1 97.62 7 ILE B N 1
ATOM 2430 C CA . ILE B 1 7 ? 1.854 -18.531 11.891 1 97.62 7 ILE B CA 1
ATOM 2431 C C . ILE B 1 7 ? 1.382 -19.953 12.195 1 97.62 7 ILE B C 1
ATOM 2433 O O . ILE B 1 7 ? 0.864 -20.641 11.312 1 97.62 7 ILE B O 1
ATOM 2437 N N . GLU B 1 8 ? 1.509 -20.453 13.375 1 97.69 8 GLU B N 1
ATOM 2438 C CA . GLU B 1 8 ? 1.122 -21.812 13.703 1 97.69 8 GLU B CA 1
ATOM 2439 C C . GLU B 1 8 ? -0.389 -22 13.602 1 97.69 8 GLU B C 1
ATOM 2441 O O . GLU B 1 8 ? -0.865 -23 13.07 1 97.69 8 GLU B O 1
ATOM 2446 N N . GLU B 1 9 ? -1.1 -21 14.156 1 97.69 9 GLU B N 1
ATOM 2447 C CA . GLU B 1 9 ? -2.555 -21.047 14.055 1 97.69 9 GLU B CA 1
ATOM 2448 C C . GLU B 1 9 ? -3.012 -20.969 12.602 1 97.69 9 GLU B C 1
ATOM 2450 O O . GLU B 1 9 ? -3.961 -21.656 12.211 1 97.69 9 GLU B O 1
ATOM 2455 N N . ILE B 1 10 ? -2.35 -20.188 11.844 1 98.5 10 ILE B N 1
ATOM 2456 C CA . ILE B 1 10 ? -2.705 -19.984 10.445 1 98.5 10 ILE B CA 1
ATOM 2457 C C . ILE B 1 10 ? -2.461 -21.266 9.648 1 98.5 10 ILE B C 1
ATOM 2459 O O . ILE B 1 10 ? -3.309 -21.688 8.859 1 98.5 10 ILE B O 1
ATOM 2463 N N . ARG B 1 11 ? -1.357 -21.906 9.891 1 97.88 11 ARG B N 1
ATOM 2464 C CA . ARG B 1 11 ? -1.037 -23.172 9.227 1 97.88 11 ARG B CA 1
ATOM 2465 C C . ARG B 1 11 ? -2.061 -24.25 9.57 1 97.88 11 ARG B C 1
ATOM 2467 O O . ARG B 1 11 ? -2.512 -24.984 8.688 1 97.88 11 ARG B O 1
ATOM 2474 N N . ALA B 1 12 ? -2.432 -24.328 10.805 1 97.5 12 ALA B N 1
ATOM 2475 C CA . ALA B 1 12 ? -3.416 -25.312 11.242 1 97.5 12 ALA B CA 1
ATOM 2476 C C . ALA B 1 12 ? -4.766 -25.062 10.578 1 97.5 12 ALA B C 1
ATOM 2478 O O . ALA B 1 12 ? -5.434 -26.016 10.156 1 97.5 12 ALA B O 1
ATOM 2479 N N . ALA B 1 13 ? -5.105 -23.828 10.516 1 97.56 13 ALA B N 1
ATOM 2480 C CA . ALA B 1 13 ? -6.375 -23.484 9.883 1 97.56 13 ALA B CA 1
ATOM 2481 C C . ALA B 1 13 ? -6.371 -23.859 8.406 1 97.56 13 ALA B C 1
ATOM 2483 O O . ALA B 1 13 ? -7.328 -24.469 7.91 1 97.56 13 ALA B O 1
ATOM 2484 N N . THR B 1 14 ? -5.324 -23.562 7.699 1 97.25 14 THR B N 1
ATOM 2485 C CA . THR B 1 14 ? -5.227 -23.797 6.262 1 97.25 14 THR B CA 1
ATOM 2486 C C . THR B 1 14 ? -5.242 -25.297 5.961 1 97.25 14 THR B C 1
ATOM 2488 O O . THR B 1 14 ? -5.809 -25.734 4.953 1 97.25 14 THR B O 1
ATOM 2491 N N . ALA B 1 15 ? -4.656 -26.094 6.812 1 94.75 15 ALA B N 1
ATOM 2492 C CA . ALA B 1 15 ? -4.543 -27.547 6.613 1 94.75 15 ALA B CA 1
ATOM 2493 C C . ALA B 1 15 ? -5.914 -28.203 6.645 1 94.75 15 ALA B C 1
ATOM 2495 O O . ALA B 1 15 ? -6.102 -29.281 6.074 1 94.75 15 ALA B O 1
ATOM 2496 N N . SER B 1 16 ? -6.84 -27.562 7.207 1 93.06 16 SER B N 1
ATOM 2497 C CA . SER B 1 16 ? -8.156 -28.156 7.395 1 93.06 16 SER B CA 1
ATOM 2498 C C . SER B 1 16 ? -9.141 -27.672 6.34 1 93.06 16 SER B C 1
ATOM 2500 O O . SER B 1 16 ? -10.344 -27.953 6.434 1 93.06 16 SER B O 1
ATOM 2502 N N . MET B 1 17 ? -8.648 -26.984 5.293 1 94.62 17 MET B N 1
ATOM 2503 C CA . MET B 1 17 ? -9.555 -26.328 4.359 1 94.62 17 MET B CA 1
ATOM 2504 C C . MET B 1 17 ? -9.281 -26.766 2.926 1 94.62 17 MET B C 1
ATOM 2506 O O . MET B 1 17 ? -8.141 -27.094 2.584 1 94.62 17 MET B O 1
ATOM 2510 N N . ASP B 1 18 ? -10.375 -26.797 2.109 1 93.75 18 ASP B N 1
ATOM 2511 C CA . ASP B 1 18 ? -10.188 -26.828 0.663 1 93.75 18 ASP B CA 1
ATOM 2512 C C . ASP B 1 18 ? -10.016 -25.422 0.095 1 93.75 18 ASP B C 1
ATOM 2514 O O . ASP B 1 18 ? -11 -24.734 -0.192 1 93.75 18 ASP B O 1
ATOM 2518 N N . LEU B 1 19 ? -8.844 -25.047 -0.196 1 97.19 19 LEU B N 1
ATOM 2519 C CA . LEU B 1 19 ? -8.555 -23.688 -0.615 1 97.19 19 LEU B CA 1
ATOM 2520 C C . LEU B 1 19 ? -8.594 -23.562 -2.135 1 97.19 19 LEU B C 1
ATOM 2522 O O . LEU B 1 19 ? -8.625 -22.453 -2.672 1 97.19 19 LEU B O 1
ATOM 2526 N N . THR B 1 20 ? -8.617 -24.719 -2.844 1 97.31 20 THR B N 1
ATOM 2527 C CA . THR B 1 20 ? -8.656 -24.656 -4.301 1 97.31 20 THR B CA 1
ATOM 2528 C C . THR B 1 20 ? -9.945 -24 -4.781 1 97.31 20 THR B C 1
ATOM 2530 O O . THR B 1 20 ? -9.914 -23.078 -5.605 1 97.31 20 THR B O 1
ATOM 2533 N N . SER B 1 21 ? -11.062 -24.484 -4.219 1 96.81 21 SER B N 1
ATOM 2534 C CA . SER B 1 21 ? -12.359 -23.938 -4.605 1 96.81 21 SER B CA 1
ATOM 2535 C C . SER B 1 21 ? -12.477 -22.469 -4.234 1 96.81 21 SER B C 1
ATOM 2537 O O . SER B 1 21 ? -13.102 -21.688 -4.953 1 96.81 21 SER B O 1
ATOM 2539 N N . VAL B 1 22 ? -11.859 -22.109 -3.119 1 97.69 22 VAL B N 1
ATOM 2540 C CA . VAL B 1 22 ? -11.844 -20.719 -2.652 1 97.69 22 VAL B CA 1
ATOM 2541 C C . VAL B 1 22 ? -11.102 -19.844 -3.66 1 97.69 22 VAL B C 1
ATOM 2543 O O . VAL B 1 22 ? -11.57 -18.766 -4.012 1 97.69 22 VAL B O 1
ATOM 2546 N N . MET B 1 23 ? -10 -20.328 -4.16 1 98.31 23 MET B N 1
ATOM 2547 C CA . MET B 1 23 ? -9.203 -19.594 -5.145 1 98.31 23 MET B CA 1
ATOM 2548 C C . MET B 1 23 ? -9.945 -19.484 -6.473 1 98.31 23 MET B C 1
ATOM 2550 O O . MET B 1 23 ? -9.969 -18.422 -7.09 1 98.31 23 MET B O 1
ATOM 2554 N N . GLU B 1 24 ? -10.578 -20.578 -6.91 1 98.12 24 GLU B N 1
ATOM 2555 C CA . GLU B 1 24 ? -11.32 -20.578 -8.164 1 98.12 24 GLU B CA 1
ATOM 2556 C C . GLU B 1 24 ? -12.445 -19.547 -8.133 1 98.12 24 GLU B C 1
ATOM 2558 O O . GLU B 1 24 ? -12.625 -18.797 -9.094 1 98.12 24 GLU B O 1
ATOM 2563 N N . ALA B 1 25 ? -13.133 -19.516 -7.031 1 98 25 ALA B N 1
ATOM 2564 C CA . ALA B 1 25 ? -14.211 -18.547 -6.887 1 98 25 ALA B CA 1
ATOM 2565 C C . ALA B 1 25 ? -13.688 -17.109 -6.988 1 98 25 ALA B C 1
ATOM 2567 O O . ALA B 1 25 ? -14.352 -16.234 -7.547 1 98 25 ALA B O 1
ATOM 2568 N N . GLY B 1 26 ? -12.539 -16.891 -6.441 1 98.5 26 GLY B N 1
ATOM 2569 C CA . GLY B 1 26 ? -11.914 -15.578 -6.527 1 98.5 26 GLY B CA 1
ATOM 2570 C C . GLY B 1 26 ? -11.578 -15.164 -7.945 1 98.5 26 GLY B C 1
ATOM 2571 O O . GLY B 1 26 ? -11.883 -14.047 -8.359 1 98.5 26 GLY B O 1
ATOM 2572 N N . PHE B 1 27 ? -10.969 -16.078 -8.711 1 98.69 27 PHE B N 1
ATOM 2573 C CA . PHE B 1 27 ? -10.602 -15.781 -10.086 1 98.69 27 PHE B CA 1
ATOM 2574 C C . PHE B 1 27 ? -11.844 -15.469 -10.922 1 98.69 27 PHE B C 1
ATOM 2576 O O . PHE B 1 27 ? -11.836 -14.547 -11.734 1 98.69 27 PHE B O 1
ATOM 2583 N N . VAL B 1 28 ? -12.914 -16.219 -10.711 1 98.56 28 VAL B N 1
ATOM 2584 C CA . VAL B 1 28 ? -14.164 -15.992 -11.438 1 98.56 28 VAL B CA 1
ATOM 2585 C C . VAL B 1 28 ? -14.727 -14.625 -11.078 1 98.56 28 VAL B C 1
ATOM 2587 O O . VAL B 1 28 ? -15.086 -13.844 -11.969 1 98.56 28 VAL B O 1
ATOM 2590 N N . ALA B 1 29 ? -14.773 -14.297 -9.773 1 98.62 29 ALA B N 1
ATOM 2591 C CA . ALA B 1 29 ? -15.273 -13 -9.336 1 98.62 29 ALA B CA 1
ATOM 2592 C C . ALA B 1 29 ? -14.484 -11.859 -9.969 1 98.62 29 ALA B C 1
ATOM 2594 O O . ALA B 1 29 ? -15.07 -10.859 -10.398 1 98.62 29 ALA B O 1
ATOM 2595 N N . TYR B 1 30 ? -13.211 -12.023 -10.047 1 98.62 30 TYR B N 1
ATOM 2596 C CA . TYR B 1 30 ? -12.352 -11 -10.633 1 98.62 30 TYR B CA 1
ATOM 2597 C C . TYR B 1 30 ? -12.68 -10.797 -12.109 1 98.62 30 TYR B C 1
ATOM 2599 O O . TYR B 1 30 ? -12.914 -9.672 -12.547 1 98.62 30 TYR B O 1
ATOM 2607 N N . SER B 1 31 ? -12.719 -11.867 -12.844 1 98.06 31 SER B N 1
ATOM 2608 C CA . SER B 1 31 ? -12.945 -11.781 -14.281 1 98.06 31 SER B CA 1
ATOM 2609 C C . SER B 1 31 ? -14.359 -11.305 -14.594 1 98.06 31 SER B C 1
ATOM 2611 O O . SER B 1 31 ? -14.625 -10.789 -15.68 1 98.06 31 SER B O 1
ATOM 2613 N N . ASP B 1 32 ? -15.266 -11.484 -13.641 1 98 32 ASP B N 1
ATOM 2614 C CA . ASP B 1 32 ? -16.641 -11.031 -13.797 1 98 32 ASP B CA 1
ATOM 2615 C C . ASP B 1 32 ? -16.781 -9.555 -13.453 1 98 32 ASP B C 1
ATOM 2617 O O . ASP B 1 32 ? -17.875 -8.992 -13.5 1 98 32 ASP B O 1
ATOM 2621 N N . GLY B 1 33 ? -15.75 -8.906 -13.039 1 97.81 33 GLY B N 1
ATOM 2622 C CA . GLY B 1 33 ? -15.773 -7.477 -12.758 1 97.81 33 GLY B CA 1
ATOM 2623 C C . GLY B 1 33 ? -16.328 -7.148 -11.391 1 97.81 33 GLY B C 1
ATOM 2624 O O . GLY B 1 33 ? -16.781 -6.023 -11.148 1 97.81 33 GLY B O 1
ATOM 2625 N N . LYS B 1 34 ? -16.281 -8.117 -10.492 1 98.31 34 LYS B N 1
ATOM 2626 C CA . LYS B 1 34 ? -16.906 -7.934 -9.18 1 98.31 34 LYS B CA 1
ATOM 2627 C C . LYS B 1 34 ? -15.867 -7.527 -8.133 1 98.31 34 LYS B C 1
ATOM 2629 O O . LYS B 1 34 ? -16.203 -7.367 -6.961 1 98.31 34 LYS B O 1
ATOM 2634 N N . VAL B 1 35 ? -14.688 -7.379 -8.5 1 98.56 35 VAL B N 1
ATOM 2635 C CA . VAL B 1 35 ? -13.594 -7.121 -7.559 1 98.56 35 VAL B CA 1
ATOM 2636 C C . VAL B 1 35 ? -12.922 -5.793 -7.902 1 98.56 35 VAL B C 1
ATOM 2638 O O . VAL B 1 35 ? -12.711 -5.48 -9.078 1 98.56 35 VAL B O 1
ATOM 2641 N N . VAL B 1 36 ? -12.664 -4.949 -6.887 1 98.25 36 VAL B N 1
ATOM 2642 C CA . VAL B 1 36 ? -11.867 -3.732 -7.027 1 98.25 36 VAL B CA 1
ATOM 2643 C C . VAL B 1 36 ? -10.422 -4.008 -6.637 1 98.25 36 VAL B C 1
ATOM 2645 O O . VAL B 1 36 ? -10.141 -4.379 -5.496 1 98.25 36 VAL B O 1
ATOM 2648 N N . VAL B 1 37 ? -9.547 -3.871 -7.574 1 98.06 37 VAL B N 1
ATOM 2649 C CA . VAL B 1 37 ? -8.125 -4.133 -7.383 1 98.06 37 VAL B CA 1
ATOM 2650 C C . VAL B 1 37 ? -7.309 -2.967 -7.93 1 98.06 37 VAL B C 1
ATOM 2652 O O . VAL B 1 37 ? -7.07 -2.881 -9.133 1 98.06 37 VAL B O 1
ATOM 2655 N N . PRO B 1 38 ? -6.816 -2.068 -7.055 1 97.25 38 PRO B N 1
ATOM 2656 C CA . PRO B 1 38 ? -5.949 -0.979 -7.512 1 97.25 38 PRO B CA 1
ATOM 2657 C C . PRO B 1 38 ? -4.57 -1.467 -7.949 1 97.25 38 PRO B C 1
ATOM 2659 O O . PRO B 1 38 ? -4.242 -2.643 -7.773 1 97.25 38 PRO B O 1
ATOM 2662 N N . PRO B 1 39 ? -3.77 -0.561 -8.617 1 95.38 39 PRO B N 1
ATOM 2663 C CA . PRO B 1 39 ? -2.404 -0.925 -9 1 95.38 39 PRO B CA 1
ATOM 2664 C C . PRO B 1 39 ? -1.555 -1.361 -7.809 1 95.38 39 PRO B C 1
ATOM 2666 O O . PRO B 1 39 ? -1.724 -0.843 -6.703 1 95.38 39 PRO B O 1
ATOM 2669 N N . VAL B 1 40 ? -0.618 -2.234 -8.094 1 96.88 40 VAL B N 1
ATOM 2670 C CA . VAL B 1 40 ? 0.263 -2.797 -7.07 1 96.88 40 VAL B CA 1
ATOM 2671 C C . VAL B 1 40 ? 1.218 -1.72 -6.562 1 96.88 40 VAL B C 1
ATOM 2673 O O . VAL B 1 40 ? 1.784 -0.959 -7.352 1 96.88 40 VAL B O 1
ATOM 2676 N N . GLY B 1 41 ? 1.245 -1.547 -5.199 1 97.31 41 GLY B N 1
ATOM 2677 C CA . GLY B 1 41 ? 2.344 -0.773 -4.641 1 97.31 41 GLY B CA 1
ATOM 2678 C C . GLY B 1 41 ? 3.666 -1.517 -4.66 1 97.31 41 GLY B C 1
ATOM 2679 O O . GLY B 1 41 ? 3.711 -2.721 -4.402 1 97.31 41 GLY B O 1
ATOM 2680 N N . GLU B 1 42 ? 4.75 -0.772 -4.941 1 96.31 42 GLU B N 1
ATOM 2681 C CA . GLU B 1 42 ? 6.059 -1.403 -5.047 1 96.31 42 GLU B CA 1
ATOM 2682 C C . GLU B 1 42 ? 7.145 -0.54 -4.406 1 96.31 42 GLU B C 1
ATOM 2684 O O . GLU B 1 42 ? 7.18 0.675 -4.617 1 96.31 42 GLU B O 1
ATOM 2689 N N . LEU B 1 43 ? 7.883 -1.086 -3.58 1 97.25 43 LEU B N 1
ATOM 2690 C CA . LEU B 1 43 ? 9.07 -0.485 -2.99 1 97.25 43 LEU B CA 1
ATOM 2691 C C . LEU B 1 43 ? 10.312 -1.311 -3.312 1 97.25 43 LEU B C 1
ATOM 2693 O O . LEU B 1 43 ? 10.406 -2.479 -2.928 1 97.25 43 LEU B O 1
ATOM 2697 N N . LEU B 1 44 ? 11.305 -0.738 -3.967 1 95.19 44 LEU B N 1
ATOM 2698 C CA . LEU B 1 44 ? 12.484 -1.453 -4.438 1 95.19 44 LEU B CA 1
ATOM 2699 C C . LEU B 1 44 ? 13.711 -1.086 -3.611 1 95.19 44 LEU B C 1
ATOM 2701 O O . LEU B 1 44 ? 13.836 0.051 -3.15 1 95.19 44 LEU B O 1
ATOM 2705 N N . PHE B 1 45 ? 14.531 -1.981 -3.416 1 95.94 45 PHE B N 1
ATOM 2706 C CA . PHE B 1 45 ? 15.781 -1.825 -2.678 1 95.94 45 PHE B CA 1
ATOM 2707 C C . PHE B 1 45 ? 16.969 -2.246 -3.529 1 95.94 45 PHE B C 1
ATOM 2709 O O . PHE B 1 45 ? 16.938 -3.299 -4.172 1 95.94 45 PHE B O 1
ATOM 2716 N N . GLU B 1 46 ? 18.047 -1.51 -3.502 1 93 46 GLU B N 1
ATOM 2717 C CA . GLU B 1 46 ? 19.234 -1.826 -4.289 1 93 46 GLU B CA 1
ATOM 2718 C C . GLU B 1 46 ? 20.266 -2.584 -3.453 1 93 46 GLU B C 1
ATOM 2720 O O . GLU B 1 46 ? 20.891 -3.525 -3.939 1 93 46 GLU B O 1
ATOM 2725 N N . GLU B 1 47 ? 20.422 -2.158 -2.133 1 92.75 47 GLU B N 1
ATOM 2726 C CA . GLU B 1 47 ? 21.422 -2.762 -1.246 1 92.75 47 GLU B CA 1
ATOM 2727 C C . GLU B 1 47 ? 20.875 -2.916 0.17 1 92.75 47 GLU B C 1
ATOM 2729 O O . GLU B 1 47 ? 20.75 -1.935 0.907 1 92.75 47 GLU B O 1
ATOM 2734 N N . PRO B 1 48 ? 20.672 -4.141 0.545 1 95.38 48 PRO B N 1
ATOM 2735 C CA . PRO B 1 48 ? 20.641 -5.367 -0.255 1 95.38 48 PRO B CA 1
ATOM 2736 C C . PRO B 1 48 ? 19.547 -5.363 -1.308 1 95.38 48 PRO B C 1
ATOM 2738 O O . PRO B 1 48 ? 18.547 -4.637 -1.165 1 95.38 48 PRO B O 1
ATOM 2741 N N . PRO B 1 49 ? 19.703 -6.133 -2.355 1 93.62 49 PRO B N 1
ATOM 2742 C CA . PRO B 1 49 ? 18.641 -6.203 -3.357 1 93.62 49 PRO B CA 1
ATOM 2743 C C . PRO B 1 49 ? 17.359 -6.832 -2.814 1 93.62 49 PRO B C 1
ATOM 2745 O O . PRO B 1 49 ? 17.422 -7.855 -2.127 1 93.62 49 PRO B O 1
ATOM 2748 N N . GLY B 1 50 ? 16.281 -6.172 -3.051 1 94.31 50 GLY B N 1
ATOM 2749 C CA . GLY B 1 50 ? 14.992 -6.656 -2.582 1 94.31 50 GLY B CA 1
ATOM 2750 C C . GLY B 1 50 ? 13.836 -5.789 -3.031 1 94.31 50 GLY B C 1
ATOM 2751 O O . GLY B 1 50 ? 14.023 -4.812 -3.754 1 94.31 50 GLY B O 1
ATOM 2752 N N . ASP B 1 51 ? 12.695 -6.23 -2.775 1 95.69 51 ASP B N 1
ATOM 2753 C CA . ASP B 1 51 ? 11.484 -5.48 -3.1 1 95.69 51 ASP B CA 1
ATOM 2754 C C . ASP B 1 51 ? 10.352 -5.812 -2.125 1 95.69 51 ASP B C 1
ATOM 2756 O O . ASP B 1 51 ? 10.406 -6.828 -1.426 1 95.69 51 ASP B O 1
ATOM 2760 N N . THR B 1 52 ? 9.5 -4.953 -1.977 1 97.62 52 THR B N 1
ATOM 2761 C CA . THR B 1 52 ? 8.258 -5.141 -1.232 1 97.62 52 THR B CA 1
ATOM 2762 C C . THR B 1 52 ? 7.051 -4.754 -2.086 1 97.62 52 THR B C 1
ATOM 2764 O O . THR B 1 52 ? 7.035 -3.688 -2.701 1 97.62 52 THR B O 1
ATOM 2767 N N . HIS B 1 53 ? 6.094 -5.656 -2.133 1 97.62 53 HIS B N 1
ATOM 2768 C CA . HIS B 1 53 ? 4.867 -5.43 -2.887 1 97.62 53 HIS B CA 1
ATOM 2769 C C . HIS B 1 53 ? 3.664 -5.32 -1.957 1 97.62 53 HIS B C 1
ATOM 2771 O O . HIS B 1 53 ? 3.568 -6.051 -0.968 1 97.62 53 HIS B O 1
ATOM 2777 N N . ILE B 1 54 ? 2.848 -4.379 -2.297 1 98.69 54 ILE B N 1
ATOM 2778 C CA . ILE B 1 54 ? 1.584 -4.191 -1.595 1 98.69 54 ILE B CA 1
ATOM 2779 C C . ILE B 1 54 ? 0.42 -4.41 -2.559 1 98.69 54 ILE B C 1
ATOM 2781 O O . ILE B 1 54 ? 0.259 -3.66 -3.525 1 98.69 54 ILE B O 1
ATOM 2785 N N . LYS B 1 55 ? -0.337 -5.426 -2.326 1 98.69 55 LYS B N 1
ATOM 2786 C CA . LYS B 1 55 ? -1.56 -5.691 -3.08 1 98.69 55 LYS B CA 1
ATOM 2787 C C . LYS B 1 55 ? -2.791 -5.57 -2.188 1 98.69 55 LYS B C 1
ATOM 2789 O O . LYS B 1 55 ? -2.764 -5.984 -1.025 1 98.69 55 LYS B O 1
ATOM 2794 N N . TYR B 1 56 ? -3.824 -5.012 -2.711 1 98.88 56 TYR B N 1
ATOM 2795 C CA . TYR B 1 56 ? -5 -4.73 -1.895 1 98.88 56 TYR B CA 1
ATOM 2796 C C . TYR B 1 56 ? -6.246 -4.605 -2.76 1 98.88 56 TYR B C 1
ATOM 2798 O O . TYR B 1 56 ? -6.152 -4.383 -3.969 1 98.88 56 TYR B O 1
ATOM 2806 N N . GLY B 1 57 ? -7.375 -4.809 -2.109 1 98.75 57 GLY B N 1
ATOM 2807 C CA . GLY B 1 57 ? -8.648 -4.719 -2.807 1 98.75 57 GLY B CA 1
ATOM 2808 C C . GLY B 1 57 ? -9.805 -5.301 -2.014 1 98.75 57 GLY B C 1
ATOM 2809 O O . GLY B 1 57 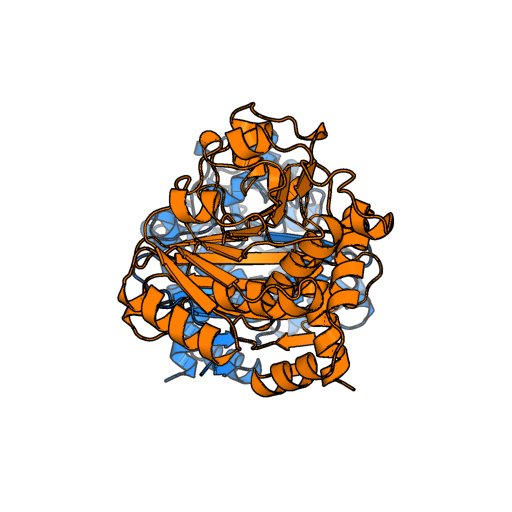? -9.648 -5.645 -0.84 1 98.75 57 GLY B O 1
ATOM 2810 N N . TYR B 1 58 ? -10.93 -5.344 -2.645 1 98.75 58 TYR B N 1
ATOM 2811 C CA . TYR B 1 58 ? -12.117 -5.93 -2.035 1 98.75 58 TYR B CA 1
ATOM 2812 C C . TYR B 1 58 ? -13.062 -6.48 -3.1 1 98.75 58 TYR B C 1
ATOM 2814 O O . TYR B 1 58 ? -13.008 -6.062 -4.258 1 98.75 58 TYR B O 1
ATOM 2822 N N . ILE B 1 59 ? -13.758 -7.512 -2.762 1 98.56 59 ILE B N 1
ATOM 2823 C CA . ILE B 1 59 ? -14.891 -7.969 -3.551 1 98.56 59 ILE B CA 1
ATOM 2824 C C . ILE B 1 59 ? -16.109 -7.113 -3.24 1 98.56 59 ILE B C 1
ATOM 2826 O O . ILE B 1 59 ? -16.438 -6.887 -2.072 1 98.56 59 ILE B O 1
ATOM 2830 N N . ARG B 1 60 ? -16.812 -6.613 -4.301 1 97.69 60 ARG B N 1
ATOM 2831 C CA . ARG B 1 60 ? -18 -5.785 -4.105 1 97.69 60 ARG B CA 1
ATOM 2832 C C . ARG B 1 60 ? -19.047 -6.512 -3.27 1 97.69 60 ARG B C 1
ATOM 2834 O O . ARG B 1 60 ? -19.234 -7.719 -3.424 1 97.69 60 ARG B O 1
ATOM 2841 N N . ASP B 1 61 ? -19.688 -5.824 -2.307 1 94.56 61 ASP B N 1
ATOM 2842 C CA . ASP B 1 61 ? -20.781 -6.293 -1.457 1 94.56 61 ASP B CA 1
ATOM 2843 C C . ASP B 1 61 ? -20.297 -7.355 -0.474 1 94.56 61 ASP B C 1
ATOM 2845 O O . ASP B 1 61 ? -21.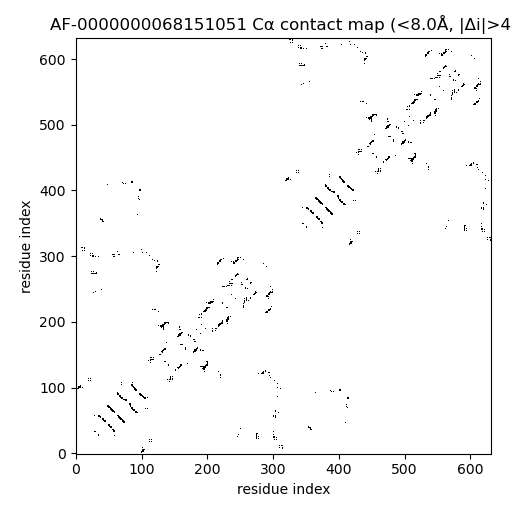078 -8.195 -0.023 1 94.56 61 ASP B O 1
ATOM 2849 N N . ASP B 1 62 ? -19.016 -7.445 -0.257 1 96.62 62 ASP B N 1
ATOM 2850 C CA . ASP B 1 62 ? -18.453 -8.32 0.765 1 96.62 62 ASP B CA 1
ATOM 2851 C C . ASP B 1 62 ? -18.219 -7.562 2.07 1 96.62 62 ASP B C 1
ATOM 2853 O O . ASP B 1 62 ? -18.531 -6.375 2.168 1 96.62 62 ASP B O 1
ATOM 2857 N N . ARG B 1 63 ? -17.734 -8.273 3.082 1 96.94 63 ARG B N 1
ATOM 2858 C CA . ARG B 1 63 ? -17.641 -7.699 4.422 1 96.94 63 ARG B CA 1
ATOM 2859 C C . ARG B 1 63 ? -16.281 -7.043 4.641 1 96.94 63 ARG B C 1
ATOM 2861 O O . ARG B 1 63 ? -16.141 -6.148 5.48 1 96.94 63 ARG B O 1
ATOM 2868 N N . VAL B 1 64 ? -15.242 -7.535 3.848 1 98.56 64 VAL B N 1
ATOM 2869 C CA . VAL B 1 64 ? -13.906 -7.105 4.234 1 98.56 64 VAL B CA 1
ATOM 2870 C C . VAL B 1 64 ? -13.133 -6.637 3 1 98.56 64 VAL B C 1
ATOM 2872 O O . VAL B 1 64 ? -13.508 -6.965 1.869 1 98.56 64 VAL B O 1
ATOM 2875 N N . PHE B 1 65 ? -12.18 -5.781 3.162 1 98.81 65 PHE B N 1
ATOM 2876 C CA . PHE B 1 65 ? -11.086 -5.598 2.217 1 98.81 65 PHE B CA 1
ATOM 2877 C C . PHE B 1 65 ? -9.758 -6.035 2.832 1 98.81 65 PHE B C 1
ATOM 2879 O O . PHE B 1 65 ? -9.641 -6.148 4.055 1 98.81 65 PHE B O 1
ATOM 2886 N N . VAL B 1 66 ? -8.836 -6.41 1.98 1 98.94 66 VAL B N 1
ATOM 2887 C CA . VAL B 1 66 ? -7.594 -7.016 2.447 1 98.94 66 VAL B CA 1
ATOM 2888 C C . VAL B 1 66 ? -6.402 -6.273 1.843 1 98.94 66 VAL B C 1
ATOM 2890 O O . VAL B 1 66 ? -6.453 -5.844 0.688 1 98.94 66 VAL B O 1
ATOM 2893 N N . ILE B 1 67 ? -5.387 -6.059 2.637 1 98.94 67 ILE B N 1
ATOM 2894 C CA . ILE B 1 67 ? -4.086 -5.551 2.215 1 98.94 67 ILE B CA 1
ATOM 2895 C C . ILE B 1 67 ? -3.008 -6.594 2.506 1 98.94 67 ILE B C 1
ATOM 2897 O O . ILE B 1 67 ? -2.832 -7.008 3.654 1 98.94 67 ILE B O 1
ATOM 2901 N N . LYS B 1 68 ? -2.355 -6.977 1.499 1 98.88 68 LYS B N 1
ATOM 2902 C CA . LYS B 1 68 ? -1.241 -7.91 1.622 1 98.88 68 LYS B CA 1
ATOM 2903 C C . LYS B 1 68 ? 0.095 -7.211 1.397 1 98.88 68 LYS B C 1
ATOM 2905 O O . LYS B 1 68 ? 0.241 -6.43 0.452 1 98.88 68 LYS B O 1
ATOM 2910 N N . ILE B 1 69 ? 1.001 -7.477 2.25 1 98.81 69 ILE B N 1
ATOM 2911 C CA . ILE B 1 69 ? 2.381 -7.027 2.104 1 98.81 69 ILE B CA 1
ATOM 2912 C C . ILE B 1 69 ? 3.305 -8.234 1.954 1 98.81 69 ILE B C 1
ATOM 2914 O O . ILE B 1 69 ? 3.238 -9.172 2.746 1 98.81 69 ILE B O 1
ATOM 2918 N N . ALA B 1 70 ? 4.07 -8.211 0.944 1 98.25 70 ALA B N 1
ATOM 2919 C CA . ALA B 1 70 ? 5.043 -9.266 0.688 1 98.25 70 ALA B CA 1
ATOM 2920 C C . ALA B 1 70 ? 6.418 -8.688 0.374 1 98.25 70 ALA B C 1
ATOM 2922 O O . ALA B 1 70 ? 6.543 -7.793 -0.466 1 98.25 70 ALA B O 1
ATOM 2923 N N . SER B 1 71 ? 7.402 -9.203 1.004 1 97.06 71 SER B N 1
ATOM 2924 C CA . SER B 1 71 ? 8.773 -8.766 0.779 1 97.06 71 SER B CA 1
ATOM 2925 C C . SER B 1 71 ? 9.633 -9.898 0.227 1 97.06 71 SER B C 1
ATOM 2927 O O . SER B 1 71 ? 9.461 -11.055 0.609 1 97.06 71 SER B O 1
ATOM 2929 N N . GLY B 1 72 ? 10.43 -9.586 -0.707 1 95.44 72 GLY B N 1
ATOM 2930 C CA . GLY B 1 72 ? 11.492 -10.453 -1.201 1 95.44 72 GLY B CA 1
ATOM 2931 C C . GLY B 1 72 ? 12.867 -9.836 -1.09 1 95.44 72 GLY B C 1
ATOM 2932 O O . GLY B 1 72 ? 13.133 -8.789 -1.684 1 95.44 72 GLY B O 1
ATOM 2933 N N . PHE B 1 73 ? 13.664 -10.375 -0.26 1 96 73 PHE B N 1
ATOM 2934 C CA . PHE B 1 73 ? 15.047 -9.938 -0.091 1 96 73 PHE B CA 1
ATOM 2935 C C . PHE B 1 73 ? 16.016 -11.055 -0.441 1 96 73 PHE B C 1
ATOM 2937 O O . PHE B 1 73 ? 16.203 -11.992 0.339 1 96 73 PHE B O 1
ATOM 2944 N N . TYR B 1 74 ? 16.703 -10.922 -1.498 1 90.5 74 TYR B N 1
ATOM 2945 C CA . TYR B 1 74 ? 17.359 -12.023 -2.203 1 90.5 74 TYR B CA 1
ATOM 2946 C C . TYR B 1 74 ? 18.719 -12.336 -1.578 1 90.5 74 TYR B C 1
ATOM 2948 O O . TYR B 1 74 ? 19.297 -13.391 -1.845 1 90.5 74 TYR B O 1
ATOM 2956 N N . GLY B 1 75 ? 19.234 -11.453 -0.753 1 92 75 GLY B N 1
ATOM 2957 C CA . GLY B 1 75 ? 20.469 -11.703 -0.015 1 92 75 GLY B CA 1
ATOM 2958 C C . GLY B 1 75 ? 20.25 -12.516 1.246 1 92 75 GLY B C 1
ATOM 2959 O O . GLY B 1 75 ? 21.203 -12.992 1.859 1 92 75 GLY B O 1
ATOM 2960 N N . ASN B 1 76 ? 19.031 -12.703 1.634 1 94.31 76 ASN B N 1
ATOM 2961 C CA . ASN B 1 76 ? 18.703 -13.398 2.873 1 94.31 76 ASN B CA 1
ATOM 2962 C C . ASN B 1 76 ? 19.219 -14.836 2.871 1 94.31 76 ASN B C 1
ATOM 2964 O O . ASN B 1 76 ? 19.625 -15.359 3.914 1 94.31 76 ASN B O 1
ATOM 2968 N N . ALA B 1 77 ? 19.203 -15.516 1.71 1 86.25 77 ALA B N 1
ATOM 2969 C CA . ALA B 1 77 ? 19.641 -16.906 1.613 1 86.25 77 ALA B CA 1
ATOM 2970 C C . ALA B 1 77 ? 21.062 -17.062 2.156 1 86.25 77 ALA B C 1
ATOM 2972 O O . ALA B 1 77 ? 21.359 -18.047 2.846 1 86.25 77 ALA B O 1
ATOM 2973 N N . ALA B 1 78 ? 21.875 -16.109 1.871 1 88.38 78 ALA B N 1
ATOM 2974 C CA . ALA B 1 78 ? 23.266 -16.156 2.318 1 88.38 78 ALA B CA 1
ATOM 2975 C C . ALA B 1 78 ? 23.344 -16.016 3.836 1 88.38 78 ALA B C 1
ATOM 2977 O O . ALA B 1 78 ? 24.359 -16.375 4.441 1 88.38 78 ALA B O 1
ATOM 2978 N N . LEU B 1 79 ? 22.312 -15.492 4.426 1 92 79 LEU B N 1
ATOM 2979 C CA . LEU B 1 79 ? 22.25 -15.297 5.871 1 92 79 LEU B CA 1
ATOM 2980 C C . LEU B 1 79 ? 21.516 -16.453 6.547 1 92 79 LEU B C 1
ATOM 2982 O O . LEU B 1 79 ? 21.281 -16.422 7.758 1 92 79 LEU B O 1
ATOM 2986 N N . GLY B 1 80 ? 21.094 -17.453 5.77 1 89.62 80 GLY B N 1
ATOM 2987 C CA . GLY B 1 80 ? 20.312 -18.547 6.312 1 89.62 80 GLY B CA 1
ATOM 2988 C C . GLY B 1 80 ? 18.875 -18.156 6.629 1 89.62 80 GLY B C 1
ATOM 2989 O O . GLY B 1 80 ? 18.25 -18.766 7.492 1 89.62 80 GL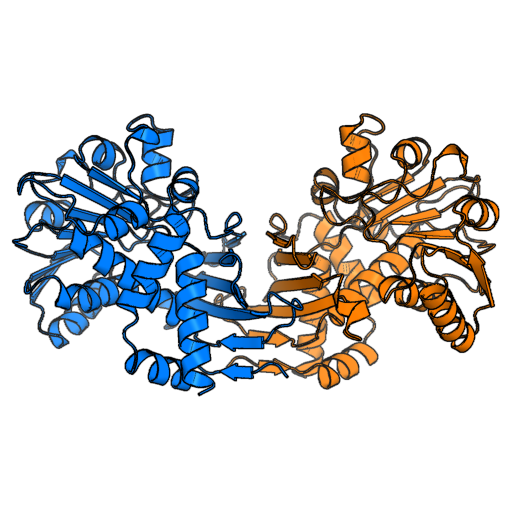Y B O 1
ATOM 2990 N N . LEU B 1 81 ? 18.438 -17.078 6.07 1 93.25 81 LEU B N 1
ATOM 2991 C CA . LEU B 1 81 ? 17.094 -16.578 6.285 1 93.25 81 LEU B CA 1
ATOM 2992 C C . LEU B 1 81 ? 16.219 -16.812 5.051 1 93.25 81 LEU B C 1
ATOM 2994 O O . LEU B 1 81 ? 16.734 -16.891 3.934 1 93.25 81 LEU B O 1
ATOM 2998 N N . PRO B 1 82 ? 14.922 -16.938 5.305 1 91.88 82 PRO B N 1
ATOM 2999 C CA . PRO B 1 82 ? 14.039 -17 4.137 1 91.88 82 PRO B CA 1
ATOM 3000 C C . PRO B 1 82 ? 14.117 -15.742 3.275 1 91.88 82 PRO B C 1
ATOM 3002 O O . PRO B 1 82 ? 14.234 -14.633 3.805 1 91.88 82 PRO B O 1
ATOM 3005 N N . SER B 1 83 ? 13.969 -15.938 1.964 1 92.31 83 SER B N 1
ATOM 3006 C CA . SER B 1 83 ? 14.062 -14.805 1.05 1 92.31 83 SER B CA 1
ATOM 3007 C C . SER B 1 83 ? 12.75 -14.023 1.007 1 92.31 83 SER B C 1
ATOM 3009 O O . SER B 1 83 ? 12.719 -12.875 0.566 1 92.31 83 SER B O 1
ATOM 3011 N N . SER B 1 84 ? 11.672 -14.688 1.396 1 94.81 84 SER B N 1
ATOM 3012 C CA . SER B 1 84 ? 10.359 -14.055 1.31 1 94.81 84 SER B CA 1
ATOM 3013 C C . SER B 1 84 ? 9.703 -13.969 2.68 1 94.81 84 SER B C 1
ATOM 3015 O O . SER B 1 84 ? 9.945 -14.812 3.551 1 94.81 84 SER B O 1
ATOM 3017 N N . SER B 1 85 ? 8.984 -12.953 2.938 1 96.75 85 SER B N 1
ATOM 3018 C CA . SER B 1 85 ? 8.18 -12.727 4.133 1 96.75 85 SER B CA 1
ATOM 3019 C C . SER B 1 85 ? 6.957 -11.867 3.826 1 96.75 85 SER B C 1
ATOM 3021 O O . SER B 1 85 ? 6.73 -11.492 2.674 1 96.75 85 SER B O 1
ATOM 3023 N N . GLY B 1 86 ? 6.188 -11.664 4.898 1 97.94 86 GLY B N 1
ATOM 3024 C CA . GLY B 1 86 ? 5.02 -10.82 4.676 1 97.94 86 GLY B CA 1
ATOM 3025 C C . GLY B 1 86 ? 3.953 -10.992 5.742 1 97.94 86 GLY B C 1
ATOM 3026 O O . GLY B 1 86 ? 4.199 -11.602 6.785 1 97.94 86 GLY B O 1
ATOM 3027 N N . LEU B 1 87 ? 2.832 -10.375 5.496 1 98.81 87 LEU B N 1
ATOM 3028 C CA . LEU B 1 87 ? 1.633 -10.484 6.32 1 98.81 87 LEU B CA 1
ATOM 3029 C C . LEU B 1 87 ? 0.395 -10.062 5.535 1 98.81 87 LEU B C 1
ATOM 3031 O O . LEU B 1 87 ? 0.508 -9.523 4.43 1 98.81 87 LEU B O 1
ATOM 3035 N N . MET B 1 88 ? -0.76 -10.344 6.102 1 98.88 88 MET B N 1
ATOM 3036 C CA . MET B 1 88 ? -2.02 -9.859 5.543 1 98.88 88 MET B CA 1
ATOM 3037 C C . MET B 1 88 ? -2.842 -9.133 6.602 1 98.88 88 MET B C 1
ATOM 3039 O O . MET B 1 88 ? -2.871 -9.539 7.762 1 98.88 88 MET B O 1
ATOM 3043 N N . LEU B 1 89 ? -3.455 -8.117 6.215 1 98.94 89 LEU B N 1
ATOM 3044 C CA . LEU B 1 89 ? -4.332 -7.301 7.051 1 98.94 89 LEU B CA 1
ATOM 3045 C C . LEU B 1 89 ? -5.766 -7.344 6.535 1 98.94 89 LEU B C 1
ATOM 3047 O O . LEU B 1 89 ? -6.008 -7.16 5.34 1 98.94 89 LEU B O 1
ATOM 3051 N N . VAL B 1 90 ? -6.672 -7.641 7.449 1 98.94 90 VAL B N 1
ATOM 3052 C CA . VAL B 1 90 ? -8.086 -7.742 7.105 1 98.94 90 VAL B CA 1
ATOM 3053 C C . VAL B 1 90 ? -8.859 -6.594 7.75 1 98.94 90 VAL B C 1
ATOM 3055 O O . VAL B 1 90 ? -8.828 -6.422 8.969 1 98.94 90 VAL B O 1
ATOM 3058 N N . PHE B 1 91 ? -9.594 -5.844 6.922 1 98.81 91 PHE B N 1
ATOM 3059 C CA . PHE B 1 91 ? -10.32 -4.664 7.379 1 98.81 91 PHE B CA 1
ATOM 3060 C C . PHE B 1 91 ? -11.812 -4.809 7.113 1 98.81 91 PHE B C 1
ATOM 3062 O O . PHE B 1 91 ? -12.219 -5.508 6.184 1 98.81 91 PHE B O 1
ATOM 3069 N N . SER B 1 92 ? -12.586 -4.109 7.883 1 98.38 92 SER B N 1
ATOM 3070 C CA . SER B 1 92 ? -14.023 -4.023 7.66 1 98.38 92 SER B CA 1
ATOM 3071 C C . SER B 1 92 ? -14.352 -3.084 6.5 1 98.38 92 SER B C 1
ATOM 3073 O O . SER B 1 92 ? -13.922 -1.929 6.492 1 98.38 92 SER B O 1
ATOM 3075 N N . GLN B 1 93 ? -15.141 -3.564 5.508 1 97.75 93 GLN B N 1
ATOM 3076 C CA . GLN B 1 93 ? -15.602 -2.684 4.438 1 97.75 93 GLN B CA 1
ATOM 3077 C C . GLN B 1 93 ? -16.641 -1.698 4.949 1 97.75 93 GLN B C 1
ATOM 3079 O O . GLN B 1 93 ? -16.938 -0.702 4.285 1 97.75 93 GLN B O 1
ATOM 3084 N N . LYS B 1 94 ? -17.203 -2 6.07 1 97 94 LYS B N 1
ATOM 3085 C CA . LYS B 1 94 ? -18.266 -1.165 6.621 1 97 94 LYS B CA 1
ATOM 3086 C C . LYS B 1 94 ? -17.688 0.039 7.363 1 97 94 LYS B C 1
ATOM 3088 O O . LYS B 1 94 ? -18.234 1.143 7.281 1 97 94 LYS B O 1
ATOM 3093 N N . THR B 1 95 ? -16.562 -0.146 8.086 1 97.5 95 THR B N 1
ATOM 3094 C CA . THR B 1 95 ? -16.125 0.898 8.992 1 97.5 95 THR B CA 1
ATOM 3095 C C . THR B 1 95 ? -14.688 1.317 8.672 1 97.5 95 THR B C 1
ATOM 3097 O O . THR B 1 95 ? -14.211 2.348 9.156 1 97.5 95 THR B O 1
ATOM 3100 N N . GLY B 1 96 ? -13.977 0.516 7.914 1 98 96 GLY B N 1
ATOM 3101 C CA . GLY B 1 96 ? -12.578 0.79 7.629 1 98 96 GLY B CA 1
ATOM 3102 C C . GLY B 1 96 ? -11.648 0.384 8.758 1 98 96 GLY B C 1
ATOM 3103 O O . GLY B 1 96 ? -10.438 0.599 8.672 1 98 96 GLY B O 1
ATOM 3104 N N . PHE B 1 97 ? -12.227 -0.273 9.836 1 98.44 97 PHE B N 1
ATOM 3105 C CA . PHE B 1 97 ? -11.414 -0.659 10.984 1 98.44 97 PHE B CA 1
ATOM 3106 C C . PHE B 1 97 ? -10.656 -1.952 10.695 1 98.44 97 PHE B C 1
ATOM 3108 O O . PHE B 1 97 ? -11.18 -2.848 10.031 1 98.44 97 PHE B O 1
ATOM 3115 N N . LEU B 1 98 ? -9.445 -2.025 11.227 1 98.75 98 LEU B N 1
ATOM 3116 C CA . LEU B 1 98 ? -8.672 -3.262 11.172 1 98.75 98 LEU B CA 1
ATOM 3117 C C . LEU B 1 98 ? -9.328 -4.344 12.031 1 98.75 98 LEU B C 1
ATOM 3119 O O . LEU B 1 98 ? -9.531 -4.152 13.234 1 98.75 98 LEU B O 1
ATOM 3123 N N . GLU B 1 99 ? -9.648 -5.469 11.406 1 98.25 99 GLU B N 1
ATOM 3124 C CA . GLU B 1 99 ? -10.273 -6.559 12.141 1 98.25 99 GLU B CA 1
ATOM 3125 C C . GLU B 1 99 ? -9.25 -7.602 12.57 1 98.25 99 GLU B C 1
ATOM 3127 O O . GLU B 1 99 ? -9.305 -8.117 13.688 1 98.25 99 GLU B O 1
ATOM 3132 N N . SER B 1 100 ? -8.344 -7.918 11.672 1 98.69 100 SER B N 1
ATOM 3133 C CA . SER B 1 100 ? -7.398 -8.992 11.961 1 98.69 100 SER B CA 1
ATOM 3134 C C . SER B 1 100 ? -6.039 -8.719 11.32 1 98.69 100 SER B C 1
ATOM 3136 O O . SER B 1 100 ? -5.961 -8.156 10.234 1 98.69 100 SER B O 1
ATOM 3138 N N . VAL B 1 101 ? -5 -9.055 12.031 1 98.81 101 VAL B N 1
ATOM 3139 C CA . VAL B 1 101 ? -3.639 -9.148 11.508 1 98.81 101 VAL B CA 1
ATOM 3140 C C . VAL B 1 101 ? -3.221 -10.609 11.398 1 98.81 101 VAL B C 1
ATOM 3142 O O . VAL B 1 101 ? -3.195 -11.328 12.398 1 98.81 101 VAL B O 1
ATOM 3145 N N . LEU B 1 102 ? -2.941 -11.031 10.203 1 98.81 102 LEU B N 1
ATOM 3146 C CA . LEU B 1 102 ? -2.402 -12.375 9.992 1 98.81 102 LEU B CA 1
ATOM 3147 C C . LEU B 1 102 ? -0.885 -12.328 9.852 1 98.81 102 LEU B C 1
ATOM 3149 O O . LEU B 1 102 ? -0.369 -12.016 8.773 1 98.81 102 LEU B O 1
ATOM 3153 N N . LEU B 1 103 ? -0.224 -12.664 10.914 1 98.69 103 LEU B N 1
ATOM 3154 C CA . LEU B 1 103 ? 1.231 -12.758 10.898 1 98.69 103 LEU B CA 1
ATOM 3155 C C . LEU B 1 103 ? 1.687 -14.086 10.312 1 98.69 103 LEU B C 1
ATOM 3157 O O . LEU B 1 103 ? 2.244 -14.922 11.031 1 98.69 103 LEU B O 1
ATOM 3161 N N . ASP B 1 104 ? 1.607 -14.164 9.016 1 98.31 104 ASP B N 1
ATOM 3162 C CA . ASP B 1 104 ? 1.773 -15.461 8.367 1 98.31 104 ASP B CA 1
ATOM 3163 C C . ASP B 1 104 ? 3.172 -15.609 7.773 1 98.31 104 ASP B C 1
ATOM 3165 O O . ASP B 1 104 ? 3.506 -16.641 7.199 1 98.31 104 ASP B O 1
ATOM 3169 N N . GLU B 1 105 ? 4 -14.547 7.82 1 97.69 105 GLU B N 1
ATOM 3170 C CA . GLU B 1 105 ? 5.379 -14.555 7.344 1 97.69 105 GLU B CA 1
ATOM 3171 C C . GLU B 1 105 ? 5.453 -14.938 5.867 1 97.69 105 GLU B C 1
ATOM 3173 O O . GLU B 1 105 ? 6.406 -15.586 5.434 1 97.69 105 GLU B O 1
ATOM 3178 N N . GLY B 1 106 ? 4.43 -14.641 5.113 1 97.56 106 GLY B N 1
ATOM 3179 C CA . GLY B 1 106 ? 4.406 -14.906 3.684 1 97.56 106 GLY B CA 1
ATOM 3180 C C . GLY B 1 106 ? 3.812 -16.25 3.338 1 97.56 106 GLY B C 1
ATOM 3181 O O . GLY B 1 106 ? 3.684 -16.594 2.16 1 97.56 106 GLY B O 1
ATOM 3182 N N . TYR B 1 107 ? 3.377 -17.062 4.312 1 98 107 TYR B N 1
ATOM 3183 C CA . TYR B 1 107 ? 2.885 -18.422 4.102 1 98 107 TYR B CA 1
ATOM 3184 C C . TYR B 1 107 ? 1.622 -18.406 3.248 1 98 107 TYR B C 1
ATOM 3186 O O . TYR B 1 107 ? 1.507 -19.188 2.293 1 98 107 TYR B O 1
ATOM 3194 N N . LEU B 1 108 ? 0.687 -17.578 3.535 1 98.75 108 LEU B N 1
ATOM 3195 C CA . LEU B 1 108 ? -0.571 -17.547 2.797 1 98.75 108 LEU B CA 1
ATOM 3196 C C . LEU B 1 108 ? -0.344 -17.094 1.357 1 98.75 108 LEU B C 1
ATOM 3198 O O . LEU B 1 108 ? -1.028 -17.562 0.442 1 98.75 108 LEU B O 1
ATOM 3202 N N . THR B 1 109 ? 0.588 -16.125 1.171 1 98.31 109 THR B N 1
ATOM 3203 C CA . THR B 1 109 ? 0.976 -15.742 -0.183 1 98.31 109 THR B CA 1
ATOM 3204 C C . THR B 1 109 ? 1.486 -16.953 -0.96 1 98.31 109 THR B C 1
ATOM 3206 O O . THR B 1 109 ? 1.091 -17.172 -2.107 1 98.31 109 THR B O 1
ATOM 3209 N N . ASN B 1 110 ? 2.309 -17.703 -0.302 1 97.56 110 ASN B N 1
ATOM 3210 C CA . ASN B 1 110 ? 2.859 -18.891 -0.949 1 97.56 110 ASN B CA 1
ATOM 3211 C C . ASN B 1 110 ? 1.765 -19.891 -1.314 1 97.56 110 ASN B C 1
ATOM 3213 O O . ASN B 1 110 ? 1.745 -20.422 -2.428 1 97.56 110 ASN B O 1
ATOM 3217 N N . VAL B 1 111 ? 0.845 -20.109 -0.414 1 98.25 111 VAL B N 1
ATOM 3218 C CA . VAL B 1 111 ? -0.214 -21.094 -0.608 1 98.25 111 VAL B CA 1
ATOM 3219 C C . VAL B 1 111 ? -1.105 -20.672 -1.774 1 98.25 111 VAL B C 1
ATOM 3221 O O . VAL B 1 111 ? -1.326 -21.438 -2.709 1 98.25 111 VAL B O 1
ATOM 3224 N N . ARG B 1 112 ? -1.567 -19.469 -1.743 1 98.5 112 ARG B N 1
ATOM 3225 C CA . ARG B 1 112 ? -2.486 -19.047 -2.793 1 98.5 112 ARG B CA 1
ATOM 3226 C C . ARG B 1 112 ? -1.778 -18.969 -4.141 1 98.5 112 ARG B C 1
ATOM 3228 O O . ARG B 1 112 ? -2.395 -19.188 -5.188 1 98.5 112 ARG B O 1
ATOM 3235 N N . THR B 1 113 ? -0.469 -18.688 -4.191 1 98.06 113 THR B N 1
ATOM 3236 C CA . THR B 1 113 ? 0.309 -18.672 -5.426 1 98.06 113 THR B CA 1
ATOM 3237 C C . THR B 1 113 ? 0.453 -20.078 -5.992 1 98.06 113 THR B C 1
ATOM 3239 O O . THR B 1 113 ? 0.262 -20.297 -7.191 1 98.06 113 THR B O 1
ATOM 3242 N N . ALA B 1 114 ? 0.749 -21 -5.133 1 97.94 114 ALA B N 1
ATOM 3243 C CA . ALA B 1 114 ? 0.875 -22.391 -5.566 1 97.94 114 ALA B CA 1
ATOM 3244 C C . ALA B 1 114 ? -0.454 -22.922 -6.09 1 97.94 114 ALA B C 1
ATOM 3246 O O . ALA B 1 114 ? -0.491 -23.641 -7.094 1 97.94 114 ALA B O 1
ATOM 3247 N N . LEU B 1 115 ? -1.497 -22.578 -5.414 1 98.31 115 LEU B N 1
ATOM 3248 C CA . LEU B 1 115 ? -2.828 -23 -5.836 1 98.31 115 LEU B CA 1
ATOM 3249 C C . LEU B 1 115 ? -3.174 -22.422 -7.203 1 98.31 115 LEU B C 1
ATOM 3251 O O . LEU B 1 115 ? -3.834 -23.094 -8.008 1 98.31 115 LEU B O 1
ATOM 3255 N N . ALA B 1 116 ? -2.781 -21.234 -7.473 1 98.5 116 ALA B N 1
ATOM 3256 C CA . ALA B 1 116 ? -3.016 -20.641 -8.781 1 98.5 116 ALA B CA 1
ATOM 3257 C C . ALA B 1 116 ? -2.346 -21.453 -9.883 1 98.5 116 ALA B C 1
ATOM 3259 O O . ALA B 1 116 ? -2.93 -21.672 -10.945 1 98.5 116 ALA B O 1
ATOM 3260 N N . GLY B 1 117 ? -1.134 -21.844 -9.648 1 98.44 117 GLY B N 1
ATOM 3261 C CA . GLY B 1 117 ? -0.447 -22.688 -10.609 1 98.44 117 GLY B CA 1
ATOM 3262 C C . GLY B 1 117 ? -1.16 -24.016 -10.859 1 98.44 117 GLY B C 1
ATOM 3263 O O . GLY B 1 117 ? -1.298 -24.438 -12 1 98.44 117 GLY B O 1
ATOM 3264 N N . ARG B 1 118 ? -1.612 -24.641 -9.781 1 97.88 118 ARG B N 1
ATOM 3265 C CA . ARG B 1 118 ? -2.393 -25.859 -9.891 1 97.88 118 ARG B CA 1
ATOM 3266 C C . ARG B 1 118 ? -3.631 -25.656 -10.758 1 97.88 118 ARG B C 1
ATOM 3268 O O . ARG B 1 118 ? -3.91 -26.453 -11.656 1 97.88 118 ARG B O 1
ATOM 3275 N N . ILE B 1 119 ? -4.352 -24.594 -10.445 1 97.69 119 ILE B N 1
ATOM 3276 C CA . ILE B 1 119 ? -5.598 -24.312 -11.148 1 97.69 119 ILE B CA 1
ATOM 3277 C C . ILE B 1 119 ? -5.316 -24.062 -12.625 1 97.69 119 ILE B C 1
ATOM 3279 O O . ILE B 1 119 ? -6.027 -24.562 -13.492 1 97.69 119 ILE B O 1
ATOM 3283 N N . ALA B 1 120 ? -4.277 -23.297 -12.922 1 97.56 120 ALA B N 1
ATOM 3284 C CA . ALA B 1 120 ? -3.906 -23.078 -14.32 1 97.56 120 ALA B CA 1
ATOM 3285 C C . ALA B 1 120 ? -3.609 -24.391 -15.023 1 97.56 120 ALA B C 1
ATOM 3287 O O . ALA B 1 120 ? -4.086 -24.641 -16.141 1 97.56 120 ALA B O 1
ATOM 3288 N N . ALA B 1 121 ? -2.861 -25.266 -14.406 1 96.75 121 ALA B N 1
ATOM 3289 C CA . ALA B 1 121 ? -2.504 -26.562 -14.992 1 96.75 121 ALA B CA 1
ATOM 3290 C C . ALA B 1 121 ? -3.744 -27.406 -15.242 1 96.75 121 ALA B C 1
ATOM 3292 O O . ALA B 1 121 ? -3.838 -28.094 -16.266 1 96.75 121 ALA B O 1
ATOM 3293 N N . ARG B 1 122 ? -4.676 -27.359 -14.312 1 94.62 122 ARG B N 1
ATOM 3294 C CA . ARG B 1 122 ? -5.906 -28.141 -14.438 1 94.62 122 ARG B CA 1
ATOM 3295 C C . ARG B 1 122 ? -6.598 -27.859 -15.766 1 94.62 122 ARG B C 1
ATOM 3297 O O . ARG B 1 122 ? -7.129 -28.766 -16.406 1 94.62 122 ARG B O 1
ATOM 3304 N N . TYR B 1 123 ? -6.527 -26.609 -16.188 1 93.75 123 TYR B N 1
ATOM 3305 C CA . TYR B 1 123 ? -7.293 -26.203 -17.359 1 93.75 123 TYR B CA 1
ATOM 3306 C C . TYR B 1 123 ? -6.414 -26.172 -18.594 1 93.75 123 TYR B C 1
ATOM 3308 O O . TYR B 1 123 ? -6.918 -26.234 -19.719 1 93.75 123 TYR B O 1
ATOM 3316 N N . LEU B 1 124 ? -5.059 -26.156 -18.391 1 96.25 124 LEU B N 1
ATOM 3317 C CA . LEU B 1 124 ? -4.23 -25.828 -19.547 1 96.25 124 LEU B CA 1
ATOM 3318 C C . LEU B 1 124 ? -3.217 -26.922 -19.828 1 96.25 124 LEU B C 1
ATOM 3320 O O . LEU B 1 124 ? -2.705 -27.047 -20.938 1 96.25 124 LEU B O 1
ATOM 3324 N N . ALA B 1 125 ? -2.822 -27.672 -18.891 1 95.88 125 ALA B N 1
ATOM 3325 C CA . ALA B 1 125 ? -1.737 -28.641 -19.031 1 95.88 125 ALA B CA 1
ATOM 3326 C C . ALA B 1 125 ? -2.158 -29.812 -19.906 1 95.88 125 ALA B C 1
ATOM 3328 O O . ALA B 1 125 ? -3.352 -30.078 -20.062 1 95.88 125 ALA B O 1
ATOM 3329 N N . PRO B 1 126 ? -1.156 -30.484 -20.531 1 95.88 126 PRO B N 1
ATOM 3330 C CA . PRO B 1 126 ? -1.496 -31.703 -21.266 1 95.88 126 PRO B CA 1
ATOM 3331 C C . PRO B 1 126 ? -1.965 -32.844 -20.359 1 95.88 126 PRO B C 1
ATOM 3333 O O . PRO B 1 126 ? -1.592 -32.875 -19.188 1 95.88 126 PRO B O 1
ATOM 3336 N N . LYS B 1 127 ? -2.756 -33.719 -20.922 1 92.44 127 LYS B N 1
ATOM 3337 C CA . LYS B 1 127 ? -3.244 -34.875 -20.156 1 92.44 127 LYS B CA 1
ATOM 3338 C C . LYS B 1 127 ? -2.098 -35.781 -19.766 1 92.44 127 LYS B C 1
ATOM 3340 O O . LYS B 1 127 ? -2.064 -36.312 -18.641 1 92.44 127 LYS B O 1
ATOM 3345 N N . GLU B 1 128 ? -1.27 -35.969 -20.703 1 94.06 128 GLU B N 1
ATOM 3346 C CA . GLU B 1 128 ? -0.092 -36.812 -20.453 1 94.06 128 GLU B CA 1
ATOM 3347 C C . GLU B 1 128 ? 1.145 -35.938 -20.219 1 94.06 128 GLU B C 1
ATOM 3349 O O . GLU B 1 128 ? 1.583 -35.219 -21.109 1 94.06 128 GLU B O 1
ATOM 3354 N N . VAL B 1 129 ? 1.697 -36.031 -19.031 1 97.44 129 VAL B N 1
ATOM 3355 C CA . VAL B 1 129 ? 2.893 -35.281 -18.688 1 97.44 129 VAL B CA 1
ATOM 3356 C C . VAL B 1 129 ? 4.105 -36.188 -18.656 1 97.44 129 VAL B C 1
ATOM 3358 O O . VAL B 1 129 ? 4.156 -37.156 -17.859 1 97.44 129 VAL B O 1
ATOM 3361 N N . LYS B 1 130 ? 5.074 -35.906 -19.5 1 96.69 130 LYS B N 1
ATOM 3362 C CA . LYS B 1 130 ? 6.297 -36.719 -19.578 1 96.69 130 LYS B CA 1
ATOM 3363 C C . LYS B 1 130 ? 7.234 -36.406 -18.422 1 96.69 130 LYS B C 1
ATOM 3365 O O . LYS B 1 130 ? 7.77 -37.312 -17.781 1 96.69 130 LYS B O 1
ATOM 3370 N N . ALA B 1 131 ? 7.434 -35.25 -18.203 1 98.5 131 ALA B N 1
ATOM 3371 C CA . ALA B 1 131 ? 8.266 -34.719 -17.109 1 98.5 131 ALA B CA 1
ATOM 3372 C C . ALA B 1 131 ? 7.902 -33.281 -16.781 1 98.5 131 ALA B C 1
ATOM 3374 O O . ALA B 1 131 ? 7.418 -32.531 -17.641 1 98.5 131 ALA B O 1
ATOM 3375 N N . ILE B 1 132 ? 8.125 -33 -15.508 1 98.81 132 ILE B N 1
ATOM 3376 C CA . ILE B 1 132 ? 7.895 -31.625 -15.023 1 98.81 132 ILE B CA 1
ATOM 3377 C C . ILE B 1 132 ? 9.211 -30.859 -15 1 98.81 132 ILE B C 1
ATOM 3379 O O . ILE B 1 132 ? 10.18 -31.297 -14.375 1 98.81 132 ILE B O 1
ATOM 3383 N N . GLY B 1 133 ? 9.289 -29.797 -15.789 1 98.81 133 GLY B N 1
ATOM 3384 C CA . GLY B 1 133 ? 10.422 -28.891 -15.727 1 98.81 133 GLY B CA 1
ATOM 3385 C C . GLY B 1 133 ? 10.242 -27.781 -14.719 1 98.81 133 GLY B C 1
ATOM 3386 O O . GLY B 1 133 ? 9.18 -27.156 -14.664 1 98.81 133 GLY B O 1
ATOM 3387 N N . VAL B 1 134 ? 11.227 -27.5 -13.906 1 98.81 134 VAL B N 1
ATOM 3388 C CA . VAL B 1 134 ? 11.148 -26.453 -12.883 1 98.81 134 VAL B CA 1
ATOM 3389 C C . VAL B 1 134 ? 12.352 -25.531 -13 1 98.81 134 VAL B C 1
ATOM 3391 O O . VAL B 1 134 ? 13.5 -25.984 -12.906 1 98.81 134 VAL B O 1
ATOM 3394 N N . PHE B 1 135 ? 12.078 -24.281 -13.273 1 98.69 135 PHE B N 1
ATOM 3395 C CA . PHE B 1 135 ? 13.117 -23.266 -13.188 1 98.69 135 PHE B CA 1
ATOM 3396 C C . PHE B 1 135 ? 13.102 -22.594 -11.82 1 98.69 135 PHE B C 1
ATOM 3398 O O . PHE B 1 135 ? 12.125 -21.938 -11.453 1 98.69 135 PHE B O 1
ATOM 3405 N N . GLY B 1 136 ? 14.203 -22.672 -11.102 1 96.75 136 GLY B N 1
ATOM 3406 C CA . GLY B 1 136 ? 14.297 -22.188 -9.727 1 96.75 136 GLY B CA 1
ATOM 3407 C C . GLY B 1 136 ? 14.352 -23.297 -8.703 1 96.75 136 GLY B C 1
ATOM 3408 O O . GLY B 1 136 ? 13.953 -24.422 -8.992 1 96.75 136 GLY B O 1
ATOM 3409 N N . THR B 1 137 ? 14.875 -22.938 -7.531 1 95.38 137 THR B N 1
ATOM 3410 C CA . THR B 1 137 ? 15.055 -23.938 -6.488 1 95.38 137 THR B CA 1
ATOM 3411 C C . THR B 1 137 ? 14.5 -23.438 -5.16 1 95.38 137 THR B C 1
ATOM 3413 O O . THR B 1 137 ? 14.82 -23.984 -4.102 1 95.38 137 THR B O 1
ATOM 3416 N N . GLY B 1 138 ? 13.742 -22.391 -5.16 1 93.12 138 GLY B N 1
ATOM 3417 C CA . GLY B 1 138 ? 13.258 -21.781 -3.93 1 93.12 138 GLY B CA 1
ATOM 3418 C C . GLY B 1 138 ? 11.938 -22.359 -3.457 1 93.12 138 GLY B C 1
ATOM 3419 O O . GLY B 1 138 ? 11.547 -23.453 -3.883 1 93.12 138 GLY B O 1
ATOM 3420 N N . THR B 1 139 ? 11.305 -21.609 -2.574 1 93.75 139 THR B N 1
ATOM 3421 C CA . THR B 1 139 ? 10.062 -22.047 -1.952 1 93.75 139 THR B CA 1
ATOM 3422 C C . THR B 1 139 ? 8.984 -22.297 -3.008 1 93.75 139 THR B C 1
ATOM 3424 O O . THR B 1 139 ? 8.32 -23.328 -2.986 1 93.75 139 THR B O 1
ATOM 3427 N N . MET B 1 140 ? 8.875 -21.438 -3.916 1 95.44 140 MET B N 1
ATOM 3428 C CA . MET B 1 140 ? 7.82 -21.562 -4.922 1 95.44 140 MET B CA 1
ATOM 3429 C C . MET B 1 140 ? 8.102 -22.734 -5.863 1 95.44 140 MET B C 1
ATOM 3431 O O . MET B 1 140 ? 7.18 -23.406 -6.328 1 95.44 140 MET B O 1
ATOM 3435 N N . ALA B 1 141 ? 9.352 -22.969 -6.129 1 97.19 141 ALA B N 1
ATOM 3436 C CA . ALA B 1 141 ? 9.711 -24.141 -6.945 1 97.19 141 ALA B CA 1
ATOM 3437 C C . ALA B 1 141 ? 9.195 -25.422 -6.316 1 97.19 141 ALA B C 1
ATOM 3439 O O . ALA B 1 141 ? 8.719 -26.312 -7.02 1 97.19 141 ALA B O 1
ATOM 3440 N N . ARG B 1 142 ? 9.312 -25.547 -5.039 1 97.38 142 ARG B N 1
ATOM 3441 C CA . ARG B 1 142 ? 8.883 -26.734 -4.305 1 97.38 142 ARG B CA 1
ATOM 3442 C C . ARG B 1 142 ? 7.359 -26.797 -4.211 1 97.38 142 ARG B C 1
ATOM 3444 O O . ARG B 1 142 ? 6.754 -27.812 -4.543 1 97.38 142 ARG B O 1
ATOM 3451 N N . MET B 1 143 ? 6.773 -25.688 -3.902 1 97.19 143 MET B N 1
ATOM 3452 C CA . MET B 1 143 ? 5.34 -25.672 -3.609 1 97.19 143 MET B CA 1
ATOM 3453 C C . MET B 1 143 ? 4.523 -25.844 -4.883 1 97.19 143 MET B C 1
ATOM 3455 O O . MET B 1 143 ? 3.475 -26.5 -4.871 1 97.19 143 MET B O 1
ATOM 3459 N N . GLN B 1 144 ? 4.984 -25.297 -5.941 1 98.19 144 GLN B N 1
ATOM 3460 C CA . GLN B 1 144 ? 4.258 -25.453 -7.195 1 98.19 144 GLN B CA 1
ATOM 3461 C C . GLN B 1 144 ? 4.145 -26.922 -7.586 1 98.19 144 GLN B C 1
ATOM 3463 O O . GLN B 1 144 ? 3.074 -27.391 -7.984 1 98.19 144 GLN B O 1
ATOM 3468 N N . VAL B 1 145 ? 5.215 -27.672 -7.449 1 98.44 145 VAL B N 1
ATOM 3469 C CA . VAL B 1 145 ? 5.203 -29.078 -7.805 1 98.44 145 VAL B CA 1
ATOM 3470 C C . VAL B 1 145 ? 4.328 -29.859 -6.82 1 98.44 145 VAL B C 1
ATOM 3472 O O . VAL B 1 145 ? 3.518 -30.688 -7.227 1 98.44 145 VAL B O 1
ATOM 3475 N N . THR B 1 146 ? 4.461 -29.531 -5.543 1 97.06 146 THR B N 1
ATOM 3476 C CA . THR B 1 146 ? 3.703 -30.234 -4.508 1 97.06 146 THR B CA 1
ATOM 3477 C C . THR B 1 146 ? 2.203 -30.062 -4.73 1 97.06 146 THR B C 1
ATOM 3479 O O . THR B 1 146 ? 1.446 -31.031 -4.66 1 97.06 146 THR B O 1
ATOM 3482 N N . TYR B 1 147 ? 1.793 -28.891 -5.035 1 96.81 147 TYR B N 1
ATOM 3483 C CA . TYR B 1 147 ? 0.371 -28.625 -5.215 1 96.81 147 TYR B CA 1
ATOM 3484 C C . TYR B 1 147 ? -0.124 -29.172 -6.547 1 96.81 147 TYR B C 1
ATOM 3486 O O . TYR B 1 147 ? -1.32 -29.422 -6.715 1 96.81 147 TYR B O 1
ATOM 3494 N N . LEU B 1 148 ? 0.732 -29.406 -7.488 1 96.38 148 LEU B N 1
ATOM 3495 C CA . LEU B 1 148 ? 0.399 -29.953 -8.805 1 96.38 148 LEU B CA 1
ATOM 3496 C C . LEU B 1 148 ? 0.062 -31.438 -8.711 1 96.38 148 LEU B C 1
ATOM 3498 O O . LEU B 1 148 ? -0.508 -32 -9.641 1 96.38 148 LEU B O 1
ATOM 3502 N N . SER B 1 149 ? 0.339 -32.094 -7.629 1 94.69 149 SER B N 1
ATOM 3503 C CA . SER B 1 149 ? 0.28 -33.531 -7.488 1 94.69 149 SER B CA 1
ATOM 3504 C C . SER B 1 149 ? -1.141 -34.062 -7.691 1 94.69 149 SER B C 1
ATOM 3506 O O . SER B 1 149 ? -1.337 -35.219 -8.047 1 94.69 149 SER B O 1
ATOM 3508 N N . THR B 1 150 ? -2.109 -33.188 -7.488 1 93.62 150 THR B N 1
ATOM 3509 C CA . THR B 1 150 ? -3.494 -33.625 -7.66 1 93.62 150 THR B CA 1
ATOM 3510 C C . THR B 1 150 ? -3.91 -33.531 -9.125 1 93.62 150 THR B C 1
ATOM 3512 O O . THR B 1 150 ? -4.945 -34.062 -9.516 1 93.62 150 THR B O 1
ATOM 3515 N N . GLU B 1 151 ? -3.055 -32.906 -9.945 1 95.88 151 GLU B N 1
ATOM 3516 C CA . GLU B 1 151 ? -3.418 -32.719 -11.344 1 95.88 151 GLU B CA 1
ATOM 3517 C C . GLU B 1 151 ? -2.633 -33.625 -12.266 1 95.88 151 GLU B C 1
ATOM 3519 O O . GLU B 1 151 ? -2.986 -33.812 -13.438 1 95.88 151 GLU B O 1
ATOM 3524 N N . THR B 1 152 ? -1.581 -34.281 -11.828 1 97 152 THR B N 1
ATOM 3525 C CA . THR B 1 152 ? -0.772 -35.188 -12.609 1 97 152 THR B CA 1
ATOM 3526 C C . THR B 1 152 ? -0.084 -36.219 -11.711 1 97 152 THR B C 1
ATOM 3528 O O . THR B 1 152 ? 0.339 -35.875 -10.602 1 97 152 THR B O 1
ATOM 3531 N N . ASP B 1 153 ? 0.116 -37.438 -12.234 1 96.44 153 ASP B N 1
ATOM 3532 C CA . ASP B 1 153 ? 0.803 -38.5 -11.5 1 96.44 153 ASP B CA 1
ATOM 3533 C C . ASP B 1 153 ? 2.291 -38.5 -11.844 1 96.44 153 ASP B C 1
ATOM 3535 O O . ASP B 1 153 ? 3.031 -39.375 -11.344 1 96.44 153 ASP B O 1
ATOM 3539 N N . CYS B 1 154 ? 2.658 -37.562 -12.672 1 98.06 154 CYS B N 1
ATOM 3540 C CA . CYS B 1 154 ? 4.059 -37.562 -13.086 1 98.06 154 CYS B CA 1
ATOM 3541 C C . CYS B 1 154 ? 4.977 -37.344 -11.891 1 98.06 154 CYS B C 1
ATOM 3543 O O . CYS B 1 154 ? 4.766 -36.406 -11.102 1 98.06 154 CYS B O 1
ATOM 3545 N N . GLN B 1 155 ? 6.043 -38.125 -11.836 1 98.12 155 GLN B N 1
ATOM 3546 C CA . GLN B 1 155 ? 6.969 -38.031 -10.711 1 98.12 155 GLN B CA 1
ATOM 3547 C C . GLN B 1 155 ? 8.367 -37.656 -11.188 1 98.12 155 GLN B C 1
ATOM 3549 O O . GLN B 1 155 ? 9.305 -37.594 -10.391 1 98.12 155 GLN B O 1
ATOM 3554 N N . ASN B 1 156 ? 8.555 -37.406 -12.461 1 98.69 156 ASN B N 1
ATOM 3555 C CA . ASN B 1 156 ? 9.836 -37 -13.031 1 98.69 156 ASN B CA 1
ATOM 3556 C C . ASN B 1 156 ? 9.984 -35.469 -13.094 1 98.69 156 ASN B C 1
ATOM 3558 O O . ASN B 1 156 ? 9.133 -34.781 -13.664 1 98.69 156 ASN B O 1
ATOM 3562 N N . ILE B 1 157 ? 11.031 -35 -12.461 1 98.81 157 ILE B N 1
ATOM 3563 C CA . ILE B 1 157 ? 11.312 -33.562 -12.453 1 98.81 157 ILE B CA 1
ATOM 3564 C C . ILE B 1 157 ? 12.672 -33.281 -13.094 1 98.81 157 ILE B C 1
ATOM 3566 O O . ILE B 1 157 ? 13.633 -34 -12.852 1 98.81 157 ILE B O 1
ATOM 3570 N N . VAL B 1 158 ? 12.766 -32.375 -13.984 1 98.88 158 VAL B N 1
ATOM 3571 C CA . VAL B 1 158 ? 14.023 -31.766 -14.398 1 98.88 158 VAL B CA 1
ATOM 3572 C C . VAL B 1 158 ? 14.125 -30.359 -13.836 1 98.88 158 VAL B C 1
ATOM 3574 O O . VAL B 1 158 ? 13.375 -29.469 -14.234 1 98.88 158 VAL B O 1
ATOM 3577 N N . ALA B 1 159 ? 15.094 -30.125 -12.922 1 98.81 159 ALA B N 1
ATOM 3578 C CA . ALA B 1 159 ? 15.203 -28.859 -12.219 1 98.81 159 ALA B CA 1
ATOM 3579 C C . ALA B 1 159 ? 16.391 -28.047 -12.734 1 98.81 159 ALA B C 1
ATOM 3581 O O . ALA B 1 159 ? 17.516 -28.562 -12.805 1 98.81 159 ALA B O 1
ATOM 3582 N N . TRP B 1 160 ? 16.078 -26.844 -13.078 1 98.75 160 TRP B N 1
ATOM 3583 C CA . TRP B 1 160 ? 17.109 -25.906 -13.492 1 98.75 160 TRP B CA 1
ATOM 3584 C C . TRP B 1 160 ? 17.422 -24.906 -12.367 1 98.75 160 TRP B C 1
ATOM 3586 O O . TRP B 1 160 ? 16.516 -24.438 -11.68 1 98.75 160 TRP B O 1
ATOM 3596 N N . GLY B 1 161 ? 18.625 -24.625 -12.094 1 97 161 GLY B N 1
ATOM 3597 C CA . GLY B 1 161 ? 19.078 -23.609 -11.148 1 97 161 GLY B CA 1
ATOM 3598 C C . GLY B 1 161 ? 20.5 -23.141 -11.43 1 97 161 GLY B C 1
ATOM 3599 O O . GLY B 1 161 ? 21.188 -23.719 -12.273 1 97 161 GLY B O 1
ATOM 3600 N N . ARG B 1 162 ? 21.031 -22.125 -10.797 1 92.56 162 ARG B N 1
ATOM 3601 C CA . ARG B 1 162 ? 22.328 -21.516 -11.047 1 92.56 162 ARG B CA 1
ATOM 3602 C C . ARG B 1 162 ? 23.391 -22.062 -10.086 1 92.56 162 ARG B C 1
ATOM 3604 O O . ARG B 1 162 ? 24.578 -21.984 -10.359 1 92.56 162 ARG B O 1
ATOM 3611 N N . SER B 1 163 ? 22.891 -22.547 -8.953 1 92.12 163 SER B N 1
ATOM 3612 C CA . SER B 1 163 ? 23.781 -23 -7.887 1 92.12 163 SER B CA 1
ATOM 3613 C C . SER B 1 163 ? 23.703 -24.5 -7.688 1 92.12 163 SER B C 1
ATOM 3615 O O . SER B 1 163 ? 22.609 -25.047 -7.445 1 92.12 163 SER B O 1
ATOM 3617 N N . ASP B 1 164 ? 24.922 -25.094 -7.66 1 95.69 164 ASP B N 1
ATOM 3618 C CA . ASP B 1 164 ? 24.969 -26.547 -7.422 1 95.69 164 ASP B CA 1
ATOM 3619 C C . ASP B 1 164 ? 24.438 -26.891 -6.031 1 95.69 164 ASP B C 1
ATOM 3621 O O . ASP B 1 164 ? 23.719 -27.875 -5.863 1 95.69 164 ASP B O 1
ATOM 3625 N N . ASP B 1 165 ? 24.75 -26.062 -5.16 1 94.44 165 ASP B N 1
ATOM 3626 C CA . ASP B 1 165 ? 24.312 -26.297 -3.787 1 94.44 165 ASP B CA 1
ATOM 3627 C C . ASP B 1 165 ? 22.797 -26.203 -3.67 1 94.44 165 ASP B C 1
ATOM 3629 O O . ASP B 1 165 ? 22.156 -27.047 -3.037 1 94.44 165 ASP B O 1
ATOM 3633 N N . SER B 1 166 ? 22.234 -25.203 -4.312 1 93.5 166 SER B N 1
ATOM 3634 C CA . SER B 1 166 ? 20.797 -25.016 -4.266 1 93.5 166 SER B CA 1
ATOM 3635 C C . SER B 1 166 ? 20.078 -26.156 -4.992 1 93.5 166 SER B C 1
ATOM 3637 O O . SER B 1 166 ? 19.016 -26.609 -4.547 1 93.5 166 SER B O 1
ATOM 3639 N N . LEU B 1 167 ? 20.625 -26.625 -6.09 1 97.44 167 LEU B N 1
ATOM 3640 C CA . LEU B 1 167 ? 20.047 -27.719 -6.852 1 97.44 167 LEU B CA 1
ATOM 3641 C C . LEU B 1 167 ? 20.078 -29.016 -6.051 1 97.44 167 LEU B C 1
ATOM 3643 O O . LEU B 1 167 ? 19.125 -29.781 -6.055 1 97.44 167 LEU B O 1
ATOM 3647 N N . ARG B 1 168 ? 21.188 -29.203 -5.359 1 97.31 168 ARG B N 1
ATOM 3648 C CA . ARG B 1 168 ? 21.297 -30.391 -4.527 1 97.31 168 ARG B CA 1
ATOM 3649 C C . ARG B 1 168 ? 20.234 -30.391 -3.43 1 97.31 168 ARG B C 1
ATOM 3651 O O . ARG B 1 168 ? 19.578 -31.406 -3.189 1 97.31 168 ARG B O 1
ATOM 3658 N N . ARG B 1 169 ? 20.125 -29.297 -2.785 1 95 169 ARG B N 1
ATOM 3659 C CA . ARG B 1 169 ? 19.125 -29.172 -1.732 1 95 169 ARG B CA 1
ATOM 3660 C C . ARG B 1 169 ? 17.734 -29.422 -2.283 1 95 169 ARG B C 1
ATOM 3662 O O . ARG B 1 169 ? 16.906 -30.094 -1.651 1 95 169 ARG B O 1
ATOM 3669 N N . TYR B 1 170 ? 17.469 -28.812 -3.414 1 97.44 170 TYR B N 1
ATOM 3670 C CA . TYR B 1 170 ? 16.188 -29.016 -4.062 1 97.44 170 TYR B CA 1
ATOM 3671 C C . TYR B 1 170 ? 15.945 -30.5 -4.363 1 97.44 170 TYR B C 1
ATOM 3673 O O . TYR B 1 170 ? 14.867 -31.031 -4.094 1 97.44 170 TYR B O 1
ATOM 3681 N N . CYS B 1 171 ? 16.906 -31.125 -4.953 1 98.12 171 CYS B N 1
ATOM 3682 C CA . CYS B 1 171 ? 16.828 -32.531 -5.297 1 98.12 171 CYS B CA 1
ATOM 3683 C C . CYS B 1 171 ? 16.5 -33.375 -4.066 1 98.12 171 CYS B C 1
ATOM 3685 O O . CYS B 1 171 ? 15.594 -34.219 -4.109 1 98.12 171 CYS B O 1
ATOM 3687 N N . ASP B 1 172 ? 17.172 -33.156 -3.018 1 98.12 172 ASP B N 1
ATOM 3688 C CA . ASP B 1 172 ? 16.953 -33.906 -1.786 1 98.12 172 ASP B CA 1
ATOM 3689 C C . ASP B 1 172 ? 15.531 -33.719 -1.264 1 98.12 172 ASP B C 1
ATOM 3691 O O . ASP B 1 172 ? 14.852 -34.688 -0.901 1 98.12 172 ASP B O 1
ATOM 3695 N N . ASP B 1 173 ? 15.117 -32.5 -1.234 1 97.62 173 ASP B N 1
ATOM 3696 C CA . ASP B 1 173 ? 13.797 -32.156 -0.713 1 97.62 173 ASP B CA 1
ATOM 3697 C C . ASP B 1 173 ? 12.703 -32.844 -1.527 1 97.62 173 ASP B C 1
ATOM 3699 O O . ASP B 1 173 ? 11.766 -33.438 -0.963 1 97.62 173 ASP B O 1
ATOM 3703 N N . MET B 1 174 ? 12.812 -32.781 -2.855 1 98.38 174 MET B N 1
ATOM 3704 C CA . MET B 1 174 ? 11.766 -33.312 -3.717 1 98.38 174 MET B CA 1
ATOM 3705 C C . MET B 1 174 ? 11.82 -34.844 -3.742 1 98.38 174 MET B C 1
ATOM 3707 O O . MET B 1 174 ? 10.781 -35.5 -3.844 1 98.38 174 MET B O 1
ATOM 3711 N N . ALA B 1 175 ? 13 -35.375 -3.67 1 98.12 175 ALA B N 1
ATOM 3712 C CA . ALA B 1 175 ? 13.133 -36.844 -3.596 1 98.12 175 ALA B CA 1
ATOM 3713 C C . ALA B 1 175 ? 12.422 -37.375 -2.363 1 98.12 175 ALA B C 1
ATOM 3715 O O . ALA B 1 175 ? 11.828 -38.469 -2.414 1 98.12 175 ALA B O 1
ATOM 3716 N N . ALA B 1 176 ? 12.5 -36.656 -1.326 1 98 176 ALA B N 1
ATOM 3717 C CA . ALA B 1 176 ? 11.844 -37.062 -0.083 1 98 176 ALA B CA 1
ATOM 3718 C C . ALA B 1 176 ? 10.328 -37.125 -0.249 1 98 176 ALA B C 1
ATOM 3720 O O . ALA B 1 176 ? 9.641 -37.812 0.496 1 98 176 ALA B O 1
ATOM 3721 N N . LEU B 1 177 ? 9.852 -36.5 -1.239 1 97.31 177 LEU B N 1
ATOM 3722 C CA . LEU B 1 177 ? 8.422 -36.469 -1.503 1 97.31 177 LEU B CA 1
ATOM 3723 C C . LEU B 1 177 ? 8.047 -37.5 -2.564 1 97.31 177 LEU B C 1
ATOM 3725 O O . LEU B 1 177 ? 6.891 -37.562 -2.984 1 97.31 177 LEU B O 1
ATOM 3729 N N . GLY B 1 178 ? 9.031 -38.219 -3.107 1 97.62 178 GLY B N 1
ATOM 3730 C CA . GLY B 1 178 ? 8.758 -39.312 -4.016 1 97.62 178 GLY B CA 1
ATOM 3731 C C . GLY B 1 178 ? 9.047 -38.969 -5.465 1 97.62 178 GLY B C 1
ATOM 3732 O O . GLY B 1 178 ? 8.781 -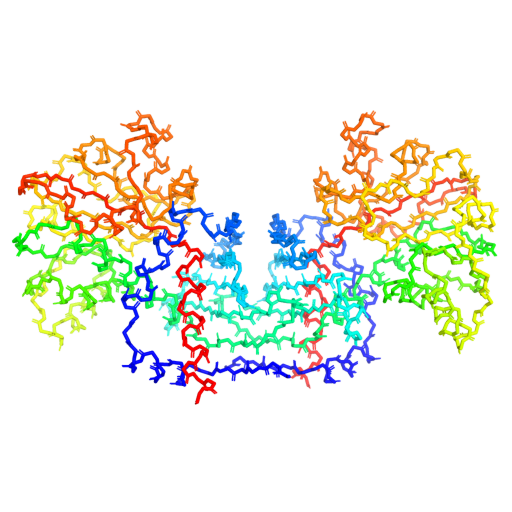39.781 -6.359 1 97.62 178 GLY B O 1
ATOM 3733 N N . TYR B 1 179 ? 9.633 -37.844 -5.684 1 98.62 179 TYR B N 1
ATOM 3734 C CA . TYR B 1 179 ? 9.93 -37.438 -7.059 1 98.62 179 TYR B CA 1
ATOM 3735 C C . TYR B 1 179 ? 11.32 -37.938 -7.477 1 98.62 179 TYR B C 1
ATOM 3737 O O . TYR B 1 179 ? 12.219 -38.062 -6.641 1 98.62 179 TYR B O 1
ATOM 3745 N N . HIS B 1 180 ? 11.43 -38.25 -8.734 1 98.62 180 HIS B N 1
ATOM 3746 C CA . HIS B 1 180 ? 12.727 -38.469 -9.367 1 98.62 180 HIS B CA 1
ATOM 3747 C C . HIS B 1 180 ? 13.25 -37.188 -10 1 98.62 180 HIS B C 1
ATOM 3749 O O . HIS B 1 180 ? 12.68 -36.688 -10.977 1 98.62 180 HIS B O 1
ATOM 3755 N N . VAL B 1 181 ? 14.438 -36.688 -9.469 1 98.69 181 VAL B N 1
ATOM 3756 C CA . VAL B 1 181 ? 14.859 -35.344 -9.875 1 98.69 181 VAL B CA 1
ATOM 3757 C C . VAL B 1 181 ? 16.188 -35.438 -10.625 1 98.69 181 VAL B C 1
ATOM 3759 O O . VAL B 1 181 ? 17.156 -36 -10.117 1 98.69 181 VAL B O 1
ATOM 3762 N N . THR B 1 182 ? 16.219 -34.969 -11.781 1 98.38 182 THR B N 1
ATOM 3763 C CA . THR B 1 182 ? 17.453 -34.656 -12.5 1 98.38 182 THR B CA 1
ATOM 3764 C C . THR B 1 182 ? 17.703 -33.125 -12.477 1 98.38 182 THR B C 1
ATOM 3766 O O . THR B 1 182 ? 16.766 -32.344 -12.586 1 98.38 182 THR B O 1
ATOM 3769 N N . THR B 1 183 ? 18.969 -32.781 -12.289 1 98.44 183 THR B N 1
ATOM 3770 C CA . THR B 1 183 ? 19.297 -31.359 -12.203 1 98.44 183 THR B CA 1
ATOM 3771 C C . THR B 1 183 ? 20.109 -30.922 -13.422 1 98.44 183 THR B C 1
ATOM 3773 O O . THR B 1 183 ? 20.781 -31.734 -14.055 1 98.44 183 THR B O 1
ATOM 3776 N N . THR B 1 184 ? 19.938 -29.672 -13.797 1 98.38 184 THR B N 1
ATOM 3777 C CA . THR B 1 184 ? 20.688 -29.141 -14.93 1 98.38 184 THR B CA 1
ATOM 3778 C C . THR B 1 184 ? 20.891 -27.641 -14.781 1 98.38 184 THR B C 1
ATOM 3780 O O . THR B 1 184 ? 20.188 -26.984 -14.008 1 98.38 184 THR B O 1
ATOM 3783 N N . ARG B 1 185 ? 21.938 -27.078 -15.445 1 97.06 185 ARG B N 1
ATOM 3784 C CA . ARG B 1 185 ? 22.156 -25.641 -15.57 1 97.06 185 ARG B CA 1
ATOM 3785 C C . ARG B 1 185 ? 21.938 -25.172 -17.016 1 97.06 185 ARG B C 1
ATOM 3787 O O . ARG B 1 185 ? 22.156 -24 -17.328 1 97.06 185 ARG B O 1
ATOM 3794 N N . ASP B 1 186 ? 21.344 -26.125 -17.781 1 97.69 186 ASP B N 1
ATOM 3795 C CA . ASP B 1 186 ? 21.047 -25.844 -19.188 1 97.69 186 ASP B CA 1
ATOM 3796 C C . ASP B 1 186 ? 19.547 -25.906 -19.453 1 97.69 186 ASP B C 1
ATOM 3798 O O . ASP B 1 186 ? 18.938 -26.969 -19.422 1 97.69 186 ASP B O 1
ATOM 3802 N N . ALA B 1 187 ? 19.031 -24.797 -19.844 1 98 187 ALA B N 1
ATOM 3803 C CA . ALA B 1 187 ? 17.578 -24.656 -20.078 1 98 187 ALA B CA 1
ATOM 3804 C C . ALA B 1 187 ? 17.125 -25.578 -21.203 1 98 187 ALA B C 1
ATOM 3806 O O . ALA B 1 187 ? 15.984 -26.062 -21.188 1 98 187 ALA B O 1
ATOM 3807 N N . ARG B 1 188 ? 17.938 -25.859 -22.156 1 97.69 188 ARG B N 1
ATOM 3808 C CA . ARG B 1 188 ? 17.594 -26.703 -23.297 1 97.69 188 ARG B CA 1
ATOM 3809 C C . ARG B 1 188 ? 17.219 -28.109 -22.859 1 97.69 188 ARG B C 1
ATOM 3811 O O . ARG B 1 188 ? 16.344 -28.734 -23.438 1 97.69 188 ARG B O 1
ATOM 3818 N N . GLU B 1 189 ? 17.859 -28.516 -21.906 1 98.38 189 GLU B N 1
ATOM 3819 C CA . GLU B 1 189 ? 17.609 -29.859 -21.391 1 98.38 189 GLU B CA 1
ATOM 3820 C C . GLU B 1 189 ? 16.219 -29.969 -20.781 1 98.38 189 GLU B C 1
ATOM 3822 O O . GLU B 1 189 ? 15.547 -30.984 -20.906 1 98.38 189 GLU B O 1
ATOM 3827 N N . VAL B 1 190 ? 15.805 -28.906 -20.078 1 98.69 190 VAL B N 1
ATOM 3828 C CA . VAL B 1 190 ? 14.461 -28.875 -19.516 1 98.69 190 VAL B CA 1
ATOM 3829 C C . VAL B 1 190 ? 13.43 -28.906 -20.641 1 98.69 190 VAL B C 1
ATOM 3831 O O . VAL B 1 190 ? 12.492 -29.703 -20.609 1 98.69 190 VAL B O 1
ATOM 3834 N N . ALA B 1 191 ? 13.648 -28.031 -21.641 1 98.06 191 ALA B N 1
ATOM 3835 C CA . ALA B 1 191 ? 12.703 -27.891 -22.75 1 98.06 191 ALA B CA 1
ATOM 3836 C C . ALA B 1 191 ? 12.578 -29.188 -23.547 1 98.06 191 ALA B C 1
ATOM 3838 O O . ALA B 1 191 ? 11.5 -29.531 -24.031 1 98.06 191 ALA B O 1
ATOM 3839 N N . GLU B 1 192 ? 13.672 -29.875 -23.656 1 97.38 192 GLU B N 1
ATOM 3840 C CA . GLU B 1 192 ? 13.695 -31.125 -24.422 1 97.38 192 GLU B CA 1
ATOM 3841 C C . GLU B 1 192 ? 13.008 -32.25 -23.672 1 97.38 192 GLU B C 1
ATOM 3843 O O . GLU B 1 192 ? 12.344 -33.094 -24.281 1 97.38 192 GLU B O 1
ATOM 3848 N N . ALA B 1 193 ? 13.078 -32.219 -22.453 1 98.31 193 ALA B N 1
ATOM 3849 C CA . ALA B 1 193 ? 12.656 -33.375 -21.656 1 98.31 193 ALA B CA 1
ATOM 3850 C C . ALA B 1 193 ? 11.227 -33.188 -21.141 1 98.31 193 ALA B C 1
ATOM 3852 O O . ALA B 1 193 ? 10.547 -34.156 -20.812 1 98.31 193 ALA B O 1
ATOM 3853 N N . CYS B 1 194 ? 10.781 -32.031 -21.031 1 98.62 194 CYS B N 1
ATOM 3854 C CA . CYS B 1 194 ? 9.57 -31.75 -20.25 1 98.62 194 CYS B CA 1
ATOM 3855 C C . CYS B 1 194 ? 8.5 -31.109 -21.125 1 98.62 194 CYS B C 1
ATOM 3857 O O . CYS B 1 194 ? 8.797 -30.266 -21.969 1 98.62 194 CYS B O 1
ATOM 3859 N N . ASN B 1 195 ? 7.23 -31.516 -20.844 1 98.44 195 ASN B N 1
ATOM 3860 C CA . ASN B 1 195 ? 6.113 -30.875 -21.531 1 98.44 195 ASN B CA 1
ATOM 3861 C C . ASN B 1 195 ? 5.184 -30.188 -20.531 1 98.44 195 ASN B C 1
ATOM 3863 O O . ASN B 1 195 ? 4.062 -29.797 -20.891 1 98.44 195 ASN B O 1
ATOM 3867 N N . LEU B 1 196 ? 5.492 -30.062 -19.344 1 98.62 196 LEU B N 1
ATOM 3868 C CA . LEU B 1 196 ? 4.926 -29.203 -18.297 1 98.62 196 LEU B CA 1
ATOM 3869 C C . LEU B 1 196 ? 6.027 -28.453 -17.562 1 98.62 196 LEU B C 1
ATOM 3871 O O . LEU B 1 196 ? 6.809 -29.062 -16.828 1 98.62 196 LEU B O 1
ATOM 3875 N N . ILE B 1 197 ? 6.074 -27.125 -17.75 1 98.88 197 ILE B N 1
ATOM 3876 C CA . ILE B 1 197 ? 7.203 -26.328 -17.25 1 98.88 197 ILE B CA 1
ATOM 3877 C C . ILE B 1 197 ? 6.699 -25.25 -16.297 1 98.88 197 ILE B C 1
ATOM 3879 O O . ILE B 1 197 ? 5.723 -24.562 -16.594 1 98.88 197 ILE B O 1
ATOM 3883 N N . ILE B 1 198 ? 7.348 -25.109 -15.164 1 98.81 198 ILE B N 1
ATOM 3884 C CA . ILE B 1 198 ? 7.047 -24.109 -14.148 1 98.81 198 ILE B CA 1
ATOM 3885 C C . ILE B 1 198 ? 8.227 -23.141 -14 1 98.81 198 ILE B C 1
ATOM 3887 O O . ILE B 1 198 ? 9.367 -23.578 -13.805 1 98.81 198 ILE B O 1
ATOM 3891 N N . MET B 1 199 ? 7.93 -21.859 -14.133 1 98.56 199 MET B N 1
ATOM 3892 C CA . MET B 1 199 ? 8.945 -20.812 -13.992 1 98.56 199 MET B CA 1
ATOM 3893 C C . MET B 1 199 ? 8.797 -20.078 -12.664 1 98.56 199 MET B C 1
ATOM 3895 O O . MET B 1 199 ? 7.77 -19.453 -12.414 1 98.56 199 MET B O 1
ATOM 3899 N N . THR B 1 200 ? 9.828 -20.109 -11.812 1 97.12 200 THR B N 1
ATOM 3900 C CA . THR B 1 200 ? 9.695 -19.5 -10.492 1 97.12 200 THR B CA 1
ATOM 3901 C C . THR B 1 200 ? 10.969 -18.75 -10.125 1 97.12 200 THR B C 1
ATOM 3903 O O . THR B 1 200 ? 11.445 -18.844 -8.992 1 97.12 200 THR B O 1
ATOM 3906 N N . THR B 1 201 ? 11.539 -17.984 -11.031 1 95.38 201 THR B N 1
ATOM 3907 C CA . THR B 1 201 ? 12.766 -17.219 -10.773 1 95.38 201 THR B CA 1
ATOM 3908 C C . THR B 1 201 ? 12.492 -15.727 -10.828 1 95.38 201 THR B C 1
ATOM 3910 O O . THR B 1 201 ? 11.555 -15.281 -11.5 1 95.38 201 THR B O 1
ATOM 3913 N N . PRO B 1 202 ? 13.359 -15 -10.156 1 92.44 202 PRO B N 1
ATOM 3914 C CA . PRO B 1 202 ? 13.258 -13.547 -10.273 1 92.44 202 PRO B CA 1
ATOM 3915 C C . PRO B 1 202 ? 14.109 -12.984 -11.414 1 92.44 202 PRO B C 1
ATOM 3917 O O . PRO B 1 202 ? 14.672 -11.891 -11.297 1 92.44 202 PRO B O 1
ATOM 3920 N N . SER B 1 203 ? 14.258 -13.719 -12.477 1 95.25 203 SER B N 1
ATOM 3921 C CA . SER B 1 203 ? 15.156 -13.344 -13.562 1 95.25 203 SER B CA 1
ATOM 3922 C C . SER B 1 203 ? 14.688 -12.062 -14.242 1 95.25 203 SER B C 1
ATOM 3924 O O . SER B 1 203 ? 13.484 -11.797 -14.312 1 95.25 203 SER B O 1
ATOM 3926 N N . THR B 1 204 ? 15.664 -11.273 -14.711 1 94.88 204 THR B N 1
ATOM 3927 C CA . THR B 1 204 ? 15.352 -10.078 -15.484 1 94.88 204 THR B CA 1
ATOM 3928 C C . THR B 1 204 ? 15.68 -10.281 -16.953 1 94.88 204 THR B C 1
ATOM 3930 O O . THR B 1 204 ? 15.586 -9.344 -17.75 1 94.88 204 THR B O 1
ATOM 3933 N N . LYS B 1 205 ? 16.109 -11.469 -17.266 1 96.75 205 LYS B N 1
ATOM 3934 C CA . LYS B 1 205 ? 16.375 -11.883 -18.656 1 96.75 205 LYS B CA 1
ATOM 3935 C C . LYS B 1 205 ? 15.719 -13.227 -18.953 1 96.75 205 LYS B C 1
ATOM 3937 O O . LYS B 1 205 ? 15.656 -14.109 -18.094 1 96.75 205 LYS B O 1
ATOM 3942 N N . PRO B 1 206 ? 15.344 -13.453 -20.219 1 98.19 206 PRO B N 1
ATOM 3943 C CA . PRO B 1 206 ? 14.719 -14.734 -20.562 1 98.19 206 PRO B CA 1
ATOM 3944 C C . PRO B 1 206 ? 15.625 -15.922 -20.281 1 98.19 206 PRO B C 1
ATOM 3946 O O . PRO B 1 206 ? 16.828 -15.875 -20.578 1 98.19 206 PRO B O 1
ATOM 3949 N N . LEU B 1 207 ? 15.062 -16.938 -19.734 1 98.56 207 LEU B N 1
ATOM 3950 C CA . LEU B 1 207 ? 15.773 -18.172 -19.469 1 98.56 207 LEU B CA 1
ATOM 3951 C C . LEU B 1 207 ? 15.383 -19.25 -20.469 1 98.56 207 LEU B C 1
ATOM 3953 O O . LEU B 1 207 ? 16.203 -20.109 -20.828 1 98.56 207 LEU B O 1
ATOM 3957 N N . LEU B 1 208 ? 14.133 -19.281 -20.875 1 98.56 208 LEU B N 1
ATOM 3958 C CA . LEU B 1 208 ? 13.602 -20.25 -21.844 1 98.56 208 LEU B CA 1
ATOM 3959 C C . LEU B 1 208 ? 13.297 -19.562 -23.172 1 98.56 208 LEU B C 1
ATOM 3961 O O . LEU B 1 208 ? 12.648 -18.516 -23.203 1 98.56 208 LEU B O 1
ATOM 3965 N N . MET B 1 209 ? 13.773 -20.219 -24.281 1 98.19 209 MET B N 1
ATOM 3966 C CA . MET B 1 209 ? 13.633 -19.625 -25.609 1 98.19 209 MET B CA 1
ATOM 3967 C C . MET B 1 209 ? 12.555 -20.328 -26.406 1 98.19 209 MET B C 1
ATOM 3969 O O . MET B 1 209 ? 12.336 -21.531 -26.234 1 98.19 209 MET B O 1
ATOM 3973 N N . ALA B 1 210 ? 11.961 -19.609 -27.312 1 97.81 210 ALA B N 1
ATOM 3974 C CA . ALA B 1 210 ? 10.883 -20.141 -28.125 1 97.81 210 ALA B CA 1
ATOM 3975 C C . ALA B 1 210 ? 11.359 -21.328 -28.969 1 97.81 210 ALA B C 1
ATOM 3977 O O . ALA B 1 210 ? 10.617 -22.297 -29.172 1 97.81 210 ALA B O 1
ATOM 3978 N N . SER B 1 211 ? 12.555 -21.219 -29.453 1 96.69 211 SER B N 1
ATOM 3979 C CA . SER B 1 211 ? 13.109 -22.219 -30.359 1 96.69 211 SER B CA 1
ATOM 3980 C C . SER B 1 211 ? 13.305 -23.562 -29.641 1 96.69 211 SER B C 1
ATOM 3982 O O . SER B 1 211 ? 13.5 -24.594 -30.281 1 96.69 211 SER B O 1
ATOM 3984 N N . GLN B 1 212 ? 13.219 -23.547 -28.406 1 96.88 212 GLN B N 1
ATOM 3985 C CA . GLN B 1 212 ? 13.5 -24.734 -27.609 1 96.88 212 GLN B CA 1
ATOM 3986 C C . GLN B 1 212 ? 12.219 -25.516 -27.328 1 96.88 212 GLN B C 1
ATOM 3988 O O . GLN B 1 212 ? 12.281 -26.672 -26.906 1 96.88 212 GLN B O 1
ATOM 3993 N N . LEU B 1 213 ? 11.086 -24.938 -27.516 1 96.06 213 LEU B N 1
ATOM 3994 C CA . LEU B 1 213 ? 9.828 -25.516 -27.047 1 96.06 213 LEU B CA 1
ATOM 3995 C C . LEU B 1 213 ? 9.406 -26.688 -27.938 1 96.06 213 LEU B C 1
ATOM 3997 O O . LEU B 1 213 ? 9.562 -26.641 -29.156 1 96.06 213 LEU B O 1
ATOM 4001 N N . GLN B 1 214 ? 8.883 -27.625 -27.344 1 96.19 214 GLN B N 1
ATOM 4002 C CA . GLN B 1 214 ? 8.266 -28.75 -28.031 1 96.19 214 GLN B CA 1
ATOM 4003 C C . GLN B 1 214 ? 6.762 -28.562 -28.172 1 96.19 214 GLN B C 1
ATOM 4005 O O . GLN B 1 214 ? 6.133 -27.938 -27.312 1 96.19 214 GLN B O 1
ATOM 4010 N N . PRO B 1 215 ? 6.219 -29.156 -29.25 1 96.38 215 PRO B N 1
ATOM 4011 C CA . PRO B 1 215 ? 4.754 -29.188 -29.297 1 96.38 215 PRO B CA 1
ATOM 4012 C C . PRO B 1 215 ? 4.145 -29.859 -28.062 1 96.38 215 PRO B C 1
ATOM 4014 O O . PRO B 1 215 ? 4.719 -30.797 -27.516 1 96.38 215 PRO B O 1
ATOM 4017 N N . GLY B 1 216 ? 3.02 -29.297 -27.609 1 97.5 216 GLY B N 1
ATOM 4018 C CA . GLY B 1 216 ? 2.295 -29.891 -26.5 1 97.5 216 GLY B CA 1
ATOM 4019 C C . GLY B 1 216 ? 2.703 -29.328 -25.141 1 97.5 216 GLY B C 1
ATOM 4020 O O . GLY B 1 216 ? 2.086 -29.656 -24.125 1 97.5 216 GLY B O 1
ATOM 4021 N N . THR B 1 217 ? 3.627 -28.391 -25.078 1 98.25 217 THR B N 1
ATOM 4022 C CA . THR B 1 217 ? 4.184 -27.875 -23.828 1 98.25 217 THR B CA 1
ATOM 4023 C C . THR B 1 217 ? 3.215 -26.891 -23.172 1 98.25 217 THR B C 1
ATOM 4025 O O . THR B 1 217 ? 2.592 -26.078 -23.859 1 98.25 217 THR B O 1
ATOM 4028 N N . HIS B 1 218 ? 3.051 -27.047 -21.875 1 98.62 218 HIS B N 1
ATOM 4029 C CA . HIS B 1 218 ? 2.414 -26.031 -21.047 1 98.62 218 HIS B CA 1
ATOM 4030 C C . HIS B 1 218 ? 3.43 -25.344 -20.141 1 98.62 218 HIS B C 1
ATOM 4032 O O . HIS B 1 218 ? 4.273 -26.016 -19.531 1 98.62 218 HIS B O 1
ATOM 4038 N N . ILE B 1 219 ? 3.33 -24 -20.047 1 98.81 219 ILE B N 1
ATOM 4039 C CA . ILE B 1 219 ? 4.211 -23.234 -19.172 1 98.81 219 ILE B CA 1
ATOM 4040 C C . ILE B 1 219 ? 3.379 -22.453 -18.172 1 98.81 219 ILE B C 1
ATOM 4042 O O . ILE B 1 219 ? 2.457 -21.719 -18.562 1 98.81 219 ILE B O 1
ATOM 4046 N N . THR B 1 220 ? 3.631 -22.641 -16.922 1 98.69 220 THR B N 1
ATOM 4047 C CA . THR B 1 220 ? 3.162 -21.734 -15.883 1 98.69 220 THR B CA 1
ATOM 4048 C C . THR B 1 220 ? 4.277 -20.797 -15.43 1 98.69 220 THR B C 1
ATOM 4050 O O . THR B 1 220 ? 5.25 -21.234 -14.805 1 98.69 220 THR B O 1
ATOM 4053 N N . ALA B 1 221 ? 4.133 -19.547 -15.742 1 98.56 221 ALA B N 1
ATOM 4054 C CA . ALA B 1 221 ? 5.141 -18.547 -15.391 1 98.56 221 ALA B CA 1
ATOM 4055 C C . ALA B 1 221 ? 4.707 -17.734 -14.172 1 98.56 221 ALA B C 1
ATOM 4057 O O . ALA B 1 221 ? 3.686 -17.047 -14.211 1 98.56 221 ALA B O 1
ATOM 4058 N N . MET B 1 222 ? 5.586 -17.734 -13.133 1 95.56 222 MET B N 1
ATOM 4059 C CA . MET B 1 222 ? 5.215 -17.109 -11.867 1 95.56 222 MET B CA 1
ATOM 4060 C C . MET B 1 222 ? 6.258 -16.078 -11.438 1 95.56 222 MET B C 1
ATOM 4062 O O . MET B 1 222 ? 5.973 -15.203 -10.617 1 95.56 222 MET B O 1
ATOM 4066 N N . GLY B 1 223 ? 7.324 -16.109 -11.914 1 93.94 223 GLY B N 1
ATOM 4067 C CA . GLY B 1 223 ? 8.445 -15.383 -11.344 1 93.94 223 GLY B CA 1
ATOM 4068 C C . GLY B 1 223 ? 8.461 -13.914 -11.711 1 93.94 223 GLY B C 1
ATOM 4069 O O . GLY B 1 223 ? 9.023 -13.094 -10.992 1 93.94 223 GLY B O 1
ATOM 4070 N N . SER B 1 224 ? 7.957 -13.547 -12.828 1 93.88 224 SER B N 1
ATOM 4071 C CA . SER B 1 224 ? 7.965 -12.164 -13.305 1 93.88 224 SER B CA 1
ATOM 4072 C C . SER B 1 224 ? 6.793 -11.375 -12.734 1 93.88 224 SER B C 1
ATOM 4074 O O . SER B 1 224 ? 5.711 -11.336 -13.328 1 93.88 224 SER B O 1
ATOM 4076 N N . ASP B 1 225 ? 7.125 -10.633 -11.602 1 89 225 ASP B N 1
ATOM 4077 C CA . ASP B 1 225 ? 6.035 -9.93 -10.938 1 89 225 ASP B CA 1
ATOM 4078 C C . ASP B 1 225 ? 6.305 -8.422 -10.883 1 89 225 ASP B C 1
ATOM 4080 O O . ASP B 1 225 ? 5.625 -7.691 -10.164 1 89 225 ASP B O 1
ATOM 4084 N N . THR B 1 226 ? 7.363 -7.926 -11.469 1 91.06 226 THR B N 1
ATOM 4085 C CA . THR B 1 226 ? 7.645 -6.516 -11.711 1 91.06 226 THR B CA 1
ATOM 4086 C C . THR B 1 226 ? 7.859 -6.254 -13.203 1 91.06 226 THR B C 1
ATOM 4088 O O . THR B 1 226 ? 8.062 -7.188 -13.977 1 91.06 226 THR B O 1
ATOM 4091 N N . PRO B 1 227 ? 7.867 -4.961 -13.562 1 91.62 227 PRO B N 1
ATOM 4092 C CA . PRO B 1 227 ? 8.07 -4.652 -14.977 1 91.62 227 PRO B CA 1
ATOM 4093 C C . PRO B 1 227 ? 9.461 -5.043 -15.469 1 91.62 227 PRO B C 1
ATOM 4095 O O . PRO B 1 227 ? 9.664 -5.238 -16.672 1 91.62 227 PRO B O 1
ATOM 4098 N N . GLU B 1 228 ? 10.359 -5.188 -14.547 1 91.62 228 GLU B N 1
ATOM 4099 C CA . GLU B 1 228 ? 11.742 -5.441 -14.93 1 91.62 228 GLU B CA 1
ATOM 4100 C C . GLU B 1 228 ? 12.016 -6.934 -15.078 1 91.62 228 GLU B C 1
ATOM 4102 O O . GLU B 1 228 ? 12.938 -7.34 -15.789 1 91.62 228 GLU B O 1
ATOM 4107 N N . LYS B 1 229 ? 11.211 -7.75 -14.484 1 94.88 229 LYS B N 1
ATOM 4108 C CA . LYS B 1 229 ? 11.453 -9.188 -14.484 1 94.88 229 LYS B CA 1
ATOM 4109 C C . LYS B 1 229 ? 10.891 -9.844 -15.742 1 94.88 229 LYS B C 1
ATOM 4111 O O . LYS B 1 229 ? 9.852 -9.422 -16.25 1 94.88 229 LYS B O 1
ATOM 4116 N N . GLN B 1 230 ? 11.641 -10.883 -16.188 1 97.94 230 GLN B N 1
ATOM 4117 C CA . GLN B 1 230 ? 11.242 -11.656 -17.359 1 97.94 230 GLN B CA 1
ATOM 4118 C C . GLN B 1 230 ? 11.906 -13.031 -17.375 1 97.94 230 GLN B C 1
ATOM 4120 O O . GLN B 1 230 ? 13.141 -13.125 -17.359 1 97.94 230 GLN B O 1
ATOM 4125 N N . GLU B 1 231 ? 11.078 -14.047 -17.453 1 98.38 231 GLU B N 1
ATOM 4126 C CA . GLU B 1 231 ? 11.617 -15.406 -17.438 1 98.38 231 GLU B CA 1
ATOM 4127 C C . GLU B 1 231 ? 11.578 -16.016 -18.828 1 98.38 231 GLU B C 1
ATOM 4129 O O . GLU B 1 231 ? 12.391 -16.891 -19.141 1 98.38 231 GLU B O 1
ATOM 4134 N N . LEU B 1 232 ? 10.656 -15.586 -19.656 1 98.69 232 LEU B N 1
ATOM 4135 C CA . LEU B 1 232 ? 10.398 -16.219 -20.938 1 98.69 232 LEU B CA 1
ATOM 4136 C C . LEU B 1 232 ? 10.797 -15.289 -22.094 1 98.69 232 LEU B C 1
ATOM 4138 O O . LEU B 1 232 ? 10.531 -14.086 -22.047 1 98.69 232 LEU B O 1
ATOM 4142 N N . ASP B 1 233 ? 11.406 -15.914 -23.125 1 98.12 233 ASP B N 1
ATOM 4143 C CA . ASP B 1 233 ? 11.438 -15.242 -24.422 1 98.12 233 ASP B CA 1
ATOM 4144 C C . ASP B 1 233 ? 10.031 -14.836 -24.859 1 98.12 233 ASP B C 1
ATOM 4146 O O . ASP B 1 233 ? 9.117 -15.664 -24.875 1 98.12 233 ASP B O 1
ATOM 4150 N N . SER B 1 234 ? 9.953 -13.562 -25.203 1 97.88 234 SER B N 1
ATOM 4151 C CA . SER B 1 234 ? 8.625 -13.055 -25.531 1 97.88 234 SER B CA 1
ATOM 4152 C C . SER B 1 234 ? 8.031 -13.781 -26.734 1 97.88 234 SER B C 1
ATOM 4154 O O . SER B 1 234 ? 6.805 -13.867 -26.859 1 97.88 234 SER B O 1
ATOM 4156 N N . LEU B 1 235 ? 8.852 -14.32 -27.578 1 98.38 235 LEU B N 1
ATOM 4157 C CA . LEU B 1 235 ? 8.391 -15.039 -28.75 1 98.38 235 LEU B CA 1
ATOM 4158 C C . LEU B 1 235 ? 7.664 -16.328 -28.359 1 98.38 235 LEU B C 1
ATOM 4160 O O . LEU B 1 235 ? 6.941 -16.906 -29.172 1 98.38 235 LEU B O 1
ATOM 4164 N N . ILE B 1 236 ? 7.875 -16.797 -27.141 1 98.69 236 ILE B N 1
ATOM 4165 C CA . ILE B 1 236 ? 7.152 -17.969 -26.641 1 98.69 236 ILE B CA 1
ATOM 4166 C C . ILE B 1 236 ? 5.652 -17.672 -26.641 1 98.69 236 ILE B C 1
ATOM 4168 O O . ILE B 1 236 ? 4.852 -18.531 -27.031 1 98.69 236 ILE B O 1
ATOM 4172 N N . LEU B 1 237 ? 5.32 -16.469 -26.219 1 98.69 237 LEU B N 1
ATOM 4173 C CA . LEU B 1 237 ? 3.904 -16.125 -26.156 1 98.69 237 LEU B CA 1
ATOM 4174 C C . LEU B 1 237 ? 3.316 -15.977 -27.547 1 98.69 237 LEU B C 1
ATOM 4176 O O . LEU B 1 237 ? 2.137 -16.266 -27.766 1 98.69 237 LEU B O 1
ATOM 4180 N N . ALA B 1 238 ? 4.148 -15.57 -28.484 1 97.94 238 ALA B N 1
ATOM 4181 C CA . ALA B 1 238 ? 3.711 -15.5 -29.875 1 97.94 238 ALA B CA 1
ATOM 4182 C C . ALA B 1 238 ? 3.479 -16.891 -30.453 1 97.94 238 ALA B C 1
ATOM 4184 O O . ALA B 1 238 ? 2.572 -17.094 -31.266 1 97.94 238 ALA B O 1
ATOM 4185 N N . ARG B 1 239 ? 4.258 -17.797 -30.078 1 97.75 239 ARG B N 1
ATOM 4186 C CA . ARG B 1 239 ? 4.199 -19.172 -30.578 1 97.75 239 ARG B CA 1
ATOM 4187 C C . ARG B 1 239 ? 3.08 -19.953 -29.891 1 97.75 239 ARG B C 1
ATOM 4189 O O . ARG B 1 239 ? 2.564 -20.922 -30.453 1 97.75 239 ARG B O 1
ATOM 4196 N N . ALA B 1 240 ? 2.689 -19.578 -28.75 1 98.38 240 ALA B N 1
ATOM 4197 C CA . ALA B 1 240 ? 1.675 -20.281 -27.969 1 98.38 240 ALA B CA 1
ATOM 4198 C C . ALA B 1 240 ? 0.319 -20.234 -28.672 1 98.38 240 ALA B C 1
ATOM 4200 O O . ALA B 1 240 ? -0.047 -19.219 -29.266 1 98.38 240 ALA B O 1
ATOM 4201 N N . ASP B 1 241 ? -0.382 -21.312 -28.594 1 97.94 241 ASP B N 1
ATOM 4202 C CA . ASP B 1 241 ? -1.741 -21.375 -29.125 1 97.94 241 ASP B CA 1
ATOM 4203 C C . ASP B 1 241 ? -2.73 -20.688 -28.188 1 97.94 241 ASP B C 1
ATOM 4205 O O . ASP B 1 241 ? -3.746 -20.156 -28.641 1 97.94 241 ASP B O 1
ATOM 4209 N N . ILE B 1 242 ? -2.459 -20.797 -26.906 1 97.75 242 ILE B N 1
ATOM 4210 C CA . ILE B 1 242 ? -3.324 -20.234 -25.891 1 97.75 242 ILE B CA 1
ATOM 4211 C C . ILE B 1 242 ? -2.477 -19.516 -24.844 1 97.75 242 ILE B C 1
ATOM 4213 O O . ILE B 1 242 ? -1.54 -20.109 -24.281 1 97.75 242 ILE B O 1
ATOM 4217 N N . VAL B 1 243 ? -2.783 -18.25 -24.578 1 98.44 243 VAL B N 1
ATOM 4218 C CA . VAL B 1 243 ? -2.16 -17.453 -23.516 1 98.44 243 VAL B CA 1
ATOM 4219 C C . VAL B 1 243 ? -3.217 -17.016 -22.516 1 98.44 243 VAL B C 1
ATOM 4221 O O . VAL B 1 243 ? -4.242 -16.438 -22.875 1 98.44 243 VAL B O 1
ATOM 4224 N N . VAL B 1 244 ? -2.957 -17.344 -21.266 1 98.19 244 VAL B N 1
ATOM 4225 C CA . VAL B 1 244 ? -3.928 -17.047 -20.203 1 98.19 244 VAL B CA 1
ATOM 4226 C C . VAL B 1 244 ? -3.279 -16.188 -19.125 1 98.19 244 VAL B C 1
ATOM 4228 O O . VAL B 1 244 ? -2.152 -16.453 -18.703 1 98.19 244 VAL B O 1
ATOM 4231 N N . ALA B 1 245 ? -3.971 -15.156 -18.734 1 98.5 245 ALA B N 1
ATOM 4232 C CA . ALA B 1 245 ? -3.562 -14.273 -17.641 1 98.5 245 ALA B CA 1
ATOM 4233 C C . ALA B 1 245 ? -4.438 -14.492 -16.406 1 98.5 245 ALA B C 1
ATOM 4235 O O . ALA B 1 245 ? -5.629 -14.773 -16.516 1 98.5 245 ALA B O 1
ATOM 4236 N N . ASP B 1 246 ? -3.816 -14.328 -15.242 1 98.31 246 ASP B N 1
ATOM 4237 C CA . ASP B 1 246 ? -4.656 -14.281 -14.047 1 98.31 246 ASP B CA 1
ATOM 4238 C C . ASP B 1 246 ? -5.426 -12.961 -13.977 1 98.31 246 ASP B C 1
ATOM 4240 O O . ASP B 1 246 ? -6.523 -12.906 -13.422 1 98.31 246 ASP B O 1
ATOM 4244 N N . SER B 1 247 ? -4.875 -11.938 -14.391 1 98.25 247 SER B N 1
ATOM 4245 C CA . SER B 1 247 ? -5.457 -10.617 -14.586 1 98.25 247 SER B CA 1
ATOM 4246 C C . SER B 1 247 ? -4.941 -9.969 -15.859 1 98.25 247 SER B C 1
ATOM 4248 O O . SER B 1 247 ? -3.762 -9.617 -15.953 1 98.25 247 SER B O 1
ATOM 4250 N N . LEU B 1 248 ? -5.816 -9.812 -16.812 1 97.75 248 LEU B N 1
ATOM 4251 C CA . LEU B 1 248 ? -5.395 -9.172 -18.047 1 97.75 248 LEU B CA 1
ATOM 4252 C C . LEU B 1 248 ? -4.852 -7.77 -17.781 1 97.75 248 LEU B C 1
ATOM 4254 O O . LEU B 1 248 ? -3.777 -7.414 -18.281 1 97.75 248 LEU B O 1
ATOM 4258 N N . GLU B 1 249 ? -5.539 -7.047 -17 1 97.5 249 GLU B N 1
ATOM 4259 C CA . GLU B 1 249 ? -5.145 -5.676 -16.688 1 97.5 249 GLU B CA 1
ATOM 4260 C C . GLU B 1 249 ? -3.754 -5.633 -16.062 1 97.5 249 GLU B C 1
ATOM 4262 O O . GLU B 1 249 ? -2.902 -4.852 -16.484 1 97.5 249 GLU B O 1
ATOM 4267 N N . GLN B 1 250 ? -3.51 -6.406 -15.094 1 97.44 250 GLN B N 1
ATOM 4268 C CA . GLN B 1 250 ? -2.227 -6.402 -14.406 1 97.44 250 GLN B CA 1
ATOM 4269 C C . GLN B 1 250 ? -1.112 -6.922 -15.305 1 97.44 250 GLN B C 1
ATOM 4271 O O . GLN B 1 250 ? 0.013 -6.422 -15.266 1 97.44 250 GLN B O 1
ATOM 4276 N N . CYS B 1 251 ? -1.403 -7.887 -16.125 1 97.94 251 CYS B N 1
ATOM 4277 C CA . CYS B 1 251 ? -0.414 -8.508 -17 1 97.94 251 CYS B CA 1
ATOM 4278 C C . CYS B 1 251 ? -0.023 -7.566 -18.141 1 97.94 251 CYS B C 1
ATOM 4280 O O . CYS B 1 251 ? 0.948 -7.816 -18.844 1 97.94 251 CYS B O 1
ATOM 4282 N N . LEU B 1 252 ? -0.721 -6.48 -18.297 1 97.5 252 LEU B N 1
ATOM 4283 C CA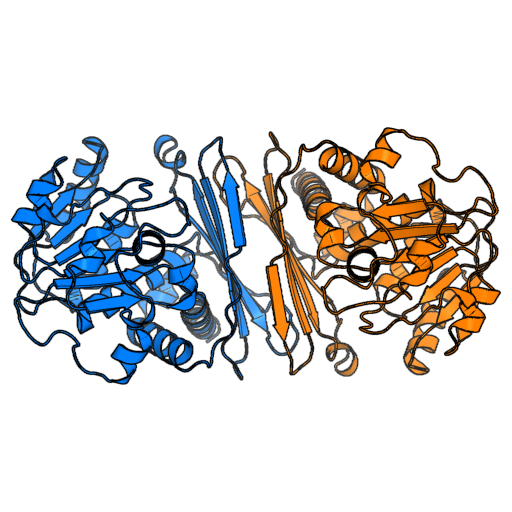 . LEU B 1 252 ? -0.33 -5.48 -19.281 1 97.5 252 LEU B CA 1
ATOM 4284 C C . LEU B 1 252 ? 0.702 -4.52 -18.703 1 97.5 252 LEU B C 1
ATOM 4286 O O . LEU B 1 252 ? 1.308 -3.736 -19.438 1 97.5 252 LEU B O 1
ATOM 4290 N N . SER B 1 253 ? 0.946 -4.637 -17.406 1 96.44 253 SER B N 1
ATOM 4291 C CA . SER B 1 253 ? 1.912 -3.729 -16.797 1 96.44 253 SER B CA 1
ATOM 4292 C C . SER B 1 253 ? 3.096 -4.492 -16.219 1 96.44 253 SER B C 1
ATOM 4294 O O . SER B 1 253 ? 4.113 -3.895 -15.852 1 96.44 253 SER B O 1
ATOM 4296 N N . ARG B 1 254 ? 3.004 -5.734 -16.078 1 95.69 254 ARG B N 1
ATOM 4297 C CA . ARG B 1 254 ? 4.062 -6.586 -15.539 1 95.69 254 ARG B CA 1
ATOM 4298 C C . ARG B 1 254 ? 3.881 -8.031 -15.992 1 95.69 254 ARG B C 1
ATOM 4300 O O . ARG B 1 254 ? 2.799 -8.414 -16.438 1 95.69 254 ARG B O 1
ATOM 4307 N N . GLY B 1 255 ? 4.938 -8.812 -15.875 1 96.62 255 GLY B N 1
ATOM 4308 C CA . GLY B 1 255 ? 4.867 -10.219 -16.25 1 96.62 255 GLY B CA 1
ATOM 4309 C C . GLY B 1 255 ? 5.309 -10.477 -17.672 1 96.62 255 GLY B C 1
ATOM 4310 O O . GLY B 1 255 ? 5.836 -9.586 -18.344 1 96.62 255 GLY B O 1
ATOM 4311 N N . GLU B 1 256 ? 5.09 -11.727 -18.125 1 98.62 256 GLU B N 1
ATOM 4312 C CA . GLU B 1 256 ? 5.523 -12.188 -19.438 1 98.62 256 GLU B CA 1
ATOM 4313 C C . GLU B 1 256 ? 4.676 -11.57 -20.547 1 98.62 256 GLU B C 1
ATOM 4315 O O . GLU B 1 256 ? 5.195 -11.211 -21.609 1 98.62 256 GLU B O 1
ATOM 4320 N N . ILE B 1 257 ? 3.426 -11.422 -20.297 1 98.69 257 ILE B N 1
ATOM 4321 C CA . ILE B 1 257 ? 2.512 -10.859 -21.281 1 98.69 257 ILE B CA 1
ATOM 4322 C C . ILE B 1 257 ? 2.863 -9.391 -21.531 1 98.69 257 ILE B C 1
ATOM 4324 O O . ILE B 1 257 ? 2.826 -8.922 -22.672 1 98.69 257 ILE B O 1
ATOM 4328 N N . PHE B 1 258 ? 3.215 -8.656 -20.469 1 98.44 258 PHE B N 1
ATOM 4329 C CA . PHE B 1 258 ? 3.641 -7.27 -20.594 1 98.44 258 PHE B CA 1
ATOM 4330 C C . PHE B 1 258 ? 4.762 -7.125 -21.609 1 98.44 258 PHE B C 1
ATOM 4332 O O . PHE B 1 258 ? 4.672 -6.316 -22.531 1 98.44 258 PHE B O 1
ATOM 4339 N N . HIS B 1 259 ? 5.746 -7.961 -21.484 1 98.25 259 HIS B N 1
ATOM 4340 C CA . HIS B 1 259 ? 6.902 -7.906 -22.375 1 98.25 259 HIS B CA 1
ATOM 4341 C C . HIS B 1 259 ? 6.52 -8.273 -23.797 1 98.25 259 HIS B C 1
ATOM 4343 O O . HIS B 1 259 ? 6.988 -7.648 -24.75 1 98.25 259 HIS B O 1
ATOM 4349 N N . ALA B 1 260 ? 5.719 -9.25 -23.938 1 98.62 260 ALA B N 1
ATOM 4350 C CA . ALA B 1 260 ? 5.316 -9.703 -25.266 1 98.62 260 ALA B CA 1
ATOM 4351 C C . ALA B 1 260 ? 4.484 -8.648 -25.984 1 98.62 260 ALA B C 1
ATOM 4353 O O . ALA B 1 260 ? 4.676 -8.391 -27.172 1 98.62 260 ALA B O 1
ATOM 4354 N N . VAL B 1 261 ? 3.543 -8.047 -25.25 1 98.56 261 VAL B N 1
ATOM 4355 C CA . VAL B 1 261 ? 2.699 -7.004 -25.828 1 98.56 261 VAL B CA 1
ATOM 4356 C C . VAL B 1 261 ? 3.549 -5.781 -26.188 1 98.56 261 VAL B C 1
ATOM 4358 O O . VAL B 1 261 ? 3.434 -5.23 -27.281 1 98.56 261 VAL B O 1
ATOM 4361 N N . ARG B 1 262 ? 4.371 -5.395 -25.297 1 97.81 262 ARG B N 1
ATOM 4362 C CA . ARG B 1 262 ? 5.242 -4.242 -25.5 1 97.81 262 ARG B CA 1
ATOM 4363 C C . ARG B 1 262 ? 6.129 -4.445 -26.734 1 97.81 262 ARG B C 1
ATOM 4365 O O . ARG B 1 262 ? 6.387 -3.502 -27.484 1 97.81 262 ARG B O 1
ATOM 4372 N N . ALA B 1 263 ? 6.551 -5.652 -26.938 1 97.81 263 ALA B N 1
ATOM 4373 C CA . ALA B 1 263 ? 7.426 -5.988 -28.062 1 97.81 263 ALA B CA 1
ATOM 4374 C C . ALA B 1 263 ? 6.625 -6.156 -29.359 1 97.81 263 ALA B C 1
ATOM 4376 O O . ALA B 1 263 ? 7.199 -6.332 -30.438 1 97.81 263 ALA B O 1
ATOM 4377 N N . GLY B 1 264 ? 5.359 -6.172 -29.234 1 98.31 264 GLY B N 1
ATOM 4378 C CA . GLY B 1 264 ? 4.492 -6.305 -30.391 1 98.31 264 GLY B CA 1
ATOM 4379 C C . GLY B 1 264 ? 4.324 -7.742 -30.844 1 98.31 264 GLY B C 1
ATOM 4380 O O . GLY B 1 264 ? 3.906 -7.996 -31.984 1 98.31 264 GLY B O 1
ATOM 4381 N N . HIS B 1 265 ? 4.652 -8.711 -30.016 1 98.44 265 HIS B N 1
ATOM 4382 C CA . HIS B 1 265 ? 4.605 -10.117 -30.406 1 98.44 265 HIS B CA 1
ATOM 4383 C C . HIS B 1 265 ? 3.189 -10.672 -30.297 1 98.44 265 HIS B C 1
ATOM 4385 O O . HIS B 1 265 ? 2.82 -11.594 -31.031 1 98.44 265 HIS B O 1
ATOM 4391 N N . ILE B 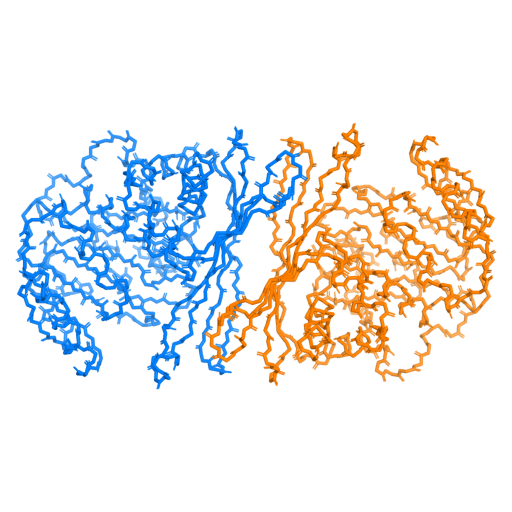1 266 ? 2.426 -10.125 -29.375 1 98.5 266 ILE B N 1
ATOM 4392 C CA . ILE B 1 266 ? 1.019 -10.492 -29.266 1 98.5 266 ILE B CA 1
ATOM 4393 C C . ILE B 1 266 ? 0.187 -9.25 -28.953 1 98.5 266 ILE B C 1
ATOM 4395 O O . ILE B 1 266 ? 0.724 -8.227 -28.516 1 98.5 266 ILE B O 1
ATOM 4399 N N . ALA B 1 267 ? -1.103 -9.344 -29.234 1 98.25 267 ALA B N 1
ATOM 4400 C CA . ALA B 1 267 ? -2.057 -8.312 -28.828 1 98.25 267 ALA B CA 1
ATOM 4401 C C . ALA B 1 267 ? -2.789 -8.703 -27.547 1 98.25 267 ALA B C 1
ATOM 4403 O O . ALA B 1 267 ? -2.994 -9.891 -27.281 1 98.25 267 ALA B O 1
ATOM 4404 N N . ALA B 1 268 ? -3.189 -7.73 -26.797 1 98 268 ALA B N 1
ATOM 4405 C CA . ALA B 1 268 ? -3.936 -7.961 -25.562 1 98 268 ALA B CA 1
ATOM 4406 C C . ALA B 1 268 ? -5.191 -8.789 -25.828 1 98 268 ALA B C 1
ATOM 4408 O O . ALA B 1 268 ? -5.598 -9.602 -24.984 1 98 268 ALA B O 1
ATOM 4409 N N . ALA B 1 269 ? -5.762 -8.586 -26.953 1 97.62 269 ALA B N 1
ATOM 4410 C CA . ALA B 1 269 ? -7.016 -9.242 -27.328 1 97.62 269 ALA B CA 1
ATOM 4411 C C . ALA B 1 269 ? -6.828 -10.75 -27.469 1 97.62 269 ALA B C 1
ATOM 4413 O O . ALA B 1 269 ? -7.801 -11.508 -27.469 1 97.62 269 ALA B O 1
ATOM 4414 N N . GLN B 1 270 ? -5.617 -11.242 -27.625 1 97.5 270 GLN B N 1
ATOM 4415 C CA . GLN B 1 270 ? -5.312 -12.656 -27.812 1 97.5 270 GLN B CA 1
ATOM 4416 C C . GLN B 1 270 ? -5.18 -13.375 -26.484 1 97.5 270 GLN B C 1
ATOM 4418 O O . GLN B 1 270 ? -5.02 -14.602 -26.438 1 97.5 270 GLN B O 1
ATOM 4423 N N . VAL B 1 271 ? -5.215 -12.586 -25.406 1 98.06 271 VAL B N 1
ATOM 4424 C CA . VAL B 1 271 ? -4.996 -13.141 -24.062 1 98.06 271 VAL B CA 1
ATOM 4425 C C . VAL B 1 271 ? -6.34 -13.43 -23.406 1 98.06 271 VAL B C 1
ATOM 4427 O O . VAL B 1 271 ? -7.234 -12.578 -23.406 1 98.06 271 VAL B O 1
ATOM 4430 N N . ARG B 1 272 ? -6.449 -14.656 -22.938 1 96.56 272 ARG B N 1
ATOM 4431 C CA . ARG B 1 272 ? -7.605 -15.031 -22.125 1 96.56 272 ARG B CA 1
ATOM 4432 C C . ARG B 1 272 ? -7.336 -14.797 -20.641 1 96.56 272 ARG B C 1
ATOM 4434 O O . ARG B 1 272 ? -6.18 -14.734 -20.219 1 96.56 272 ARG B O 1
ATOM 4441 N N . GLU B 1 273 ? -8.398 -14.648 -19.938 1 97.62 273 GLU B N 1
ATOM 4442 C CA . GLU B 1 273 ? -8.25 -14.516 -18.5 1 97.62 273 GLU B CA 1
ATOM 4443 C C . GLU B 1 273 ? -8.68 -15.789 -17.781 1 97.62 273 GLU B C 1
ATOM 4445 O O . GLU B 1 273 ? -9.695 -16.391 -18.125 1 97.62 273 GLU B O 1
ATOM 4450 N N . LEU B 1 274 ? -7.973 -16.188 -16.781 1 97.69 274 LEU B N 1
ATOM 4451 C CA . LEU B 1 274 ? -8.117 -17.469 -16.078 1 97.69 274 LEU B CA 1
ATOM 4452 C C . LEU B 1 274 ? -9.523 -17.609 -15.508 1 97.69 274 LEU B C 1
ATOM 4454 O O . LEU B 1 274 ? -10.125 -18.688 -15.594 1 97.69 274 LEU B O 1
ATOM 4458 N N . GLY B 1 275 ? -10.055 -16.547 -14.898 1 97.94 275 GLY B N 1
ATOM 4459 C CA . GLY B 1 275 ? -11.383 -16.625 -14.32 1 97.94 275 GLY B CA 1
ATOM 4460 C C . GLY B 1 275 ? -12.453 -17 -15.32 1 97.94 275 GLY B C 1
ATOM 4461 O O . GLY B 1 275 ? -13.414 -17.688 -14.984 1 97.94 275 GLY B O 1
ATOM 4462 N N . GLY B 1 276 ? -12.312 -16.438 -16.547 1 96.38 276 GLY B N 1
ATOM 4463 C CA . GLY B 1 276 ? -13.234 -16.812 -17.594 1 96.38 276 GLY B CA 1
ATOM 4464 C C . GLY B 1 276 ? -13.18 -18.281 -17.953 1 96.38 276 GLY B C 1
ATOM 4465 O O . GLY B 1 276 ? -14.203 -18.906 -18.219 1 96.38 276 GLY B O 1
ATOM 4466 N N . GLN B 1 277 ? -12.016 -18.875 -17.938 1 94.69 277 GLN B N 1
ATOM 4467 C CA . GLN B 1 277 ? -11.836 -20.297 -18.219 1 94.69 277 GLN B CA 1
ATOM 4468 C C . GLN B 1 277 ? -12.453 -21.172 -17.141 1 94.69 277 GLN B C 1
ATOM 4470 O O . GLN B 1 277 ? -13.109 -22.172 -17.422 1 94.69 277 GLN B O 1
ATOM 4475 N N . ILE B 1 278 ? -12.188 -20.75 -15.93 1 96.69 278 ILE B N 1
ATOM 4476 C CA . ILE B 1 278 ? -12.75 -21.469 -14.781 1 96.69 278 ILE B CA 1
ATOM 4477 C C . ILE B 1 278 ? -14.273 -21.453 -14.867 1 96.69 278 ILE B C 1
ATOM 4479 O O . ILE B 1 278 ? -14.914 -22.484 -14.672 1 96.69 278 ILE B O 1
ATOM 4483 N N . ARG B 1 279 ? -14.836 -20.312 -15.141 1 95.56 279 ARG B N 1
ATOM 4484 C CA . ARG B 1 279 ? -16.281 -20.172 -15.25 1 95.56 279 ARG B CA 1
ATOM 4485 C C . ARG B 1 279 ? -16.844 -21.094 -16.312 1 95.56 279 ARG B C 1
ATOM 4487 O O . ARG B 1 279 ? -17.906 -21.688 -16.125 1 95.56 279 ARG B O 1
ATOM 4494 N N . ALA B 1 280 ? -16.156 -21.141 -17.422 1 93.25 280 ALA B N 1
ATOM 4495 C CA . ALA B 1 280 ? -16.609 -22 -18.531 1 93.25 280 ALA B CA 1
ATOM 4496 C C . ALA B 1 280 ? -16.562 -23.469 -18.125 1 93.25 280 ALA B C 1
ATOM 4498 O O . ALA B 1 280 ? -17.391 -24.266 -18.609 1 93.25 280 ALA B O 1
ATOM 4499 N N . GLY B 1 281 ? -15.664 -23.828 -17.25 1 89.69 281 GLY B N 1
ATOM 4500 C CA . GLY B 1 281 ? -15.602 -25.172 -16.703 1 89.69 281 GLY B CA 1
ATOM 4501 C C . GLY B 1 281 ? -14.984 -26.188 -17.641 1 89.69 281 GLY B C 1
ATOM 4502 O O . GLY B 1 281 ? -15.016 -27.391 -17.375 1 89.69 281 GLY B O 1
ATOM 4503 N N . THR B 1 282 ? -14.531 -25.75 -18.812 1 85.12 282 THR B N 1
ATOM 4504 C CA . THR B 1 282 ? -13.953 -26.688 -19.766 1 85.12 282 THR B CA 1
ATOM 4505 C C . THR B 1 282 ? -12.477 -26.375 -20 1 85.12 282 THR B C 1
ATOM 4507 O O . THR B 1 282 ? -12.062 -25.219 -19.891 1 85.12 282 THR B O 1
ATOM 4510 N N . ARG B 1 283 ? -11.781 -27.516 -20.281 1 87.25 283 ARG B N 1
ATOM 4511 C CA . ARG B 1 283 ? -10.383 -27.344 -20.656 1 87.25 283 ARG B CA 1
ATOM 4512 C C . ARG B 1 283 ? -10.242 -26.484 -21.906 1 87.25 283 ARG B C 1
ATOM 4514 O O . ARG B 1 283 ? -11.055 -26.594 -22.828 1 87.25 283 ARG B O 1
ATOM 4521 N N . VAL B 1 284 ? -9.266 -25.719 -21.812 1 86 284 VAL B N 1
ATOM 4522 C CA . VAL B 1 284 ? -9.047 -24.812 -22.938 1 86 284 VAL B CA 1
ATOM 4523 C C . VAL B 1 284 ? -8.273 -25.531 -24.031 1 86 284 VAL B C 1
ATOM 4525 O O . VAL B 1 284 ? -8.484 -25.266 -25.219 1 86 284 VAL B O 1
ATOM 4528 N N . ARG B 1 285 ? -7.422 -26.406 -23.578 1 88.31 285 ARG B N 1
ATOM 4529 C CA . ARG B 1 285 ? -6.641 -27.203 -24.516 1 88.31 285 ARG B CA 1
ATOM 4530 C C . ARG B 1 285 ? -7.543 -28.141 -25.328 1 88.31 285 ARG B C 1
ATOM 4532 O O . ARG B 1 285 ? -8.367 -28.859 -24.766 1 88.31 285 ARG B O 1
ATOM 4539 N N . THR B 1 286 ? -7.422 -28.125 -26.688 1 86.44 286 THR B N 1
ATOM 4540 C CA . THR B 1 286 ? -8.266 -28.938 -27.547 1 86.44 286 THR B CA 1
ATOM 4541 C C . THR B 1 286 ? -7.43 -29.984 -28.281 1 86.44 286 THR B C 1
ATOM 4543 O O . THR B 1 286 ? -7.977 -30.859 -28.953 1 86.44 286 THR B O 1
ATOM 4546 N N . SER B 1 287 ? -6.113 -29.828 -28.219 1 90.75 287 SER B N 1
ATOM 4547 C CA . SER B 1 287 ? -5.199 -30.781 -28.828 1 90.75 287 SER B CA 1
ATOM 4548 C C . SER B 1 287 ? -3.945 -30.969 -27.984 1 90.75 287 SER B C 1
ATOM 4550 O O . SER B 1 287 ? -3.492 -30.047 -27.312 1 90.75 287 SER B O 1
ATOM 4552 N N . GLN B 1 288 ? -3.379 -32.125 -28.109 1 91.31 288 GLN B N 1
ATOM 4553 C CA . GLN B 1 288 ? -2.201 -32.469 -27.312 1 91.31 288 GLN B CA 1
ATOM 4554 C C . GLN B 1 288 ? -0.964 -31.734 -27.812 1 91.31 288 GLN B C 1
ATOM 4556 O O . GLN B 1 288 ? 0.033 -31.625 -27.109 1 91.31 288 GLN B O 1
ATOM 4561 N N . ASP B 1 289 ? -1.045 -31.203 -29.016 1 95 289 ASP B N 1
ATOM 4562 C CA . ASP B 1 289 ? 0.121 -30.562 -29.609 1 95 289 ASP B CA 1
ATOM 4563 C C . ASP B 1 289 ? 0.141 -29.062 -29.297 1 95 289 ASP B C 1
ATOM 4565 O O . ASP B 1 289 ? 1.152 -28.391 -29.516 1 95 289 ASP B O 1
ATOM 4569 N N . GLN B 1 290 ? -0.958 -28.562 -28.688 1 97.06 290 GLN B N 1
ATOM 4570 C CA . GLN B 1 290 ? -1.056 -27.125 -28.422 1 97.06 290 GLN B CA 1
ATOM 4571 C C . GLN B 1 290 ? -0.061 -26.688 -27.359 1 97.06 290 GLN B C 1
ATOM 4573 O O . GLN B 1 290 ? 0.135 -27.391 -26.359 1 97.06 290 GLN B O 1
ATOM 4578 N N . ILE B 1 291 ? 0.54 -25.562 -27.625 1 98.06 291 ILE B N 1
ATOM 4579 C CA . ILE B 1 291 ? 1.372 -24.891 -26.625 1 98.06 291 ILE B CA 1
ATOM 4580 C C . ILE B 1 291 ? 0.535 -23.875 -25.844 1 98.06 291 ILE B C 1
ATOM 4582 O O . ILE B 1 291 ? -0.159 -23.047 -26.438 1 98.06 291 ILE B O 1
ATOM 4586 N N . THR B 1 292 ? 0.543 -24.016 -24.516 1 98.44 292 THR B N 1
ATOM 4587 C CA . THR B 1 292 ? -0.21 -23.094 -23.672 1 98.44 292 THR B CA 1
ATOM 4588 C C . THR B 1 292 ? 0.707 -22.406 -22.656 1 98.44 292 THR B C 1
ATOM 4590 O O . THR B 1 292 ? 1.675 -23.016 -22.188 1 98.44 292 THR B O 1
ATOM 4593 N N . VAL B 1 293 ? 0.424 -21.125 -22.359 1 98.75 293 VAL B N 1
ATOM 4594 C CA . VAL B 1 293 ? 1.182 -20.344 -21.375 1 98.75 293 VAL B CA 1
ATOM 4595 C C . VAL B 1 293 ? 0.223 -19.672 -20.406 1 98.75 293 VAL B C 1
ATOM 4597 O O . VAL B 1 293 ? -0.729 -19 -20.812 1 98.75 293 VAL B O 1
ATOM 4600 N N . ALA B 1 294 ? 0.412 -19.922 -19.172 1 98.69 294 ALA B N 1
ATOM 4601 C CA . ALA B 1 294 ? -0.244 -19.156 -18.125 1 98.69 294 ALA B CA 1
ATOM 4602 C C . ALA B 1 294 ? 0.729 -18.172 -17.469 1 98.69 294 ALA B C 1
ATOM 4604 O O . ALA B 1 294 ? 1.765 -18.578 -16.938 1 98.69 294 ALA B O 1
ATOM 4605 N N . ASP B 1 295 ? 0.438 -16.906 -17.594 1 98.69 295 ASP B N 1
ATOM 4606 C CA . ASP B 1 295 ? 1.182 -15.852 -16.906 1 98.69 295 ASP B CA 1
ATOM 4607 C C . ASP B 1 295 ? 0.46 -15.398 -15.648 1 98.69 295 ASP B C 1
ATOM 4609 O O . ASP B 1 295 ? -0.534 -14.672 -15.719 1 98.69 295 ASP B O 1
ATOM 4613 N N . LEU B 1 296 ? 0.975 -15.797 -14.523 1 98.38 296 LEU B N 1
ATOM 4614 C CA . LEU B 1 296 ? 0.342 -15.531 -13.234 1 98.38 296 LEU B CA 1
ATOM 4615 C C . LEU B 1 296 ? 1.139 -14.508 -12.438 1 98.38 296 LEU B C 1
ATOM 4617 O O . LEU B 1 296 ? 2.242 -14.797 -11.969 1 98.38 296 LEU B O 1
ATOM 4621 N N . THR B 1 297 ? 0.57 -13.328 -12.195 1 97.25 297 THR B N 1
ATOM 4622 C CA . THR B 1 297 ? 1.275 -12.219 -11.555 1 97.25 297 THR B CA 1
ATOM 4623 C C . THR B 1 297 ? 0.821 -12.055 -10.109 1 97.25 297 THR B C 1
ATOM 4625 O O . THR B 1 297 ? 1.372 -11.234 -9.375 1 97.25 297 THR B O 1
ATOM 4628 N N . GLY B 1 298 ? -0.057 -12.867 -9.648 1 97.44 298 GLY B N 1
ATOM 4629 C CA . GLY B 1 298 ? -0.621 -12.695 -8.32 1 97.44 298 GLY B CA 1
ATOM 4630 C C . GLY B 1 298 ? -1.574 -11.516 -8.227 1 97.44 298 GLY B C 1
ATOM 4631 O O . GLY B 1 298 ? -1.154 -10.359 -8.312 1 97.44 298 GLY B O 1
ATOM 4632 N N . VAL B 1 299 ? -2.852 -11.789 -8.023 1 98 299 VAL B N 1
ATOM 4633 C CA . VAL B 1 299 ? -3.879 -10.758 -7.996 1 98 299 VAL B CA 1
ATOM 4634 C C . VAL B 1 299 ? -4.477 -10.656 -6.594 1 98 299 VAL B C 1
ATOM 4636 O O . VAL B 1 299 ? -4.648 -11.664 -5.91 1 98 299 VAL B O 1
ATOM 4639 N N . ALA B 1 300 ? -4.859 -9.453 -6.234 1 98.62 300 ALA B N 1
ATOM 4640 C CA . ALA B 1 300 ? -5.309 -9.172 -4.871 1 98.62 300 ALA B CA 1
ATOM 4641 C C . ALA B 1 300 ? -6.504 -10.047 -4.496 1 98.62 300 ALA B C 1
ATOM 4643 O O . ALA B 1 300 ? -6.707 -10.359 -3.322 1 98.62 300 ALA B O 1
ATOM 4644 N N . VAL B 1 301 ? -7.262 -10.477 -5.441 1 98.75 301 VAL B N 1
ATOM 4645 C CA . VAL B 1 301 ? -8.453 -11.266 -5.145 1 98.75 301 VAL B CA 1
ATOM 4646 C C . VAL B 1 301 ? -8.055 -12.586 -4.504 1 98.75 301 VAL B C 1
ATOM 4648 O O . VAL B 1 301 ? -8.781 -13.125 -3.664 1 98.75 301 VAL B O 1
ATOM 4651 N N . GLN B 1 302 ? -6.91 -13.164 -4.906 1 98.75 302 GLN B N 1
ATOM 4652 C CA . GLN B 1 302 ? -6.41 -14.375 -4.258 1 98.75 302 GLN B CA 1
ATOM 4653 C C . GLN B 1 302 ? -6.156 -14.133 -2.771 1 98.75 302 GLN B C 1
ATOM 4655 O O . GLN B 1 302 ? -6.496 -14.969 -1.935 1 98.75 302 GLN B O 1
ATOM 4660 N N . ASP B 1 303 ? -5.566 -13.016 -2.426 1 98.88 303 ASP B N 1
ATOM 4661 C CA . ASP B 1 303 ? -5.273 -12.641 -1.045 1 98.88 303 ASP B CA 1
ATOM 4662 C C . ASP B 1 303 ? -6.562 -12.398 -0.258 1 98.88 303 ASP B C 1
ATOM 4664 O O . ASP B 1 303 ? -6.676 -12.82 0.896 1 98.88 303 ASP B O 1
ATOM 4668 N N . ILE B 1 304 ? -7.531 -11.711 -0.88 1 98.88 304 ILE B N 1
ATOM 4669 C CA . ILE B 1 304 ? -8.828 -11.461 -0.255 1 98.88 304 ILE B CA 1
ATOM 4670 C C . ILE B 1 304 ? -9.484 -12.781 0.126 1 98.88 304 ILE B C 1
ATOM 4672 O O . ILE B 1 304 ? -9.891 -12.977 1.274 1 98.88 304 ILE B O 1
ATOM 4676 N N . GLN B 1 305 ? -9.492 -13.711 -0.838 1 98.75 305 GLN B N 1
ATOM 4677 C CA . GLN B 1 305 ? -10.18 -14.984 -0.648 1 98.75 305 GLN B CA 1
ATOM 4678 C C . GLN B 1 305 ? -9.516 -15.812 0.449 1 98.75 305 GLN B C 1
ATOM 4680 O O . GLN B 1 305 ? -10.188 -16.312 1.354 1 98.75 305 GLN B O 1
ATOM 4685 N N . ILE B 1 306 ? -8.234 -15.93 0.387 1 98.81 306 ILE B N 1
ATOM 4686 C CA . ILE B 1 306 ? -7.57 -16.828 1.33 1 98.81 306 ILE B CA 1
ATOM 4687 C C . ILE B 1 306 ? -7.59 -16.219 2.727 1 98.81 306 ILE B C 1
ATOM 4689 O O . ILE B 1 306 ? -7.781 -16.922 3.721 1 98.81 306 ILE B O 1
ATOM 4693 N N . ALA B 1 307 ? -7.355 -14.898 2.873 1 98.88 307 ALA B N 1
ATOM 4694 C CA . ALA B 1 307 ? -7.387 -14.234 4.172 1 98.88 307 ALA B CA 1
ATOM 4695 C C . ALA B 1 307 ? -8.766 -14.344 4.812 1 98.88 307 ALA B C 1
ATOM 4697 O O . ALA B 1 307 ? -8.891 -14.641 6 1 98.88 307 ALA B O 1
ATOM 4698 N N . LYS B 1 308 ? -9.805 -14.062 4.012 1 98 308 LYS B N 1
ATOM 4699 C CA . LYS B 1 308 ? -11.18 -14.164 4.5 1 98 308 LYS B CA 1
ATOM 4700 C C . LYS B 1 308 ? -11.477 -15.578 5 1 98 308 LYS B C 1
ATOM 4702 O O . LYS B 1 308 ? -12 -15.75 6.102 1 98 308 LYS B O 1
ATOM 4707 N N . ALA B 1 309 ? -11.117 -16.594 4.184 1 98.19 309 ALA B N 1
ATOM 4708 C CA . ALA B 1 309 ? -11.383 -17.984 4.543 1 98.19 309 ALA B CA 1
ATOM 4709 C C . ALA B 1 309 ? -10.664 -18.359 5.836 1 98.19 309 ALA B C 1
ATOM 4711 O O . ALA B 1 309 ? -11.266 -18.969 6.734 1 98.19 309 ALA B O 1
ATOM 4712 N N . VAL B 1 310 ? -9.414 -18 5.945 1 98.56 310 VAL B N 1
ATOM 4713 C CA . VAL B 1 310 ? -8.602 -18.359 7.105 1 98.56 310 VAL B CA 1
ATOM 4714 C C . VAL B 1 310 ? -9.141 -17.656 8.352 1 98.56 310 VAL B C 1
ATOM 4716 O O . VAL B 1 310 ? -9.25 -18.266 9.414 1 98.56 310 VAL B O 1
ATOM 4719 N N . CYS B 1 311 ? -9.516 -16.375 8.258 1 98.06 311 CYS B N 1
ATOM 4720 C CA . CYS B 1 311 ? -10.047 -15.625 9.391 1 98.06 311 CYS B CA 1
ATOM 4721 C C . CYS B 1 311 ? -11.352 -16.25 9.875 1 98.06 311 CYS B C 1
ATOM 4723 O O . CYS B 1 311 ? -11.594 -16.328 11.086 1 98.06 311 CYS B O 1
ATOM 4725 N N . GLU B 1 312 ? -12.188 -16.641 8.898 1 96.56 312 GLU B N 1
ATOM 4726 C CA . GLU B 1 312 ? -13.445 -17.297 9.266 1 96.56 312 GLU B CA 1
ATOM 4727 C C . GLU B 1 312 ? -13.188 -18.594 10.023 1 96.56 312 GLU B C 1
ATOM 4729 O O . GLU B 1 312 ? -13.867 -18.891 11.008 1 96.56 312 GLU B O 1
ATOM 4734 N N . ARG B 1 313 ? -12.227 -19.375 9.555 1 96.81 313 ARG B N 1
ATOM 4735 C CA . ARG B 1 313 ? -11.875 -20.625 10.219 1 96.81 313 ARG B CA 1
ATOM 4736 C C . ARG B 1 313 ? -11.312 -20.375 11.609 1 96.81 313 ARG B C 1
ATOM 4738 O O . ARG B 1 313 ? -11.625 -21.109 12.555 1 96.81 313 ARG B O 1
ATOM 4745 N N . LEU B 1 314 ? -10.492 -19.344 11.789 1 96.81 314 LEU B N 1
ATOM 4746 C CA . LEU B 1 314 ? -9.82 -19.047 13.047 1 96.81 314 LEU B CA 1
ATOM 4747 C C . LEU B 1 314 ? -10.797 -18.453 14.055 1 96.81 314 LEU B C 1
ATOM 4749 O O . LEU B 1 314 ? -10.586 -18.562 15.266 1 96.81 314 LEU B O 1
ATOM 4753 N N . SER B 1 315 ? -11.812 -17.75 13.586 1 91 315 SER B N 1
ATOM 4754 C CA . SER B 1 315 ? -12.758 -17.078 14.477 1 91 315 SER B CA 1
ATOM 4755 C C . SER B 1 315 ? -13.906 -18.016 14.859 1 91 315 SER B C 1
ATOM 4757 O O . SER B 1 315 ? -14.758 -17.656 15.68 1 91 315 SER B O 1
ATOM 4759 N N . SER B 1 316 ? -14.102 -19.141 14.188 1 83.06 316 SER B N 1
ATOM 4760 C CA . SER B 1 316 ? -15.102 -20.141 14.539 1 83.06 316 SER B CA 1
ATOM 4761 C C . SER B 1 316 ? -14.617 -21.016 15.695 1 83.06 316 SER B C 1
ATOM 4763 O O . SER B 1 316 ? -13.414 -21.203 15.883 1 83.06 316 SER B O 1
#

InterPro domains:
  IPR003462 Ornithine cyclodeaminase/mu-crystallin [PF02423] (8-315)
  IPR003462 Ornithine cyclodeaminase/mu-crystallin [PIRSF001439] (12-314)
  IPR003462 Ornithine cyclodeaminase/mu-crystallin [PTHR13812] (16-315)
  IPR023401 Ornithine cyclodeaminase, N-terminal [G3DSA:3.30.1780.10] (8-313)
  IPR036291 NAD(P)-binding domain superfamily [SSF51735] (2-314)

Sequence (632 aa):
MTKVFGIEEIRAATASMDLTSVMEAGFVAYSDGKVVVPPVGELLFEEPPGDTHIKYGYIRDDRVFVIKIASGFYGNAALGLPSSSGLMLVFSQKTGFLESVLLDEGYLTNVRTALAGRIAARYLAPKEVKAIGVFGTGTMARMQVTYLSTETDCQNIVAWGRSDDSLRRYCDDMAALGYHVTTTRDAREVAEACNLIIMTTPSTKPLLMASQLQPGTHITAMGSDTPEKQELDSLILARADIVVADSLEQCLSRGEIFHAVRAGHIAAAQVRELGGQIRAGTRVRTSQDQITVADLTGVAVQDIQIAKAVCERLSSMTKVFGIEEIRAATASMDLTSVMEAGFVAYSDGKVVVPPVGELLFEEPPGDTHIKYGYIRDDRVFVIKIASGFYGNAALGLPSSSGLMLVFSQKTGFLESVLLDEGYLTNVRTALAGRIAARYLAPKEVKAIGVFGTGTMARMQVTYLSTETDCQNIVAWGRSDDSLRRYCDDMAALGYHVTTTRDAREVAEACNLIIMTTPSTKPLLMASQLQPGTHITAMGSDTPEKQELDSLILARADIVVADSLEQCLSRGEIFHAVRAGHIAAAQVRELGGQIRAGTRVRTSQDQITVADLTGVAVQDIQIAKAVCERLSS